Protein AF-0000000078832156 (afdb_homodimer)

Radius of gyration: 25.32 Å; Cα contacts (8 Å, |Δi|>4): 1376; chains: 2; bounding box: 54×73×56 Å

Organism: Myxococcus xanthus (strain DK1622) (NCBI:txid246197)

Foldseek 3Di:
DPPPAFAEEEEEDLPLQLLLLQLVCQVVSLGAYEYEYAPVCQCRQQVSQVVSVVVCVVVVGPHGYHYDHDLLVVAPHQAYEYADADDDDPPDDPLNRLVRRLVVLLVVLVSCLVRPQNHQYEYAYPPFFQSQLSSCVRNVHDLLSTWYQAFQLLFLLLLVLLCVVQVHDSVQKDWGWWFGHAQLIFTDQQRIDGNPHGVVVRDPPVSSVVSNNCSRCVFVVQCVVVVPDTDNNSSSVRVVVLSSCQSVFVQDFTWIFGADPQALHDHGTTITFTFGQGVSGRPDTDDDDDDPVSNVSNVVRVVVSCVSNVSSVD/DPPPAFAEEEEEDLPLLLLLLQLVCQVVSLGAYEYEYAPVCQCRQQVSQVVSVVVCVVVPGPHGYHYDHDLLVVAPHQAYEYADADDDDPPDDPLNRLVRRLVVLLVVLVSCLVRPQNHQYEYAYPPQFQSQLSSCVRNVHPLLSTWYQAFLLLFLLLLVLLCVVQVHDSVQKDWGWWFGHAQLIFTDQQRIDGNPHGPVVRDPPVSSVVSNNCSRCVFVVQCVVVVPDTDNNSSSVRVVVLSSCQSVFVQDFTWIFGADPQALHDHGTTITFTFGQGVSGRPDTDDDDDDPVSNVSNVVRVVVSCVSNVSSVD

InterPro domains:
  IPR001236 Lactate/malate dehydrogenase, N-terminal [PF00056] (8-148)
  IPR001557 L-lactate/malate dehydrogenase [PIRSF000102] (6-313)
  IPR001557 L-lactate/malate dehydrogenase [PR00086] (8-32)
  IPR001557 L-lactate/malate dehydrogenase [PR00086] (34-58)
  IPR001557 L-lactate/malate dehydrogenase [PR00086] (122-142)
  IPR001557 L-lactate/malate dehydrogenase [PR00086] (146-164)
  IPR001557 L-lactate/malate dehydrogenase [PR00086] (176-189)
  IPR011275 Malate dehydrogenase, type 3 [MF_00487] (7-313)
  IPR011275 Malate dehydrogenase, type 3 [TIGR01763] (6-310)
  IPR011275 Malate dehydrogenase, type 3 [cd01339] (20-310)
  IPR015955 Lactate dehydrogenase/glycoside hydrolase, family 4, C-terminal [G3DSA:3.90.110.10] (151-314)
  IPR015955 Lactate dehydrogenase/glycoside hydrolase, family 4, C-terminal [SSF56327] (149-312)
  IPR022383 Lactate/malate dehydrogenase, C-terminal [PF02866] (153-312)
  IPR036291 NAD(P)-binding domain superfamily [SSF51735] (8-149)

Sequence (628 aa):
MAQNGKKKIGLIGGGQIGGNLALLAVQKSLGDVVLYDIPAAEGLVKGKALDINQLAAVDGYDCRVKGTTDWKDVAGSDVIIITAGMPRKPGMSREDLLEINLKIMTDVAGNIKQHAPNAFVINVANPLDAMVFALHKIAGLPKHMVAGMAGVLDTSRFKCFVAEALGCSIRDVEALVLGGHGDDMVPLVRHSTVGGVPLTELIAKDKLDAIIKRTREGGAELVGLYKTGSAYFGPAASAIAMAESFLQDRKRVLPAAALLEGQYGINGYFFGVPVQIGAGGVEKIHTVELNDGEKAELEKSFQSVKKTVDSVKLMAQNGKKKIGLIGGGQIGGNLALLAVQKSLGDVVLYDIPAAEGLVKGKALDINQLAAVDGYDCRVKGTTDWKDVAGSDVIIITAGMPRKPGMSREDLLEINLKIMTDVAGNIKQHAPNAFVINVANPLDAMVFALHKIAGLPKHMVAGMAGVLDTSRFKCFVAEALGCSIRDVEALVLGGHGDDMVPLVRHSTVGGVPLTELIAKDKLDAIIKRTREGGAELVGLYKTGSAYFGPAASAIAMAESFLQDRKRVLPAAALLEGQYGINGYFFGVPVQIGAGGVEKIHTVELNDGEKAELEKSFQSVKKTVDSVKL

Structure (mmCIF, N/CA/C/O backbone):
data_AF-0000000078832156-model_v1
#
loop_
_entity.id
_entity.type
_entity.pdbx_description
1 polymer 'Malate dehydrogenase'
#
loop_
_atom_site.group_PDB
_atom_site.id
_atom_site.type_symbol
_atom_site.label_atom_id
_atom_site.label_alt_id
_atom_site.label_comp_id
_atom_site.label_asym_id
_atom_site.label_entity_id
_atom_site.label_seq_id
_atom_site.pdbx_PDB_ins_code
_atom_site.Cartn_x
_atom_site.Cartn_y
_atom_site.Cartn_z
_atom_site.occupancy
_atom_site.B_iso_or_equiv
_atom_site.auth_seq_id
_atom_site.auth_comp_id
_atom_site.auth_asym_id
_atom_site.auth_atom_id
_atom_site.pdbx_PDB_model_num
ATOM 1 N N . MET A 1 1 ? 26.5 19.594 -11.164 1 25.14 1 MET A N 1
ATOM 2 C CA . MET A 1 1 ? 26.25 18.531 -12.125 1 25.14 1 MET A CA 1
ATOM 3 C C . MET A 1 1 ? 24.969 17.781 -11.773 1 25.14 1 MET A C 1
ATOM 5 O O . MET A 1 1 ? 24.688 17.531 -10.602 1 25.14 1 MET A O 1
ATOM 9 N N . ALA A 1 2 ? 24 17.875 -12.5 1 36.44 2 ALA A N 1
ATOM 10 C CA . ALA A 1 2 ? 22.781 17.094 -12.352 1 36.44 2 ALA A CA 1
ATOM 11 C C . ALA A 1 2 ? 23.109 15.656 -11.938 1 36.44 2 ALA A C 1
ATOM 13 O O . ALA A 1 2 ? 23.828 14.945 -12.648 1 36.44 2 ALA A O 1
ATOM 14 N N . GLN A 1 3 ? 23.438 15.266 -10.789 1 42.38 3 GLN A N 1
ATOM 15 C CA . GLN A 1 3 ? 23.641 13.844 -10.508 1 42.38 3 GLN A CA 1
ATOM 16 C C . GLN A 1 3 ? 22.562 12.992 -11.164 1 42.38 3 GLN A C 1
ATOM 18 O O . GLN A 1 3 ? 21.359 13.172 -10.891 1 42.38 3 GLN A O 1
ATOM 23 N N . ASN A 1 4 ? 22.719 12.523 -12.406 1 55.59 4 ASN A N 1
ATOM 24 C CA . ASN A 1 4 ? 21.922 11.859 -13.438 1 55.59 4 ASN A CA 1
ATOM 25 C C . ASN A 1 4 ? 21.328 10.555 -12.938 1 55.59 4 ASN A C 1
ATOM 27 O O . ASN A 1 4 ? 20.703 9.82 -13.695 1 55.59 4 ASN A O 1
ATOM 31 N N . GLY A 1 5 ? 21.625 10.133 -11.609 1 75.69 5 GLY A N 1
ATOM 32 C CA . GLY A 1 5 ? 21.109 8.828 -11.203 1 75.69 5 GLY A CA 1
ATOM 33 C C . GLY A 1 5 ? 19.766 8.906 -10.5 1 75.69 5 GLY A C 1
ATOM 34 O O . GLY A 1 5 ? 19.219 10 -10.336 1 75.69 5 GLY A O 1
ATOM 35 N N . LYS A 1 6 ? 19.156 7.777 -10.266 1 90 6 LYS A N 1
ATOM 36 C CA . LYS A 1 6 ? 17.906 7.691 -9.516 1 90 6 LYS A CA 1
ATOM 37 C C . LYS A 1 6 ? 18.031 8.391 -8.164 1 90 6 LYS A C 1
ATOM 39 O O . LYS A 1 6 ? 19.062 8.305 -7.512 1 90 6 LYS A O 1
ATOM 44 N N . LYS A 1 7 ? 17.078 9.242 -7.844 1 97.44 7 LYS A N 1
ATOM 45 C CA . LYS A 1 7 ? 17 9.812 -6.504 1 97.44 7 LYS A CA 1
ATOM 46 C C . LYS A 1 7 ? 16.984 8.727 -5.438 1 97.44 7 LYS A C 1
ATOM 48 O O . LYS A 1 7 ? 16.719 7.559 -5.742 1 97.44 7 LYS A O 1
ATOM 53 N N . LYS A 1 8 ? 17.484 9.086 -4.301 1 98.38 8 LYS A N 1
ATOM 54 C CA . LYS A 1 8 ? 17.531 8.172 -3.16 1 98.38 8 LYS A CA 1
ATOM 55 C C . LYS A 1 8 ? 16.641 8.68 -2.025 1 98.38 8 LYS A C 1
ATOM 57 O O . LYS A 1 8 ? 16.734 9.844 -1.626 1 98.38 8 LYS A O 1
ATOM 62 N N . ILE A 1 9 ? 15.734 7.805 -1.534 1 98.94 9 ILE A N 1
ATOM 63 C CA . ILE A 1 9 ? 14.805 8.141 -0.459 1 98.94 9 ILE A CA 1
ATOM 64 C C . ILE A 1 9 ? 15.102 7.281 0.766 1 98.94 9 ILE A C 1
ATOM 66 O O . ILE A 1 9 ? 15.016 6.051 0.7 1 98.94 9 ILE A O 1
ATOM 70 N N . GLY A 1 10 ? 15.516 7.895 1.845 1 98.88 10 GLY A N 1
ATOM 71 C CA . GLY A 1 10 ? 15.688 7.199 3.111 1 98.88 10 GLY A CA 1
ATOM 72 C C . GLY A 1 10 ? 14.445 7.234 3.98 1 98.88 10 GLY A C 1
ATOM 73 O O . GLY A 1 10 ? 13.93 8.305 4.297 1 98.88 10 GLY A O 1
ATOM 74 N N . LEU A 1 11 ? 13.961 6.09 4.32 1 98.94 11 LEU A N 1
ATOM 75 C CA . LEU A 1 11 ? 12.836 5.949 5.238 1 98.94 11 LEU A CA 1
ATOM 76 C C . LEU A 1 11 ? 13.305 5.422 6.59 1 98.94 11 LEU A C 1
ATOM 78 O O . LEU A 1 11 ? 13.867 4.328 6.676 1 98.94 11 LEU A O 1
ATOM 82 N N . ILE A 1 12 ? 13.07 6.211 7.637 1 98.88 12 ILE A N 1
ATOM 83 C CA . ILE A 1 12 ? 13.523 5.848 8.977 1 98.88 12 ILE A CA 1
ATOM 84 C C . ILE A 1 12 ? 12.344 5.309 9.781 1 98.88 12 ILE A C 1
ATOM 86 O O . ILE A 1 12 ? 11.531 6.078 10.297 1 98.88 12 ILE A O 1
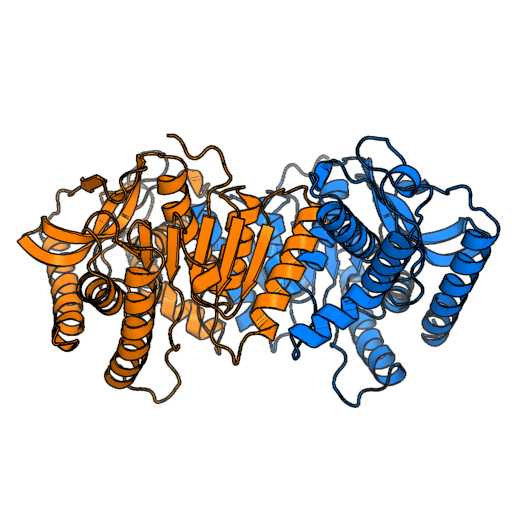ATOM 90 N N . GLY A 1 13 ? 12.336 4.055 10.031 1 98.25 13 GLY A N 1
ATOM 91 C CA . GLY A 1 13 ? 11.219 3.324 10.602 1 98.25 13 GLY A CA 1
ATOM 92 C C . GLY A 1 13 ? 10.555 2.381 9.609 1 98.25 13 GLY A C 1
ATOM 93 O O . GLY A 1 13 ? 9.992 2.822 8.609 1 98.25 13 GLY A O 1
ATOM 94 N N . GLY A 1 14 ? 10.586 1.146 9.883 1 97.06 14 GLY A N 1
ATOM 95 C CA . GLY A 1 14 ? 10.086 0.137 8.961 1 97.06 14 GLY A CA 1
ATOM 96 C C . GLY A 1 14 ? 8.734 -0.42 9.359 1 97.06 14 GLY A C 1
ATOM 97 O O . GLY A 1 14 ? 8.352 -1.509 8.93 1 97.06 14 GLY A O 1
ATOM 98 N N . GLY A 1 15 ? 7.992 0.262 10.258 1 95.19 15 GLY A N 1
ATOM 99 C CA . GLY A 1 15 ? 6.656 -0.175 10.633 1 95.19 15 GLY A CA 1
ATOM 100 C C . GLY A 1 15 ? 5.66 -0.099 9.492 1 95.19 15 GLY A C 1
ATOM 101 O O . GLY A 1 15 ? 6.043 -0.179 8.32 1 95.19 15 GLY A O 1
ATOM 102 N N . GLN A 1 16 ? 4.391 -0.007 9.812 1 95.56 16 GLN A N 1
ATOM 103 C CA . GLN A 1 16 ? 3.344 -0.011 8.797 1 95.56 16 GLN A CA 1
ATOM 104 C C . GLN A 1 16 ? 3.455 1.208 7.887 1 95.56 16 GLN A C 1
ATOM 106 O O . GLN A 1 16 ? 3.352 1.087 6.664 1 95.56 16 GLN A O 1
ATOM 111 N N . ILE A 1 17 ? 3.672 2.348 8.523 1 97.56 17 ILE A N 1
ATOM 112 C CA . ILE A 1 17 ? 3.787 3.547 7.699 1 97.56 17 ILE A CA 1
ATOM 113 C C . ILE A 1 17 ? 5.012 3.438 6.793 1 97.56 17 ILE A C 1
ATOM 115 O O . ILE A 1 17 ? 4.938 3.738 5.598 1 97.56 17 ILE A O 1
ATOM 119 N N . GLY A 1 18 ? 6.16 2.975 7.375 1 98.25 18 GLY A N 1
ATOM 120 C CA . GLY A 1 18 ? 7.379 2.824 6.602 1 98.25 18 GLY A CA 1
ATOM 121 C C . GLY A 1 18 ? 7.211 1.925 5.391 1 98.25 18 GLY A C 1
ATOM 122 O O . GLY A 1 18 ? 7.668 2.256 4.293 1 98.25 18 GLY A O 1
ATOM 123 N N . GLY A 1 19 ? 6.59 0.786 5.578 1 98.31 19 GLY A N 1
ATOM 124 C CA . GLY A 1 19 ? 6.332 -0.119 4.469 1 98.31 19 GLY A CA 1
ATOM 125 C C . GLY A 1 19 ? 5.488 0.506 3.375 1 98.31 19 GLY A C 1
ATOM 126 O O . GLY A 1 19 ? 5.789 0.353 2.189 1 98.31 19 GLY A O 1
ATOM 127 N N . ASN A 1 20 ? 4.41 1.19 3.748 1 98.69 20 ASN A N 1
ATOM 128 C CA . ASN A 1 20 ? 3.541 1.826 2.764 1 98.69 20 ASN A CA 1
ATOM 129 C C . ASN A 1 20 ? 4.234 3.004 2.082 1 98.69 20 ASN A C 1
ATOM 131 O O . ASN A 1 20 ? 4 3.27 0.902 1 98.69 20 ASN A O 1
ATOM 135 N N . LEU A 1 21 ? 5.109 3.738 2.848 1 98.88 21 LEU A N 1
ATOM 136 C CA . LEU A 1 21 ? 5.938 4.762 2.219 1 98.88 21 LEU A CA 1
ATOM 137 C C . LEU A 1 21 ? 6.793 4.164 1.106 1 98.88 21 LEU A C 1
ATOM 139 O O . LEU A 1 21 ? 6.852 4.707 0.002 1 98.88 21 LEU A O 1
ATOM 143 N N . ALA A 1 22 ? 7.445 3.057 1.441 1 98.88 22 ALA A N 1
ATOM 144 C CA . ALA A 1 22 ? 8.305 2.395 0.463 1 98.88 22 ALA A CA 1
ATOM 145 C C . ALA A 1 22 ? 7.508 1.967 -0.766 1 98.88 22 ALA A C 1
ATOM 147 O O . ALA A 1 22 ? 7.926 2.207 -1.9 1 98.88 22 ALA A O 1
ATOM 148 N N . LEU A 1 23 ? 6.359 1.39 -0.529 1 98.75 23 LEU A N 1
ATOM 149 C CA . LEU A 1 23 ? 5.496 0.954 -1.621 1 98.75 23 LEU A CA 1
ATOM 150 C C . LEU A 1 23 ? 5.121 2.129 -2.52 1 98.75 23 LEU A C 1
ATOM 152 O O . LEU A 1 23 ? 5.301 2.064 -3.738 1 98.75 23 LEU A O 1
ATOM 156 N N . LEU A 1 24 ? 4.625 3.201 -1.926 1 98.81 24 LEU A N 1
ATOM 157 C CA . LEU A 1 24 ? 4.141 4.344 -2.689 1 98.81 24 LEU A CA 1
ATOM 158 C C . LEU A 1 24 ? 5.285 5.023 -3.436 1 98.81 24 LEU A C 1
ATOM 160 O O . LEU A 1 24 ? 5.105 5.48 -4.566 1 98.81 24 LEU A O 1
ATOM 164 N N . ALA A 1 25 ? 6.461 5.102 -2.818 1 98.81 25 ALA A N 1
ATOM 165 C CA . ALA A 1 25 ? 7.617 5.695 -3.479 1 98.81 25 ALA A CA 1
ATOM 166 C C . ALA A 1 25 ? 7.992 4.918 -4.738 1 98.81 25 ALA A C 1
ATOM 168 O O . ALA A 1 25 ? 8.273 5.508 -5.781 1 98.81 25 ALA A O 1
ATOM 169 N N . VAL A 1 26 ? 7.957 3.586 -4.637 1 98.19 26 VAL A N 1
ATOM 170 C CA . VAL A 1 26 ? 8.297 2.721 -5.762 1 98.19 26 VAL A CA 1
ATOM 171 C C . VAL A 1 26 ? 7.23 2.842 -6.844 1 98.19 26 VAL A C 1
ATOM 173 O O . VAL A 1 26 ? 7.551 2.996 -8.023 1 98.19 26 VAL A O 1
ATOM 176 N N . GLN A 1 27 ? 6.004 2.848 -6.441 1 98.19 27 GLN A N 1
ATOM 177 C CA . GLN A 1 27 ? 4.895 2.902 -7.391 1 98.19 27 GLN A CA 1
ATOM 178 C C . GLN A 1 27 ? 4.914 4.203 -8.188 1 98.19 27 GLN A C 1
ATOM 180 O O . GLN A 1 27 ? 4.559 4.215 -9.367 1 98.19 27 GLN A O 1
ATOM 185 N N . LYS A 1 28 ? 5.348 5.297 -7.555 1 97.88 28 LYS A N 1
ATOM 186 C CA . LYS A 1 28 ? 5.379 6.598 -8.211 1 97.88 28 LYS A CA 1
ATOM 187 C C . LYS A 1 28 ? 6.727 6.844 -8.883 1 97.88 28 LYS A C 1
ATOM 189 O O . LYS A 1 28 ? 6.965 7.922 -9.43 1 97.88 28 LYS A O 1
ATOM 194 N N . SER A 1 29 ? 7.652 5.832 -8.828 1 97.31 29 SER A N 1
ATOM 195 C CA . SER A 1 29 ? 8.977 5.895 -9.43 1 97.31 29 SER A CA 1
ATOM 196 C C . SER A 1 29 ? 9.742 7.133 -8.961 1 97.31 29 SER A C 1
ATOM 198 O O . SER A 1 29 ? 10.312 7.859 -9.781 1 97.31 29 SER A O 1
ATOM 200 N N . LEU A 1 30 ? 9.711 7.395 -7.641 1 98.31 30 LEU A N 1
ATOM 201 C CA . LEU A 1 30 ? 10.297 8.617 -7.098 1 98.31 30 LEU A CA 1
ATOM 202 C C . LEU A 1 30 ? 11.797 8.461 -6.883 1 98.31 30 LEU A C 1
ATOM 204 O O . LEU A 1 30 ? 12.516 9.453 -6.742 1 98.31 30 LEU A O 1
ATOM 208 N N . GLY A 1 31 ? 12.281 7.281 -6.848 1 98.06 31 GLY A N 1
ATOM 209 C CA . GLY A 1 31 ? 13.68 6.969 -6.598 1 98.06 31 GLY A CA 1
ATOM 210 C C . GLY A 1 31 ? 13.867 5.664 -5.844 1 98.06 31 GLY A C 1
ATOM 211 O O . GLY A 1 31 ? 12.898 5.012 -5.465 1 98.06 31 GLY A O 1
ATOM 212 N N . ASP A 1 32 ? 15.141 5.172 -5.688 1 98.25 32 ASP A N 1
ATOM 213 C CA . ASP A 1 32 ? 15.438 3.998 -4.871 1 98.25 32 ASP A CA 1
ATOM 214 C C . ASP A 1 32 ? 15.219 4.293 -3.387 1 98.25 32 ASP A C 1
ATOM 216 O O . ASP A 1 32 ? 15.422 5.422 -2.936 1 98.25 32 ASP A O 1
ATOM 220 N N . VAL A 1 33 ? 14.797 3.314 -2.682 1 98.81 33 VAL A N 1
ATOM 221 C CA . VAL A 1 33 ? 14.375 3.486 -1.293 1 98.81 33 VAL A CA 1
ATOM 222 C C . VAL A 1 33 ? 15.32 2.713 -0.372 1 98.81 33 VAL A C 1
ATOM 224 O O . VAL A 1 33 ? 15.688 1.572 -0.667 1 98.81 33 VAL A O 1
ATOM 227 N N . VAL A 1 34 ? 15.766 3.334 0.641 1 98.94 34 VAL A N 1
ATOM 228 C CA . VAL A 1 34 ? 16.422 2.668 1.76 1 98.94 34 VAL A CA 1
ATOM 229 C C . VAL A 1 34 ? 15.516 2.688 2.984 1 98.94 34 VAL A C 1
ATOM 231 O O . VAL A 1 34 ? 15.227 3.754 3.533 1 98.94 34 VAL A O 1
ATOM 234 N N . LEU A 1 35 ? 15.031 1.526 3.301 1 98.88 35 LEU A N 1
ATOM 235 C CA . LEU A 1 35 ? 14.18 1.344 4.477 1 98.88 35 LEU A CA 1
ATOM 236 C C . LEU A 1 35 ? 15.008 0.926 5.684 1 98.88 35 LEU A C 1
ATOM 238 O O . LEU A 1 35 ? 15.477 -0.213 5.758 1 98.88 35 LEU A O 1
ATOM 242 N N . TYR A 1 36 ? 15.148 1.855 6.629 1 98.88 36 TYR A N 1
ATOM 243 C CA . TYR A 1 36 ? 16 1.661 7.793 1 98.88 36 TYR A CA 1
ATOM 244 C C . TYR A 1 36 ? 15.18 1.418 9.047 1 98.88 36 TYR A C 1
ATOM 246 O O . TYR A 1 36 ? 14.133 2.051 9.242 1 98.88 36 TYR A O 1
ATOM 254 N N . ASP A 1 37 ? 15.641 0.509 9.852 1 98.56 37 ASP A N 1
ATOM 255 C CA . ASP A 1 37 ? 15.148 0.364 11.219 1 98.56 37 ASP A CA 1
ATOM 256 C C . ASP A 1 37 ? 16.25 -0.102 12.156 1 98.56 37 ASP A C 1
ATOM 258 O O . ASP A 1 37 ? 17.406 -0.291 11.734 1 98.56 37 ASP A O 1
ATOM 262 N N . ILE A 1 38 ? 15.977 -0.171 13.414 1 97.62 38 ILE A N 1
ATOM 263 C CA . ILE A 1 38 ? 16.938 -0.617 14.422 1 97.62 38 ILE A CA 1
ATOM 264 C C . ILE A 1 38 ? 17.234 -2.104 14.227 1 97.62 38 ILE A C 1
ATOM 266 O O . ILE A 1 38 ? 16.453 -2.822 13.602 1 97.62 38 ILE A O 1
ATOM 270 N N . PRO A 1 39 ? 18.312 -2.625 14.781 1 97.62 39 PRO A N 1
ATOM 271 C CA . PRO A 1 39 ? 18.75 -4.004 14.555 1 97.62 39 PRO A CA 1
ATOM 272 C C . PRO A 1 39 ? 17.672 -5.031 14.898 1 97.62 39 PRO A C 1
ATOM 274 O O . PRO A 1 39 ? 17.531 -6.043 14.203 1 97.62 39 PRO A O 1
ATOM 277 N N . ALA A 1 40 ? 16.922 -4.766 15.922 1 96.19 40 ALA A N 1
ATOM 278 C CA . ALA A 1 40 ? 15.875 -5.699 16.344 1 96.19 40 ALA A CA 1
ATOM 279 C C . ALA A 1 40 ? 14.836 -5.883 15.242 1 96.19 40 ALA A C 1
ATOM 281 O O . ALA A 1 40 ? 14.117 -6.883 15.219 1 96.19 40 ALA A O 1
ATOM 282 N N . ALA A 1 41 ? 14.734 -4.969 14.258 1 96.81 41 ALA A N 1
ATOM 283 C CA . ALA A 1 41 ? 13.734 -5 13.195 1 96.81 41 ALA A CA 1
ATOM 284 C C . ALA A 1 41 ? 14.375 -5.336 11.852 1 96.81 41 ALA A C 1
ATOM 286 O O . ALA A 1 41 ? 13.805 -5.047 10.797 1 96.81 41 ALA A O 1
ATOM 287 N N . GLU A 1 42 ? 15.562 -5.898 11.875 1 97.94 42 GLU A N 1
ATOM 288 C CA . GLU A 1 42 ? 16.297 -6.176 10.648 1 97.94 42 GLU A CA 1
ATOM 289 C C . GLU A 1 42 ? 15.484 -7.059 9.703 1 97.94 42 GLU A C 1
ATOM 291 O O . GLU A 1 42 ? 15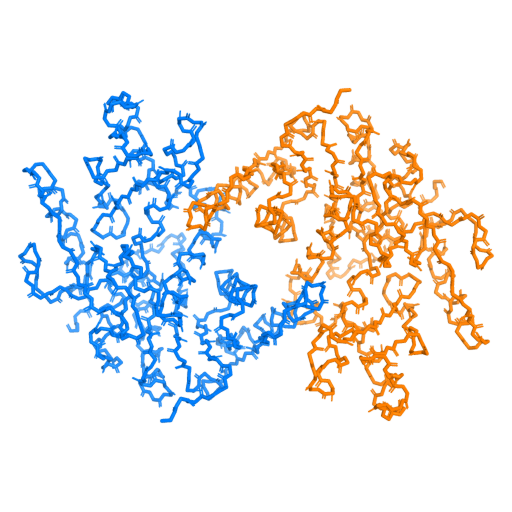.344 -6.75 8.523 1 97.94 42 GLU A O 1
ATOM 296 N N . GLY A 1 43 ? 14.977 -8.164 10.25 1 97.81 43 GLY A N 1
ATOM 297 C CA . GLY A 1 43 ? 14.18 -9.055 9.422 1 97.81 43 GLY A CA 1
ATOM 298 C C . GLY A 1 43 ? 12.977 -8.375 8.797 1 97.81 43 GLY A C 1
ATOM 299 O O . GLY A 1 43 ? 12.664 -8.602 7.625 1 97.81 43 GLY A O 1
ATOM 300 N N . LEU A 1 44 ? 12.352 -7.531 9.531 1 97.19 44 LEU A N 1
ATOM 301 C CA . LEU A 1 44 ? 11.148 -6.84 9.086 1 97.19 44 LEU A CA 1
ATOM 302 C C . LEU A 1 44 ? 11.438 -5.961 7.871 1 97.19 44 LEU A C 1
ATOM 304 O O . LEU A 1 44 ? 10.727 -6.027 6.867 1 97.19 44 LEU A O 1
ATOM 308 N N . VAL A 1 45 ? 12.461 -5.125 7.938 1 98.5 45 VAL A N 1
ATOM 309 C CA . VAL A 1 45 ? 12.727 -4.184 6.855 1 98.5 45 VAL A CA 1
ATOM 310 C C . VAL A 1 45 ? 13.273 -4.93 5.645 1 98.5 45 VAL A C 1
ATOM 312 O O . VAL A 1 45 ? 12.984 -4.57 4.5 1 98.5 45 VAL A O 1
ATOM 315 N N . LYS A 1 46 ? 14.078 -5.953 5.855 1 98.56 46 LYS A N 1
ATOM 316 C CA . LYS A 1 46 ? 14.562 -6.762 4.742 1 98.56 46 LYS A CA 1
ATOM 317 C C . LYS A 1 46 ? 13.414 -7.52 4.078 1 98.56 46 LYS A C 1
ATOM 319 O O . LYS A 1 46 ? 13.383 -7.66 2.854 1 98.56 46 LYS A O 1
ATOM 324 N N . GLY A 1 47 ? 12.492 -8.031 4.891 1 98.31 47 GLY A N 1
ATOM 325 C CA . GLY A 1 47 ? 11.312 -8.703 4.359 1 98.31 47 GLY A CA 1
ATOM 326 C C . GLY A 1 47 ? 10.438 -7.789 3.527 1 98.31 47 GLY A C 1
ATOM 327 O O . GLY A 1 47 ? 10.023 -8.148 2.422 1 98.31 47 GLY A O 1
ATOM 328 N N . LYS A 1 48 ? 10.141 -6.598 4.047 1 98.5 48 LYS A N 1
ATOM 329 C CA . LYS A 1 48 ? 9.32 -5.637 3.314 1 98.5 48 LYS A CA 1
ATOM 330 C C . LYS A 1 48 ? 9.984 -5.227 2.006 1 98.5 48 LYS A C 1
ATOM 332 O O . LYS A 1 48 ? 9.328 -5.121 0.971 1 98.5 48 LYS A O 1
ATOM 337 N N . ALA A 1 49 ? 11.312 -5.031 2.088 1 98.69 49 ALA A N 1
ATOM 338 C CA . ALA A 1 49 ? 12.047 -4.668 0.882 1 98.69 49 ALA A CA 1
ATOM 339 C C . ALA A 1 49 ? 11.938 -5.754 -0.181 1 98.69 49 ALA A C 1
ATOM 341 O O . ALA A 1 49 ? 11.602 -5.473 -1.334 1 98.69 49 ALA A O 1
ATOM 342 N N . LEU A 1 50 ? 12.18 -6.957 0.2 1 98.44 50 LEU A N 1
ATOM 343 C CA . LEU A 1 50 ? 12.102 -8.078 -0.729 1 98.44 50 LEU A CA 1
ATOM 344 C C . LEU A 1 50 ? 10.695 -8.219 -1.296 1 98.44 50 LEU A C 1
ATOM 346 O O . LEU A 1 50 ? 10.516 -8.398 -2.504 1 98.44 50 LEU A O 1
ATOM 350 N N . ASP A 1 51 ? 9.711 -8.148 -0.473 1 98.5 51 ASP A N 1
ATOM 351 C CA . ASP A 1 51 ? 8.312 -8.289 -0.853 1 98.5 51 ASP A CA 1
ATOM 352 C C . ASP A 1 51 ? 7.898 -7.203 -1.842 1 98.5 51 ASP A C 1
ATOM 354 O O . ASP A 1 51 ? 7.238 -7.484 -2.844 1 98.5 51 ASP A O 1
ATOM 358 N N . ILE A 1 52 ? 8.305 -5.969 -1.599 1 98.75 52 ILE A N 1
ATOM 359 C CA . ILE A 1 52 ? 7.969 -4.852 -2.475 1 98.75 52 ILE A CA 1
ATOM 360 C C . ILE A 1 52 ? 8.727 -4.988 -3.795 1 98.75 52 ILE A C 1
ATOM 362 O O . ILE A 1 52 ? 8.188 -4.684 -4.859 1 98.75 52 ILE A O 1
ATOM 366 N N . ASN A 1 53 ? 9.977 -5.441 -3.736 1 98.31 53 ASN A N 1
ATOM 367 C CA . ASN A 1 53 ? 10.719 -5.668 -4.973 1 98.31 53 ASN A CA 1
ATOM 368 C C . ASN A 1 53 ? 10.055 -6.742 -5.832 1 98.31 53 ASN A C 1
ATOM 370 O O . ASN A 1 53 ? 10.086 -6.668 -7.062 1 98.31 53 ASN A O 1
ATOM 374 N N . GLN A 1 54 ? 9.484 -7.715 -5.195 1 98.25 54 GLN A N 1
ATOM 375 C CA . GLN A 1 54 ? 8.75 -8.742 -5.922 1 98.25 54 GLN A CA 1
ATOM 376 C C . GLN A 1 54 ? 7.438 -8.188 -6.473 1 98.25 54 GLN A C 1
ATOM 378 O O . GLN A 1 54 ? 7.027 -8.531 -7.582 1 98.25 54 GLN A O 1
ATOM 383 N N . LEU A 1 55 ? 6.727 -7.328 -5.691 1 98 55 LEU A N 1
ATOM 384 C CA . LEU A 1 55 ? 5.574 -6.602 -6.211 1 98 55 LEU A CA 1
ATOM 385 C C . LEU A 1 55 ? 5.949 -5.801 -7.453 1 98 55 LEU A C 1
ATOM 387 O O . LEU A 1 55 ? 5.188 -5.754 -8.422 1 98 55 LEU A O 1
ATOM 391 N N . ALA A 1 56 ? 7.094 -5.141 -7.418 1 97.44 56 ALA A N 1
ATOM 392 C CA . ALA A 1 56 ? 7.559 -4.312 -8.523 1 97.44 56 ALA A CA 1
ATOM 393 C C . ALA A 1 56 ? 7.672 -5.125 -9.812 1 97.44 56 ALA A C 1
ATOM 395 O O . ALA A 1 56 ? 7.457 -4.602 -10.906 1 97.44 56 ALA A O 1
ATOM 396 N N . ALA A 1 57 ? 7.953 -6.375 -9.664 1 95.88 57 ALA A N 1
ATOM 397 C CA . ALA A 1 57 ? 8.094 -7.25 -10.82 1 95.88 57 ALA A CA 1
ATOM 398 C C . ALA A 1 57 ? 6.738 -7.57 -11.438 1 95.88 57 ALA A C 1
ATOM 400 O O . ALA A 1 57 ? 6.648 -7.91 -12.617 1 95.88 57 ALA A O 1
ATOM 401 N N . VAL A 1 58 ? 5.664 -7.531 -10.68 1 97 58 VAL A N 1
ATOM 402 C CA . VAL A 1 58 ? 4.312 -7.742 -11.195 1 97 58 VAL A CA 1
ATOM 403 C C . VAL A 1 58 ? 3.896 -6.551 -12.055 1 97 58 VAL A C 1
ATOM 405 O O . VAL A 1 58 ? 3.387 -6.73 -13.164 1 97 58 VAL A O 1
ATOM 408 N N . ASP A 1 59 ? 4.246 -5.301 -11.562 1 95.56 59 ASP A N 1
ATOM 409 C CA . ASP A 1 59 ? 3.666 -4.09 -12.133 1 95.56 59 ASP A CA 1
ATOM 410 C C . ASP A 1 59 ? 4.684 -3.346 -12.992 1 95.56 59 ASP A C 1
ATOM 412 O O . ASP A 1 59 ? 4.336 -2.396 -13.695 1 95.56 59 ASP A O 1
ATOM 416 N N . GLY A 1 60 ? 5.938 -3.723 -12.93 1 96.25 60 GLY A N 1
ATOM 417 C CA . GLY A 1 60 ? 6.957 -3.16 -13.797 1 96.25 60 GLY A CA 1
ATOM 418 C C . GLY A 1 60 ? 7.543 -1.864 -13.266 1 96.25 60 GLY A C 1
ATOM 419 O O . GLY A 1 60 ? 7.695 -0.897 -14.016 1 96.25 60 GLY A O 1
ATOM 420 N N . TYR A 1 61 ? 7.863 -1.787 -11.977 1 96.25 61 TYR A N 1
ATOM 421 C CA . TYR A 1 61 ? 8.547 -0.642 -11.383 1 96.25 61 TYR A CA 1
ATOM 422 C C . TYR A 1 61 ? 10.047 -0.884 -11.305 1 96.25 61 TYR A C 1
ATOM 424 O O . TYR A 1 61 ? 10.492 -1.952 -10.875 1 96.25 61 TYR A O 1
ATOM 432 N N . ASP A 1 62 ? 10.844 0.079 -11.656 1 95.69 62 ASP A N 1
ATOM 433 C CA . ASP A 1 62 ? 12.281 -0.126 -11.742 1 95.69 62 ASP A CA 1
ATOM 434 C C . ASP A 1 62 ? 12.992 0.363 -10.484 1 95.69 62 ASP A C 1
ATOM 436 O O . ASP A 1 62 ? 14.18 0.099 -10.289 1 95.69 62 ASP A O 1
ATOM 440 N N . CYS A 1 63 ? 12.258 1.131 -9.641 1 96.44 63 CYS A N 1
ATOM 441 C CA . CYS A 1 63 ? 12.844 1.534 -8.367 1 96.44 63 CYS A CA 1
ATOM 442 C C . CYS A 1 63 ? 12.984 0.343 -7.43 1 96.44 63 CYS A C 1
ATOM 444 O O . CYS A 1 63 ? 12.148 -0.563 -7.441 1 96.44 63 CYS A O 1
ATOM 446 N N . ARG A 1 64 ? 14.039 0.314 -6.621 1 96.94 64 ARG A N 1
ATOM 447 C CA . ARG A 1 64 ? 14.32 -0.792 -5.715 1 96.94 64 ARG A CA 1
ATOM 448 C C . ARG A 1 64 ? 14.266 -0.336 -4.258 1 96.94 64 ARG A C 1
ATOM 450 O O . ARG A 1 64 ? 14.445 0.847 -3.967 1 96.94 64 ARG A O 1
ATOM 457 N N . VAL A 1 65 ? 14 -1.279 -3.41 1 98.69 65 VAL A N 1
ATOM 458 C CA . VAL A 1 65 ? 13.969 -1.046 -1.97 1 98.69 65 VAL A CA 1
ATOM 459 C C . VAL A 1 65 ? 15.055 -1.884 -1.29 1 98.69 65 VAL A C 1
ATOM 461 O O . VAL A 1 65 ? 15.195 -3.076 -1.576 1 98.69 65 VAL A O 1
ATOM 464 N N . LYS A 1 66 ? 15.797 -1.298 -0.461 1 98.75 66 LYS A N 1
ATOM 465 C CA . LYS A 1 66 ? 16.766 -1.977 0.393 1 98.75 66 LYS A CA 1
ATOM 466 C C . LYS A 1 66 ? 16.375 -1.868 1.864 1 98.75 66 LYS A C 1
ATOM 468 O O . LYS A 1 66 ? 16.141 -0.769 2.369 1 98.75 66 LYS A O 1
ATOM 473 N N . GLY A 1 67 ? 16.234 -3.016 2.549 1 98.81 67 GLY A N 1
ATOM 474 C CA . GL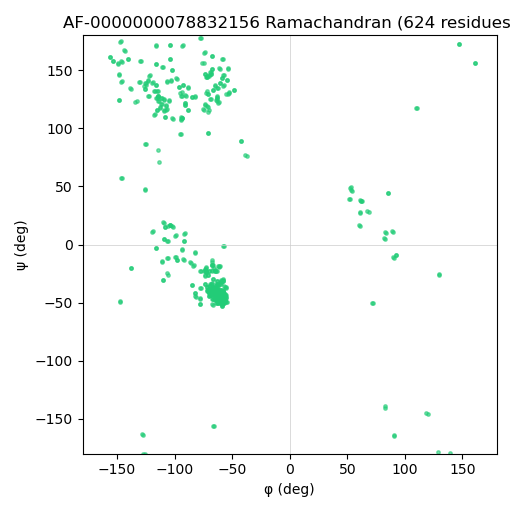Y A 1 67 ? 16.094 -3.031 3.996 1 98.81 67 GLY A CA 1
ATOM 475 C C . GLY A 1 67 ? 17.422 -3.082 4.727 1 98.81 67 GLY A C 1
ATOM 476 O O . GLY A 1 67 ? 18.312 -3.846 4.352 1 98.81 67 GLY A O 1
ATOM 477 N N . THR A 1 68 ? 17.547 -2.246 5.77 1 98.81 68 THR A N 1
ATOM 478 C CA . THR A 1 68 ? 18.875 -2.182 6.391 1 98.81 68 THR A CA 1
ATOM 479 C C . THR A 1 68 ? 18.766 -1.709 7.84 1 98.81 68 THR A C 1
ATOM 481 O O . THR A 1 68 ? 17.719 -1.227 8.266 1 98.81 68 THR A O 1
ATOM 484 N N . THR A 1 69 ? 19.797 -1.979 8.594 1 98.62 69 THR A N 1
ATOM 485 C CA . THR A 1 69 ? 19.938 -1.444 9.945 1 98.62 69 THR A CA 1
ATOM 486 C C . THR A 1 69 ? 21.188 -0.582 10.055 1 98.62 69 THR A C 1
ATOM 488 O O . THR A 1 69 ? 21.609 -0.245 11.164 1 98.62 69 THR A O 1
ATOM 491 N N . ASP A 1 70 ? 21.781 -0.263 8.953 1 98.62 70 ASP A N 1
ATOM 492 C CA . ASP A 1 70 ? 23.031 0.508 8.906 1 98.62 70 ASP A CA 1
ATOM 493 C C . ASP A 1 70 ? 22.781 1.889 8.297 1 98.62 70 ASP A C 1
ATOM 495 O O . ASP A 1 70 ? 22.453 2.004 7.113 1 98.62 70 ASP A O 1
ATOM 499 N N . TRP A 1 71 ? 23.047 2.949 9 1 98.38 71 TRP A N 1
ATOM 500 C CA . TRP A 1 71 ? 22.844 4.328 8.555 1 98.38 71 TRP A CA 1
ATOM 501 C C . TRP A 1 71 ? 23.719 4.645 7.348 1 98.38 71 TRP A C 1
ATOM 503 O O . TRP A 1 71 ? 23.406 5.559 6.578 1 98.38 71 TRP A O 1
ATOM 513 N N . LYS A 1 72 ? 24.797 3.922 7.148 1 98.62 72 LYS A N 1
ATOM 514 C CA . LYS A 1 72 ? 25.656 4.148 5.988 1 98.62 72 LYS A CA 1
ATOM 515 C C . LYS A 1 72 ? 24.875 3.953 4.688 1 98.62 72 LYS A C 1
ATOM 517 O O . LYS A 1 72 ? 25.172 4.609 3.684 1 98.62 72 LYS A O 1
ATOM 522 N N . ASP A 1 73 ? 23.906 3.07 4.777 1 98.62 73 ASP A N 1
ATOM 523 C CA . ASP A 1 73 ? 23.094 2.818 3.592 1 98.62 73 ASP A CA 1
ATOM 524 C C . ASP A 1 73 ? 22.156 3.99 3.312 1 98.62 73 ASP A C 1
ATOM 526 O O . ASP A 1 73 ? 21.672 4.148 2.191 1 98.62 73 ASP A O 1
ATOM 530 N N . VAL A 1 74 ? 21.859 4.84 4.289 1 98.44 74 VAL A N 1
ATOM 531 C CA . VAL A 1 74 ? 20.953 5.973 4.176 1 98.44 74 VAL A CA 1
ATOM 532 C C . VAL A 1 74 ? 21.703 7.191 3.648 1 98.44 74 VAL A C 1
ATOM 534 O O . VAL A 1 74 ? 21.094 8.156 3.191 1 98.44 74 VAL A O 1
ATOM 537 N N . ALA A 1 75 ? 23.047 7.148 3.691 1 98.38 75 ALA A N 1
ATOM 538 C CA . ALA A 1 75 ? 23.875 8.289 3.332 1 98.38 75 ALA A CA 1
ATOM 539 C C . ALA A 1 75 ? 23.594 8.758 1.911 1 98.38 75 ALA A C 1
ATOM 541 O O . ALA A 1 75 ? 23.391 7.945 1.006 1 98.38 75 ALA A O 1
ATOM 542 N N . GLY A 1 76 ? 23.516 10.023 1.782 1 97.31 76 GLY A N 1
ATOM 543 C CA . GLY A 1 76 ? 23.344 10.617 0.466 1 97.31 76 GLY A CA 1
ATOM 544 C C . GLY A 1 76 ? 21.891 10.648 0.006 1 97.31 76 GLY A C 1
ATOM 545 O O . GLY A 1 76 ? 21.609 10.961 -1.152 1 97.31 76 GLY A O 1
ATOM 546 N N . SER A 1 77 ? 20.953 10.344 0.843 1 98.5 77 SER A N 1
ATOM 547 C CA . SER A 1 77 ? 19.547 10.438 0.504 1 98.5 77 SER A CA 1
ATOM 548 C C . SER A 1 77 ? 19.156 11.859 0.13 1 98.5 77 SER A C 1
ATOM 550 O O . SER A 1 77 ? 19.609 12.82 0.752 1 98.5 77 SER A O 1
ATOM 552 N N . ASP A 1 78 ? 18.328 11.938 -0.907 1 98.62 78 ASP A N 1
ATOM 553 C CA . ASP A 1 78 ? 17.781 13.234 -1.304 1 98.62 78 ASP A CA 1
ATOM 554 C C . ASP A 1 78 ? 16.641 13.648 -0.373 1 98.62 78 ASP A C 1
ATOM 556 O O . ASP A 1 78 ? 16.484 14.836 -0.08 1 98.62 78 ASP A O 1
ATOM 560 N N . VAL A 1 79 ? 15.875 12.711 0.032 1 98.81 79 VAL A N 1
ATOM 561 C CA . VAL A 1 79 ? 14.766 12.906 0.954 1 98.81 79 VAL A CA 1
ATOM 562 C C . VAL A 1 79 ? 14.844 11.883 2.084 1 98.81 79 VAL A C 1
ATOM 564 O O . VAL A 1 79 ? 15.211 10.727 1.859 1 98.81 79 VAL A O 1
ATOM 567 N N . ILE A 1 80 ? 14.555 12.305 3.264 1 98.94 80 ILE A N 1
ATOM 568 C CA . ILE A 1 80 ? 14.406 11.422 4.414 1 98.94 80 ILE A CA 1
ATOM 569 C C . ILE A 1 80 ? 13.016 11.617 5.031 1 98.94 80 ILE A C 1
ATOM 571 O O . ILE A 1 80 ? 12.586 12.75 5.262 1 98.94 80 ILE A O 1
ATOM 575 N N . ILE A 1 81 ? 12.297 10.578 5.223 1 98.94 81 ILE A N 1
ATOM 576 C CA . ILE A 1 81 ? 11.023 10.602 5.93 1 98.94 81 ILE A CA 1
ATOM 577 C C . ILE A 1 81 ? 11.141 9.805 7.227 1 98.94 81 ILE A C 1
ATOM 579 O O . ILE A 1 81 ? 11.562 8.648 7.211 1 98.94 81 ILE A O 1
ATOM 583 N N . ILE A 1 82 ? 10.766 10.422 8.328 1 98.88 82 ILE A N 1
ATOM 584 C CA . ILE A 1 82 ? 10.969 9.82 9.641 1 98.88 82 ILE A CA 1
ATOM 585 C C . ILE A 1 82 ? 9.625 9.398 1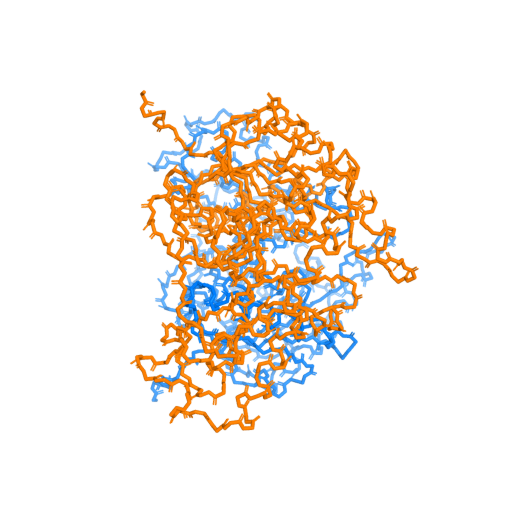0.227 1 98.88 82 ILE A C 1
ATOM 587 O O . ILE A 1 82 ? 8.758 10.234 10.484 1 98.88 82 ILE A O 1
ATOM 591 N N . THR A 1 83 ? 9.484 8.148 10.391 1 97.75 83 THR A N 1
ATOM 592 C CA . THR A 1 83 ? 8.297 7.613 11.039 1 97.75 83 THR A CA 1
ATOM 593 C C . THR A 1 83 ? 8.664 6.91 12.344 1 97.75 83 THR A C 1
ATOM 595 O O . THR A 1 83 ? 7.785 6.438 13.07 1 97.75 83 THR A O 1
ATOM 598 N N . ALA A 1 84 ? 9.922 6.863 12.602 1 95.12 84 ALA A N 1
ATOM 599 C CA . ALA A 1 84 ? 10.406 6.199 13.812 1 95.12 84 ALA A CA 1
ATOM 600 C C . ALA A 1 84 ? 9.891 6.891 15.062 1 95.12 84 ALA A C 1
ATOM 602 O O . ALA A 1 84 ? 9.93 8.117 15.172 1 95.12 84 ALA A O 1
ATOM 603 N N . GLY A 1 85 ? 9.445 6.223 15.969 1 90.94 85 GLY A N 1
ATOM 604 C CA . GLY A 1 85 ? 8.891 6.668 17.234 1 90.94 85 GLY A CA 1
ATOM 605 C C . GLY A 1 85 ? 8.031 5.617 17.906 1 90.94 85 GLY A C 1
ATOM 606 O O . GLY A 1 85 ? 7.574 4.668 17.266 1 90.94 85 GLY A O 1
ATOM 607 N N . MET A 1 86 ? 7.91 5.703 19.078 1 88.25 86 MET A N 1
ATOM 608 C CA . MET A 1 86 ? 7.043 4.812 19.844 1 88.25 86 MET A CA 1
ATOM 609 C C . MET A 1 86 ? 5.605 5.32 19.844 1 88.25 86 MET A C 1
ATOM 611 O O . MET A 1 86 ? 5.359 6.508 20.062 1 88.25 86 MET A O 1
ATOM 615 N N . PRO A 1 87 ? 4.711 4.391 19.438 1 82 87 PRO A N 1
ATOM 616 C CA . PRO A 1 87 ? 3.311 4.789 19.609 1 82 87 PRO A CA 1
ATOM 617 C C . PRO A 1 87 ? 2.896 4.895 21.062 1 82 87 PRO A C 1
ATOM 619 O O . PRO A 1 87 ? 3.5 4.254 21.938 1 82 87 PRO A O 1
ATOM 622 N N . ARG A 1 88 ? 1.959 5.777 21.188 1 77.12 88 ARG A N 1
ATOM 623 C CA . ARG A 1 88 ? 1.474 5.887 22.562 1 77.12 88 ARG A CA 1
ATOM 624 C C . ARG A 1 88 ? 0.844 4.578 23.016 1 77.12 88 ARG A C 1
ATOM 626 O O . ARG A 1 88 ? 0.034 3.984 22.312 1 77.12 88 ARG A O 1
ATOM 633 N N . LYS A 1 89 ? 1.222 3.998 24.141 1 76.19 89 LYS A N 1
ATOM 634 C CA . LYS A 1 89 ? 0.696 2.77 24.734 1 76.19 89 LYS A CA 1
ATOM 635 C C . LYS A 1 89 ? -0.251 3.072 25.891 1 76.19 89 LYS A C 1
ATOM 637 O O . LYS A 1 89 ? -0.188 4.152 26.484 1 76.19 89 LYS A O 1
ATOM 642 N N . PRO A 1 90 ? -1.234 2.119 26.062 1 76.25 90 PRO A N 1
ATOM 643 C CA . PRO A 1 90 ? -2.1 2.307 27.219 1 76.25 90 PRO A CA 1
ATOM 644 C C . PRO A 1 90 ? -1.312 2.576 28.5 1 76.25 90 PRO A C 1
ATOM 646 O O . PRO A 1 90 ? -0.325 1.891 28.781 1 76.25 90 PRO A O 1
ATOM 649 N N . GLY A 1 91 ? -1.725 3.564 29.219 1 82.62 91 GLY A N 1
ATOM 650 C CA . GLY A 1 91 ? -1.085 3.885 30.484 1 82.62 91 GLY A CA 1
ATOM 651 C C . GLY A 1 91 ? 0.058 4.875 30.344 1 82.62 91 GLY A C 1
ATOM 652 O O . GLY A 1 91 ? 0.556 5.402 31.344 1 82.62 91 GLY A O 1
ATOM 653 N N . MET A 1 92 ? 0.454 5.125 29.188 1 84 92 MET A N 1
ATOM 654 C CA . MET A 1 92 ? 1.576 6.031 28.938 1 84 92 MET A CA 1
ATOM 655 C C . MET A 1 92 ? 1.118 7.484 28.969 1 84 92 MET A C 1
ATOM 657 O O . MET A 1 92 ? 0.137 7.844 28.328 1 84 92 MET A O 1
ATOM 661 N N . SER A 1 93 ? 1.852 8.289 29.828 1 86.94 93 SER A N 1
ATOM 662 C CA . SER A 1 93 ? 1.539 9.719 29.859 1 86.94 93 SER A CA 1
ATOM 663 C C . SER A 1 93 ? 2.059 10.422 28.609 1 86.94 93 SER A C 1
ATOM 665 O O . SER A 1 93 ? 2.939 9.906 27.922 1 86.94 93 SER A O 1
ATOM 667 N N . ARG A 1 94 ? 1.589 11.609 28.391 1 82.31 94 ARG A N 1
ATOM 668 C CA . ARG A 1 94 ? 2.066 12.43 27.281 1 82.31 94 ARG A CA 1
ATOM 669 C C . ARG A 1 94 ? 3.531 12.812 27.484 1 82.31 94 ARG A C 1
ATOM 671 O O . ARG A 1 94 ? 4.301 12.852 26.516 1 82.31 94 ARG A O 1
ATOM 678 N N . GLU A 1 95 ? 3.787 13.031 28.609 1 87.81 95 GLU A N 1
ATOM 679 C CA . GLU A 1 95 ? 5.152 13.43 28.938 1 87.81 95 GLU A CA 1
ATOM 680 C C . GLU A 1 95 ? 6.133 12.281 28.719 1 87.81 95 GLU A C 1
ATOM 682 O O . GLU A 1 95 ? 7.234 12.492 28.219 1 87.81 95 GLU A O 1
ATOM 687 N N . ASP A 1 96 ? 5.754 11.109 29.109 1 90.94 96 ASP A N 1
ATOM 688 C CA . ASP A 1 96 ? 6.586 9.93 28.891 1 90.94 96 ASP A CA 1
ATOM 689 C C . ASP A 1 96 ? 6.82 9.703 27.391 1 90.94 96 ASP A C 1
ATOM 691 O O . ASP A 1 96 ? 7.949 9.43 26.969 1 90.94 96 ASP A O 1
ATOM 695 N N . LEU A 1 97 ? 5.766 9.805 26.688 1 90.31 97 LEU A N 1
ATOM 696 C CA . LEU A 1 97 ? 5.871 9.625 25.25 1 90.31 97 LEU A CA 1
ATOM 697 C C . LEU A 1 97 ? 6.824 10.648 24.641 1 90.31 97 LEU A C 1
ATOM 699 O O . LEU A 1 97 ? 7.66 10.305 23.797 1 90.31 97 LEU A O 1
ATOM 703 N N . LEU A 1 98 ? 6.699 11.852 25.062 1 93 98 LEU A N 1
ATOM 704 C CA . LEU A 1 98 ? 7.551 12.93 24.562 1 93 98 LEU A CA 1
ATOM 705 C C . LEU A 1 98 ? 9.023 12.633 24.844 1 93 98 LEU A C 1
ATOM 707 O O . LEU A 1 98 ? 9.867 12.789 23.953 1 93 98 LEU A O 1
ATOM 711 N N . GLU A 1 99 ? 9.328 12.18 25.984 1 93.88 99 GLU A N 1
ATOM 712 C CA . GLU A 1 99 ? 10.711 11.914 26.375 1 93.88 99 GLU A CA 1
ATOM 713 C C . GLU A 1 99 ? 11.305 10.773 25.562 1 93.88 99 GLU A C 1
ATOM 715 O O . GLU A 1 99 ? 12.438 10.867 25.078 1 93.88 99 GLU A O 1
ATOM 720 N N . ILE A 1 100 ? 10.602 9.773 25.453 1 94.75 100 ILE A N 1
ATOM 721 C CA . ILE A 1 100 ? 11.07 8.602 24.719 1 94.75 100 ILE A CA 1
ATOM 722 C C . ILE A 1 100 ? 11.32 8.977 23.25 1 94.75 100 ILE A C 1
ATOM 724 O O . ILE A 1 100 ? 12.383 8.672 22.703 1 94.75 100 ILE A O 1
ATOM 728 N N . ASN A 1 101 ? 10.336 9.633 22.656 1 95.88 101 ASN A N 1
ATOM 729 C CA . ASN A 1 101 ? 10.469 9.945 21.234 1 95.88 101 ASN A CA 1
ATOM 730 C C . ASN A 1 101 ? 11.484 11.047 20.984 1 95.88 101 ASN A C 1
ATOM 732 O O . ASN A 1 101 ? 12.102 11.109 19.922 1 95.88 101 ASN A O 1
ATOM 736 N N . LEU A 1 102 ? 11.734 11.867 22 1 96.38 102 LEU A N 1
ATOM 737 C CA . LEU A 1 102 ? 12.797 12.852 21.891 1 96.38 102 LEU A CA 1
ATOM 738 C C . LEU A 1 102 ? 14.164 12.18 21.828 1 96.38 102 LEU A C 1
ATOM 740 O O . LEU A 1 102 ? 15.047 12.617 21.094 1 96.38 102 LEU A O 1
ATOM 744 N N . LYS A 1 103 ? 14.352 11.164 22.625 1 96.56 103 LYS A N 1
ATOM 745 C CA . LYS A 1 103 ? 15.602 10.414 22.578 1 96.56 103 LYS A CA 1
ATOM 746 C C . LYS A 1 103 ? 15.812 9.758 21.219 1 96.56 103 LYS A C 1
ATOM 748 O O . LYS A 1 103 ? 16.906 9.82 20.656 1 96.56 103 LYS A O 1
ATOM 753 N N . ILE A 1 104 ? 14.781 9.188 20.734 1 97 104 ILE A N 1
ATOM 754 C CA . ILE A 1 104 ? 14.844 8.57 19.422 1 97 104 ILE A CA 1
ATOM 755 C C . ILE A 1 104 ? 15.172 9.625 18.359 1 97 104 ILE A C 1
ATOM 757 O O . ILE A 1 104 ? 16.047 9.414 17.531 1 97 104 ILE A O 1
ATOM 761 N N . MET A 1 105 ? 14.516 10.758 18.469 1 97.56 105 MET A N 1
ATOM 762 C CA . MET A 1 105 ? 14.695 11.82 17.484 1 97.56 105 MET A CA 1
ATOM 763 C C . MET A 1 105 ? 16.109 12.406 17.562 1 97.56 105 MET A C 1
ATOM 765 O O . MET A 1 105 ? 16.688 12.773 16.547 1 97.56 105 MET A O 1
ATOM 769 N N . THR A 1 106 ? 16.625 12.445 18.734 1 97.31 106 THR A N 1
ATOM 770 C CA . THR A 1 106 ? 18 12.93 18.906 1 97.31 106 THR A CA 1
ATOM 771 C C . THR A 1 106 ? 18.984 12.023 18.172 1 97.31 106 THR A C 1
ATOM 773 O O . THR A 1 106 ? 19.859 12.516 17.469 1 97.31 106 THR A O 1
ATOM 776 N N . ASP A 1 107 ? 18.766 10.773 18.344 1 97.81 107 ASP A N 1
ATOM 777 C CA . ASP A 1 107 ? 19.625 9.812 17.641 1 97.81 107 ASP A CA 1
ATOM 778 C C . ASP A 1 107 ? 19.453 9.922 16.141 1 97.81 107 ASP A C 1
ATOM 780 O O . ASP A 1 107 ? 20.453 9.953 15.398 1 97.81 107 ASP A O 1
ATOM 784 N N . VAL A 1 108 ? 18.266 9.992 15.68 1 98.38 108 VAL A N 1
ATOM 785 C CA . VAL A 1 108 ? 17.953 10.086 14.258 1 98.38 108 VAL A CA 1
ATOM 786 C C . VAL A 1 108 ? 18.547 11.367 13.688 1 98.38 108 VAL A C 1
ATOM 788 O O . VAL A 1 108 ? 19.203 11.352 12.641 1 98.38 108 VAL A O 1
ATOM 791 N N . ALA A 1 109 ? 18.375 12.445 14.375 1 98.31 109 ALA A N 1
ATOM 792 C CA . ALA A 1 109 ? 18.875 13.742 13.938 1 98.31 109 ALA A CA 1
ATOM 793 C C . ALA A 1 109 ? 20.391 13.742 13.828 1 98.31 109 ALA A C 1
ATOM 795 O O . ALA A 1 109 ? 20.953 14.305 12.883 1 98.31 109 ALA A O 1
ATOM 796 N N . GLY A 1 110 ? 21.031 13.148 14.797 1 98.38 110 GLY A N 1
ATOM 797 C CA . GLY A 1 110 ? 22.484 13.031 14.734 1 98.38 110 GLY A CA 1
ATOM 798 C C . GLY A 1 110 ? 22.969 12.258 13.523 1 98.38 110 GLY A C 1
ATOM 799 O O . GLY A 1 110 ? 23.938 12.656 12.875 1 98.38 110 GLY A O 1
ATOM 800 N N . ASN A 1 111 ? 22.312 11.195 13.258 1 98.56 111 ASN A N 1
ATOM 801 C CA . ASN A 1 111 ? 22.672 10.383 12.102 1 98.56 111 ASN A CA 1
ATOM 802 C C . ASN A 1 111 ? 22.406 11.117 10.797 1 98.56 111 ASN A C 1
ATOM 804 O O . ASN A 1 111 ? 23.172 11 9.844 1 98.56 111 ASN A O 1
ATOM 808 N N . ILE A 1 112 ? 21.344 11.883 10.727 1 98.5 112 ILE A N 1
ATOM 809 C CA . ILE A 1 112 ? 21.047 12.656 9.523 1 98.5 112 ILE A CA 1
ATOM 810 C C . ILE A 1 112 ? 22.125 13.711 9.305 1 98.5 112 ILE A C 1
ATOM 812 O O . ILE A 1 112 ? 22.609 13.883 8.188 1 98.5 112 ILE A O 1
ATOM 816 N N . LYS A 1 113 ? 22.484 14.375 10.359 1 98.19 113 LYS A N 1
ATOM 817 C CA . LYS A 1 113 ? 23.547 15.375 10.273 1 98.19 113 LYS A CA 1
ATOM 818 C C . LYS A 1 113 ? 24.828 14.773 9.711 1 98.19 113 LYS A C 1
ATOM 820 O O . LYS A 1 113 ? 25.516 15.398 8.906 1 98.19 113 LYS A O 1
ATOM 825 N N . GLN A 1 114 ? 25.062 13.57 10.086 1 98 114 GLN A N 1
ATOM 826 C CA . GLN A 1 114 ? 26.312 12.898 9.711 1 98 114 GLN A CA 1
ATOM 827 C C . GLN A 1 114 ? 26.219 12.32 8.297 1 98 114 GLN A C 1
ATOM 829 O O . GLN A 1 114 ? 27.156 12.438 7.512 1 98 114 GLN A O 1
ATOM 834 N N . HIS A 1 115 ? 25.125 11.734 7.93 1 98.19 115 HIS A N 1
ATOM 835 C CA . HIS A 1 115 ? 25.062 10.891 6.738 1 98.19 115 HIS A CA 1
ATOM 836 C C . HIS A 1 115 ? 24.328 11.586 5.605 1 98.19 115 HIS A C 1
ATOM 838 O O . HIS A 1 115 ? 24.531 11.273 4.434 1 98.19 115 HIS A O 1
ATOM 844 N N . ALA A 1 116 ? 23.438 12.5 5.902 1 97.69 116 ALA A N 1
ATOM 845 C CA . ALA A 1 116 ? 22.594 13.109 4.879 1 97.69 116 ALA A CA 1
ATOM 846 C C . ALA A 1 116 ? 22.297 14.57 5.199 1 97.69 116 ALA A C 1
ATOM 848 O O . ALA A 1 116 ? 21.141 14.984 5.223 1 97.69 116 ALA A O 1
ATOM 849 N N . PRO A 1 117 ? 23.281 15.383 5.352 1 97.06 117 PRO A N 1
ATOM 850 C CA . PRO A 1 117 ? 23.094 16.766 5.793 1 97.06 117 PRO A CA 1
ATOM 851 C C . PRO A 1 117 ? 22.375 17.625 4.754 1 97.06 117 PRO A C 1
ATOM 853 O O . PRO A 1 117 ? 21.922 18.734 5.066 1 97.06 117 PRO A O 1
ATOM 856 N N . ASN A 1 118 ? 22.234 17.172 3.486 1 97.25 118 ASN A N 1
ATOM 857 C CA . ASN A 1 118 ? 21.625 17.969 2.424 1 97.25 118 ASN A CA 1
ATOM 858 C C . ASN A 1 118 ? 20.219 17.469 2.074 1 97.25 118 ASN A C 1
ATOM 860 O O . ASN A 1 118 ? 19.609 17.969 1.128 1 97.25 118 ASN A O 1
ATOM 864 N N . ALA A 1 119 ? 19.734 16.484 2.783 1 98.5 119 ALA A N 1
ATOM 865 C CA . ALA A 1 119 ? 18.438 15.898 2.479 1 98.5 119 ALA A CA 1
ATOM 866 C C . ALA A 1 119 ? 17.297 16.844 2.857 1 98.5 119 ALA A C 1
ATOM 868 O O . ALA A 1 119 ? 17.422 17.625 3.801 1 98.5 119 ALA A O 1
ATOM 869 N N . PHE A 1 120 ? 16.219 16.859 2.059 1 98.88 120 PHE A N 1
ATOM 870 C CA . PHE A 1 120 ? 14.945 17.375 2.541 1 98.88 120 PHE A CA 1
ATOM 871 C C . PHE A 1 120 ? 14.305 16.391 3.514 1 98.88 120 PHE A C 1
ATOM 873 O O . PHE A 1 120 ? 14.023 15.242 3.154 1 98.88 120 PHE A O 1
ATOM 880 N N . VAL A 1 121 ? 14.031 16.797 4.785 1 98.88 121 VAL A N 1
ATOM 881 C CA . VAL A 1 121 ? 13.609 15.875 5.832 1 98.88 121 VAL A CA 1
ATOM 882 C C . VAL A 1 121 ? 12.164 16.156 6.219 1 98.88 121 VAL A C 1
ATOM 884 O O . VAL A 1 121 ? 11.805 17.297 6.531 1 98.88 121 VAL A O 1
ATOM 887 N N . ILE A 1 122 ? 11.375 15.117 6.164 1 98.88 122 ILE A N 1
ATOM 888 C CA . ILE A 1 122 ? 9.961 15.172 6.535 1 98.88 122 ILE A CA 1
ATOM 889 C C . ILE A 1 122 ? 9.727 14.344 7.793 1 98.88 122 ILE A C 1
ATOM 891 O O . ILE A 1 122 ? 9.93 13.125 7.793 1 98.88 122 ILE A O 1
ATOM 895 N N . ASN A 1 123 ? 9.289 14.961 8.844 1 98.62 123 ASN A N 1
ATOM 896 C CA . ASN A 1 123 ? 9 14.25 10.078 1 98.62 123 ASN A CA 1
ATOM 897 C C . ASN A 1 123 ? 7.531 13.859 10.172 1 98.62 123 ASN A C 1
ATOM 899 O O . ASN A 1 123 ? 6.648 14.711 10.016 1 98.62 123 ASN A O 1
ATOM 903 N N . VAL A 1 124 ? 7.281 12.617 10.43 1 97.5 124 VAL A N 1
ATOM 904 C CA . VAL A 1 124 ? 5.93 12.094 10.617 1 97.5 124 VAL A CA 1
ATOM 905 C C . VAL A 1 124 ? 5.734 11.695 12.078 1 97.5 124 VAL A C 1
ATOM 907 O O . VAL A 1 124 ? 4.598 11.547 12.539 1 97.5 124 VAL A O 1
ATOM 910 N N . ALA A 1 125 ? 6.789 11.578 12.859 1 95.25 125 ALA A N 1
ATOM 911 C CA . ALA A 1 125 ? 6.762 11.062 14.227 1 95.25 125 ALA A CA 1
ATOM 912 C C . ALA A 1 125 ? 6.051 12.031 15.164 1 95.25 125 ALA A C 1
ATOM 914 O O . ALA A 1 125 ? 6.195 13.25 15.031 1 95.25 125 ALA A O 1
ATOM 915 N N . ASN A 1 126 ? 5.395 11.523 16.188 1 92.12 126 ASN A N 1
ATOM 916 C CA . ASN A 1 126 ? 4.633 12.305 17.156 1 92.12 126 ASN A CA 1
ATOM 917 C C . ASN A 1 126 ? 5.379 12.438 18.484 1 92.12 126 ASN A C 1
ATOM 919 O O . ASN A 1 126 ? 6.195 11.578 18.828 1 92.12 126 ASN A O 1
ATOM 923 N N . PRO A 1 127 ? 5.043 13.414 19.297 1 93.12 127 PRO A N 1
ATOM 924 C CA . PRO A 1 127 ? 4.219 14.578 18.953 1 93.12 127 PRO A CA 1
ATOM 925 C C . PRO A 1 127 ? 4.848 15.445 17.875 1 93.12 127 PRO A C 1
ATOM 927 O O . PRO A 1 127 ? 5.953 15.961 18.047 1 93.12 127 PRO A O 1
ATOM 930 N N . LEU A 1 128 ? 4.199 15.648 16.812 1 94.12 128 LEU A N 1
ATOM 931 C CA . LEU A 1 128 ? 4.727 16.141 15.547 1 94.12 128 LEU A CA 1
ATOM 932 C C . LEU A 1 128 ? 5.465 17.453 15.734 1 94.12 128 LEU A C 1
ATOM 934 O O . LEU A 1 128 ? 6.617 17.594 15.312 1 94.12 128 LEU A O 1
ATOM 938 N N . ASP A 1 129 ? 4.883 18.406 16.406 1 90.81 129 ASP A N 1
ATOM 939 C CA . ASP A 1 129 ? 5.422 19.766 16.547 1 90.81 129 ASP A CA 1
ATOM 940 C C . ASP A 1 129 ? 6.727 19.75 17.328 1 90.81 129 ASP A C 1
ATOM 942 O O . ASP A 1 129 ? 7.688 20.438 16.969 1 90.81 129 ASP A O 1
ATOM 946 N N . ALA A 1 130 ? 6.738 18.953 18.359 1 93.94 130 ALA A N 1
ATOM 947 C CA . ALA A 1 130 ? 7.938 18.844 19.188 1 93.94 130 ALA A CA 1
ATOM 948 C C . ALA A 1 130 ? 9.055 18.125 18.453 1 93.94 130 ALA A C 1
ATOM 950 O O . ALA A 1 130 ? 10.227 18.516 18.531 1 93.94 130 ALA A O 1
ATOM 951 N N . MET A 1 131 ? 8.727 17.109 17.75 1 96.62 131 MET A N 1
ATOM 952 C CA . MET A 1 131 ? 9.727 16.281 17.078 1 96.62 131 MET A CA 1
ATOM 953 C C . MET A 1 131 ? 10.375 17.031 15.922 1 96.62 131 MET A C 1
ATOM 955 O O . MET A 1 131 ? 11.586 16.953 15.727 1 96.62 131 MET A O 1
ATOM 959 N N . VAL A 1 132 ? 9.562 17.703 15.133 1 97.25 132 VAL A N 1
ATOM 960 C CA . VAL A 1 132 ? 10.133 18.422 13.992 1 97.25 132 VAL A CA 1
ATOM 961 C C . VAL A 1 132 ? 11.016 19.562 14.492 1 97.25 132 VAL A C 1
ATOM 963 O O . VAL A 1 132 ? 12.047 19.859 13.891 1 97.25 132 VAL A O 1
ATOM 966 N N . PHE A 1 133 ? 10.602 20.219 15.57 1 96.31 133 PHE A N 1
ATOM 967 C CA . PHE A 1 133 ? 11.414 21.25 16.188 1 96.31 133 PHE A CA 1
ATOM 968 C C . PHE A 1 133 ? 12.75 20.688 16.656 1 96.31 133 PHE A C 1
ATOM 970 O O . PHE A 1 133 ? 13.805 21.25 16.344 1 96.31 133 PHE A O 1
ATOM 977 N N . ALA A 1 134 ? 12.688 19.594 17.391 1 96.62 134 ALA A N 1
ATOM 978 C CA . ALA A 1 134 ? 13.898 18.953 17.891 1 96.62 134 ALA A CA 1
ATOM 979 C C . ALA A 1 134 ? 14.805 18.531 16.734 1 96.62 134 ALA A C 1
ATOM 981 O O . ALA A 1 134 ? 16.031 18.719 16.797 1 96.62 134 ALA A O 1
ATOM 982 N N . LEU A 1 135 ? 14.203 17.953 15.719 1 97.62 135 LEU A N 1
ATOM 983 C CA . LEU A 1 135 ? 14.93 17.531 14.531 1 97.62 135 LEU A CA 1
ATOM 984 C C . LEU A 1 135 ? 15.703 18.703 13.922 1 97.62 135 LEU A C 1
ATOM 986 O O . LEU A 1 135 ? 16.891 18.578 13.625 1 97.62 135 LEU A O 1
ATOM 990 N N . HIS A 1 136 ? 15.055 19.812 13.727 1 97 136 HIS A N 1
ATOM 991 C CA . HIS A 1 136 ? 15.664 21 13.156 1 97 136 HIS A CA 1
ATOM 992 C C . HIS A 1 136 ? 16.828 21.484 14.016 1 97 136 HIS A C 1
ATOM 994 O O . HIS A 1 136 ? 17.906 21.766 13.492 1 97 136 HIS A O 1
ATOM 1000 N N . LYS A 1 137 ? 16.625 21.531 15.281 1 95.38 137 LYS A N 1
ATOM 1001 C CA . LYS A 1 137 ? 17.625 22.062 16.203 1 95.38 137 LYS A CA 1
ATOM 1002 C C . LYS A 1 137 ? 18.844 21.141 16.281 1 95.38 137 LYS A C 1
ATOM 1004 O O . LYS A 1 137 ? 19.984 21.609 16.266 1 95.38 137 LYS A O 1
ATOM 1009 N N . ILE A 1 138 ? 18.594 19.906 16.359 1 96.19 138 ILE A N 1
ATOM 1010 C CA . ILE A 1 138 ? 19.672 18.953 16.641 1 96.19 138 ILE A CA 1
ATOM 1011 C C . ILE A 1 138 ? 20.422 18.641 15.344 1 96.19 138 ILE A C 1
ATOM 1013 O O . ILE A 1 138 ? 21.656 18.562 15.328 1 96.19 138 ILE A O 1
ATOM 1017 N N . ALA A 1 139 ? 19.703 18.391 14.258 1 95.88 139 ALA A N 1
ATOM 1018 C CA . ALA A 1 139 ? 20.328 18.016 12.992 1 95.88 139 ALA A CA 1
ATOM 1019 C C . ALA A 1 139 ? 21 19.219 12.344 1 95.88 139 ALA A C 1
ATOM 1021 O O . ALA A 1 139 ? 21.859 19.062 11.477 1 95.88 139 ALA A O 1
ATOM 1022 N N . GLY A 1 140 ? 20.578 20.438 12.734 1 94.38 140 GLY A N 1
ATOM 1023 C CA . GLY A 1 140 ? 21.141 21.641 12.148 1 94.38 140 GLY A CA 1
ATOM 1024 C C . GLY A 1 140 ? 20.797 21.812 10.688 1 94.38 140 GLY A C 1
ATOM 1025 O O . GLY A 1 140 ? 21.609 22.328 9.906 1 94.38 140 GLY A O 1
ATOM 1026 N N . LEU A 1 141 ? 19.75 21.344 10.273 1 94.5 141 LEU A N 1
ATOM 1027 C CA . LEU A 1 141 ? 19.281 21.469 8.898 1 94.5 141 LEU A CA 1
ATOM 1028 C C . LEU A 1 141 ? 18.797 22.891 8.617 1 94.5 141 LEU A C 1
ATOM 1030 O O . LEU A 1 141 ? 18.25 23.547 9.508 1 94.5 141 LEU A O 1
ATOM 1034 N N . PRO A 1 142 ? 19.016 23.359 7.309 1 97.38 142 PRO A N 1
ATOM 1035 C CA . PRO A 1 142 ? 18.344 24.609 6.977 1 97.38 142 PRO A CA 1
ATOM 1036 C C . PRO A 1 142 ? 16.828 24.547 7.176 1 97.38 142 PRO A C 1
ATOM 1038 O O . PRO A 1 142 ? 16.219 23.5 6.906 1 97.38 142 PRO A O 1
ATOM 1041 N N . LYS A 1 143 ? 16.25 25.641 7.582 1 97.38 143 LYS A N 1
ATOM 1042 C CA . LYS A 1 143 ? 14.828 25.688 7.926 1 97.38 143 LYS A CA 1
ATOM 1043 C C . LYS A 1 143 ? 13.961 25.25 6.75 1 97.38 143 LYS A C 1
ATOM 1045 O O . LYS A 1 143 ? 12.898 24.656 6.941 1 97.38 143 LYS A O 1
ATOM 1050 N N . HIS A 1 144 ? 14.406 25.516 5.488 1 98.44 144 HIS A N 1
ATOM 1051 C CA . HIS A 1 144 ? 13.602 25.188 4.316 1 98.44 144 HIS A CA 1
ATOM 1052 C C . HIS A 1 144 ? 13.758 23.719 3.934 1 98.44 144 HIS A C 1
ATOM 1054 O O . HIS A 1 144 ? 13.055 23.219 3.053 1 98.44 144 HIS A O 1
ATOM 1060 N N . MET A 1 145 ? 14.695 22.969 4.617 1 98.62 145 MET A N 1
ATOM 1061 C CA . MET A 1 145 ? 14.953 21.578 4.273 1 98.62 145 MET A CA 1
ATOM 1062 C C . MET A 1 145 ? 14.398 20.641 5.344 1 98.62 145 MET A C 1
ATOM 1064 O O . MET A 1 145 ? 14.781 19.469 5.41 1 98.62 145 MET A O 1
ATOM 1068 N N . VAL A 1 146 ? 13.531 21.156 6.207 1 98.56 146 VAL A N 1
ATOM 1069 C CA . VAL A 1 146 ? 12.867 20.344 7.23 1 98.56 146 VAL A CA 1
ATOM 1070 C C . VAL A 1 146 ? 11.398 20.75 7.336 1 98.56 146 VAL A C 1
ATOM 1072 O O . VAL A 1 146 ? 11.078 21.953 7.32 1 98.56 146 VAL A O 1
ATOM 1075 N N . ALA A 1 147 ? 10.508 19.812 7.383 1 98.56 147 ALA A N 1
ATOM 1076 C CA . ALA A 1 147 ? 9.078 20.047 7.527 1 98.56 147 ALA A CA 1
ATOM 1077 C C . ALA A 1 147 ? 8.398 18.906 8.273 1 98.56 147 ALA A C 1
ATOM 1079 O O . ALA A 1 147 ? 8.953 17.812 8.383 1 98.56 147 ALA A O 1
ATOM 1080 N N . GLY A 1 148 ? 7.312 19.203 8.867 1 98.44 148 GLY A N 1
ATOM 1081 C CA . GLY A 1 148 ? 6.484 18.188 9.484 1 98.44 148 GLY A CA 1
ATOM 1082 C C . GLY A 1 148 ? 5.262 17.828 8.664 1 98.44 148 GLY A C 1
ATOM 1083 O O . GLY A 1 148 ? 4.633 18.703 8.062 1 98.44 148 GLY A O 1
ATOM 1084 N N . MET A 1 149 ? 4.961 16.562 8.656 1 97.75 149 MET A N 1
ATOM 1085 C CA . MET A 1 149 ? 3.762 16.109 7.961 1 97.75 149 MET A CA 1
ATOM 1086 C C . MET A 1 149 ? 2.582 16.016 8.922 1 97.75 149 MET A C 1
ATOM 1088 O O . MET A 1 149 ? 2.551 15.141 9.797 1 97.75 149 MET A O 1
ATOM 1092 N N . ALA A 1 150 ? 1.655 16.859 8.836 1 92.81 150 ALA A N 1
ATOM 1093 C CA . ALA A 1 150 ? 0.402 16.812 9.578 1 92.81 150 ALA A CA 1
ATOM 1094 C C . ALA A 1 150 ? -0.744 17.406 8.773 1 92.81 150 ALA A C 1
ATOM 1096 O O . ALA A 1 150 ? -1.747 16.734 8.516 1 92.81 150 ALA A O 1
ATOM 1097 N N . GLY A 1 151 ? -0.475 18.562 8.25 1 95.75 151 GLY A N 1
ATOM 1098 C CA . GLY A 1 151 ? -1.518 19.312 7.562 1 95.75 151 GLY A CA 1
ATOM 1099 C C . GLY A 1 151 ? -2.053 18.594 6.332 1 95.75 151 GLY A C 1
ATOM 1100 O O . GLY A 1 151 ? -3.248 18.672 6.039 1 95.75 151 GLY A O 1
ATOM 1101 N N . VAL A 1 152 ? -1.146 17.953 5.594 1 98.06 152 VAL A N 1
ATOM 1102 C CA . VAL A 1 152 ? -1.594 17.234 4.402 1 98.06 152 VAL A CA 1
ATOM 1103 C C . VAL A 1 152 ? -2.592 16.156 4.801 1 98.06 152 VAL A C 1
ATOM 1105 O O . VAL A 1 152 ? -3.656 16.031 4.191 1 98.06 152 VAL A O 1
ATOM 1108 N N . LEU A 1 153 ? -2.27 15.406 5.844 1 97.88 153 LEU A N 1
ATOM 1109 C CA . LEU A 1 153 ? -3.145 14.352 6.34 1 97.88 153 LEU A CA 1
ATOM 1110 C C . LEU A 1 153 ? -4.449 14.93 6.879 1 97.88 153 LEU A C 1
ATOM 1112 O O . LEU A 1 153 ? -5.531 14.43 6.559 1 97.88 153 LEU A O 1
ATOM 1116 N N . ASP A 1 154 ? -4.367 15.961 7.695 1 97.62 154 ASP A N 1
ATOM 1117 C CA . ASP A 1 154 ? -5.551 16.594 8.273 1 97.62 154 ASP A CA 1
ATOM 1118 C C . ASP A 1 154 ? -6.477 17.125 7.188 1 97.62 154 ASP A C 1
ATOM 1120 O O . ASP A 1 154 ? -7.691 16.953 7.254 1 97.62 154 ASP A O 1
ATOM 1124 N N . THR A 1 155 ? -5.871 17.766 6.227 1 98.06 155 THR A N 1
ATOM 1125 C CA . THR A 1 155 ? -6.645 18.312 5.113 1 98.06 155 THR A CA 1
ATOM 1126 C C . THR A 1 155 ? -7.289 17.188 4.309 1 98.06 155 THR A C 1
ATOM 1128 O O . THR A 1 155 ? -8.43 17.297 3.861 1 98.06 155 THR A O 1
ATOM 1131 N N . SER A 1 156 ? -6.555 16.125 4.133 1 98 156 SER A N 1
ATOM 1132 C CA . SER A 1 156 ? -7.102 14.984 3.395 1 98 156 SER A CA 1
ATOM 1133 C C . SER A 1 156 ? -8.305 14.383 4.117 1 98 156 SER A C 1
ATOM 1135 O O . SER A 1 156 ? -9.266 13.953 3.479 1 98 156 SER A O 1
ATOM 1137 N N . ARG A 1 157 ? -8.258 14.281 5.453 1 97.88 157 ARG A N 1
ATOM 1138 C CA . ARG A 1 157 ? -9.406 13.828 6.23 1 97.88 157 ARG A CA 1
ATOM 1139 C C . ARG A 1 157 ? -10.617 14.727 5.988 1 97.88 157 ARG A C 1
ATOM 1141 O O . ARG A 1 157 ? -11.727 14.234 5.746 1 97.88 157 ARG A O 1
ATOM 1148 N N . PHE A 1 158 ? -10.352 16.047 6.059 1 98.19 158 PHE A N 1
ATOM 1149 C CA . PHE A 1 158 ? -11.414 17.031 5.844 1 98.19 158 PHE A CA 1
ATOM 1150 C C . PHE A 1 158 ? -12.008 16.875 4.449 1 98.19 158 PHE A C 1
ATOM 1152 O O . PHE A 1 158 ? -13.234 16.797 4.301 1 98.19 158 PHE A O 1
ATOM 1159 N N . LYS A 1 159 ? -11.188 16.734 3.445 1 98.31 159 LYS A N 1
ATOM 1160 C CA . LYS A 1 159 ? -11.633 16.531 2.068 1 98.31 159 LYS A CA 1
ATOM 1161 C C . LYS A 1 159 ? -12.461 15.258 1.937 1 98.31 159 LYS A C 1
ATOM 1163 O O . LYS A 1 159 ? -13.484 15.25 1.255 1 98.31 159 LYS A O 1
ATOM 1168 N N . CYS A 1 160 ? -11.984 14.227 2.518 1 97.94 160 CYS A N 1
ATOM 1169 C CA . CYS A 1 160 ? -12.656 12.93 2.455 1 97.94 160 CYS A CA 1
ATOM 1170 C C . CYS A 1 160 ? -14.078 13.031 2.984 1 97.94 160 CYS A C 1
ATOM 1172 O O . CYS A 1 160 ? -15.023 12.578 2.332 1 97.94 160 CYS A O 1
ATOM 1174 N N . PHE A 1 161 ? -14.258 13.648 4.145 1 98.12 161 PHE A N 1
ATOM 1175 C CA . PHE A 1 161 ? -15.562 13.742 4.777 1 98.12 161 PHE A CA 1
ATOM 1176 C C . PHE A 1 161 ? -16.484 14.672 3.994 1 98.12 161 PHE A C 1
ATOM 1178 O O . PHE A 1 161 ? -17.688 14.43 3.896 1 98.12 161 PHE A O 1
ATOM 1185 N N . VAL A 1 162 ? -15.906 15.727 3.426 1 98.06 162 VAL A N 1
ATOM 1186 C CA . VAL A 1 162 ? -16.688 16.625 2.588 1 98.06 162 VAL A CA 1
ATOM 1187 C C . VAL A 1 162 ? -17.188 15.883 1.35 1 98.06 162 VAL A C 1
ATOM 1189 O O . VAL A 1 162 ? -18.359 15.953 1.006 1 98.06 162 VAL A O 1
ATOM 1192 N N . ALA A 1 163 ? -16.281 15.203 0.667 1 97.88 163 ALA A N 1
ATOM 1193 C CA . ALA A 1 163 ? -16.641 14.453 -0.53 1 97.88 163 ALA A CA 1
ATOM 1194 C C . ALA A 1 163 ? -17.734 13.422 -0.22 1 97.88 163 ALA A C 1
ATOM 1196 O O . ALA A 1 163 ? -18.656 13.234 -1.013 1 97.88 163 ALA A O 1
ATOM 1197 N N . GLU A 1 164 ? -17.594 12.773 0.897 1 96.88 164 GLU A N 1
ATOM 1198 C CA . GLU A 1 164 ? -18.594 11.797 1.322 1 96.88 164 GLU A CA 1
ATOM 1199 C C . GLU A 1 164 ? -19.953 12.461 1.538 1 96.88 164 GLU A C 1
ATOM 1201 O O . GLU A 1 164 ? -20.969 11.938 1.095 1 96.88 164 GLU A O 1
ATOM 1206 N N . ALA A 1 165 ? -19.969 13.57 2.221 1 97.31 165 ALA A N 1
ATOM 1207 C CA . ALA A 1 165 ? -21.203 14.266 2.557 1 97.31 165 ALA A CA 1
ATOM 1208 C C . ALA A 1 165 ? -21.922 14.75 1.299 1 97.31 165 ALA A C 1
ATOM 1210 O O . ALA A 1 165 ? -23.156 14.75 1.238 1 97.31 165 ALA A O 1
ATOM 1211 N N . LEU A 1 166 ? -21.188 15.133 0.297 1 97.44 166 LEU A N 1
ATOM 1212 C CA . LEU A 1 166 ? -21.781 15.758 -0.879 1 97.44 166 LEU A CA 1
ATOM 1213 C C . LEU A 1 166 ? -21.938 14.742 -2.01 1 97.44 166 LEU A C 1
ATOM 1215 O O . LEU A 1 166 ? -22.578 15.031 -3.021 1 97.44 166 LEU A O 1
ATOM 1219 N N . GLY A 1 167 ? -21.328 13.547 -1.857 1 96.06 167 GLY A N 1
ATOM 1220 C CA . GLY A 1 167 ? -21.375 12.562 -2.924 1 96.06 167 GLY A CA 1
ATOM 1221 C C . GLY A 1 167 ? -20.719 13.031 -4.203 1 96.06 167 GLY A C 1
ATOM 1222 O O . GLY A 1 167 ? -21.234 12.82 -5.297 1 96.06 167 GLY A O 1
ATOM 1223 N N . CYS A 1 168 ? -19.609 13.766 -4.082 1 96.5 168 CYS A N 1
ATOM 1224 C CA . CYS A 1 168 ? -18.891 14.289 -5.234 1 96.5 168 CYS A CA 1
ATOM 1225 C C . CYS A 1 168 ? -17.5 13.688 -5.332 1 96.5 168 CYS A C 1
ATOM 1227 O O . CYS A 1 168 ? -17.078 12.938 -4.449 1 96.5 168 CYS A O 1
ATOM 1229 N N . SER A 1 169 ? -16.828 13.953 -6.426 1 96.5 169 SER A N 1
ATOM 1230 C CA . SER A 1 169 ? -15.453 13.492 -6.586 1 96.5 169 SER A CA 1
ATOM 1231 C C . SER A 1 169 ? -14.523 14.164 -5.578 1 96.5 169 SER A C 1
ATOM 1233 O O . SER A 1 169 ? -14.609 15.375 -5.359 1 96.5 169 SER A O 1
ATOM 1235 N N . ILE A 1 170 ? -13.664 13.391 -5.02 1 95.75 170 ILE A N 1
ATOM 1236 C CA . ILE A 1 170 ? -12.711 13.898 -4.043 1 95.75 170 ILE A CA 1
ATOM 1237 C C . ILE A 1 170 ? -11.766 14.891 -4.723 1 95.75 170 ILE A C 1
ATOM 1239 O O . ILE A 1 170 ? -11.227 15.789 -4.07 1 95.75 170 ILE A O 1
ATOM 1243 N N . ARG A 1 171 ? -11.617 14.812 -6 1 95.31 171 ARG A N 1
ATOM 1244 C CA . ARG A 1 171 ? -10.719 15.664 -6.773 1 95.31 171 ARG A CA 1
ATOM 1245 C C . ARG A 1 171 ? -11.227 17.094 -6.82 1 95.31 171 ARG A C 1
ATOM 1247 O O . ARG A 1 171 ? -10.453 18.031 -7.078 1 95.31 171 ARG A O 1
ATOM 1254 N N . ASP A 1 172 ? -12.453 17.203 -6.621 1 97.12 172 ASP A N 1
ATOM 1255 C CA . ASP A 1 172 ? -13.062 18.531 -6.781 1 97.12 172 ASP A CA 1
ATOM 1256 C C . ASP A 1 172 ? -13.125 19.266 -5.445 1 97.12 172 ASP A C 1
ATOM 1258 O O . ASP A 1 172 ? -13.562 20.422 -5.387 1 97.12 172 ASP A O 1
ATOM 1262 N N . VAL A 1 173 ? -12.719 18.578 -4.391 1 97.62 173 VAL A N 1
ATOM 1263 C CA . VAL A 1 173 ? -12.75 19.188 -3.064 1 97.62 173 VAL A CA 1
ATOM 1264 C C . VAL A 1 173 ? -11.422 19.875 -2.781 1 97.62 173 VAL A C 1
ATOM 1266 O O . VAL A 1 173 ? -10.359 19.266 -2.869 1 97.62 173 VAL A O 1
ATOM 1269 N N . GLU A 1 174 ? -11.477 21.094 -2.555 1 97.06 174 GLU A N 1
ATOM 1270 C CA . GLU A 1 174 ? -10.344 21.859 -2.051 1 97.06 174 GLU A CA 1
ATOM 1271 C C . GLU A 1 174 ? -10.57 22.297 -0.603 1 97.06 174 GLU A C 1
ATOM 1273 O O . GLU A 1 174 ? -11.625 22.844 -0.268 1 97.06 174 GLU A O 1
ATOM 1278 N N . ALA A 1 175 ? -9.641 21.938 0.204 1 97 175 ALA A N 1
ATOM 1279 C CA . ALA A 1 175 ? -9.75 22.281 1.619 1 97 175 ALA A CA 1
ATOM 1280 C C . ALA A 1 175 ? -8.383 22.625 2.211 1 97 175 ALA A C 1
ATOM 1282 O O . ALA A 1 175 ? -7.355 22.406 1.565 1 97 175 ALA A O 1
ATOM 1283 N N . LEU A 1 176 ? -8.453 23.219 3.416 1 96.19 176 LEU A N 1
ATOM 1284 C CA . LEU A 1 176 ? -7.23 23.641 4.09 1 96.19 176 LEU A CA 1
ATOM 1285 C C . LEU A 1 176 ? -7.387 23.547 5.605 1 96.19 176 LEU A C 1
ATOM 1287 O O . LEU A 1 176 ? -8.352 24.078 6.168 1 96.19 176 LEU A O 1
ATOM 1291 N N . VAL A 1 177 ? -6.488 22.828 6.168 1 97.19 177 VAL A N 1
ATOM 1292 C CA . VAL A 1 177 ? -6.41 22.781 7.625 1 97.19 177 VAL A CA 1
ATOM 1293 C C . VAL A 1 177 ? -5.09 23.375 8.094 1 97.19 177 VAL A C 1
ATOM 1295 O O . VAL A 1 177 ? -4.02 23 7.605 1 97.19 177 VAL A O 1
ATOM 1298 N N . LEU A 1 178 ? -5.148 24.375 9.023 1 96.94 178 LEU A N 1
ATOM 1299 C CA . LEU A 1 178 ? -3.98 25.031 9.602 1 96.94 178 LEU A CA 1
ATOM 1300 C C . LEU A 1 178 ? -3.727 24.531 11.023 1 96.94 178 LEU A C 1
ATOM 1302 O O . LEU A 1 178 ? -4.539 23.797 11.578 1 96.94 178 LEU A O 1
ATOM 1306 N N . GLY A 1 179 ? -2.596 24.969 11.477 1 95.38 179 GLY A N 1
ATOM 1307 C CA . GLY A 1 179 ? -2.348 24.828 12.906 1 95.38 179 GLY A CA 1
ATOM 1308 C C . GLY A 1 179 ? -1.655 23.531 13.266 1 95.38 179 GLY A C 1
ATOM 1309 O O . GLY A 1 179 ? -0.96 22.938 12.438 1 95.38 179 GLY A O 1
ATOM 1310 N N . GLY A 1 180 ? -1.729 23.266 14.5 1 92.44 180 GLY A N 1
ATOM 1311 C CA . GLY A 1 180 ? -1.103 22.062 15.016 1 92.44 180 GLY A CA 1
ATOM 1312 C C . GLY A 1 180 ? -1.884 20.812 14.695 1 92.44 180 GLY A C 1
ATOM 1313 O O . GLY A 1 180 ? -3.078 20.875 14.398 1 92.44 180 GLY A O 1
ATOM 1314 N N . HIS A 1 181 ? -1.137 19.688 14.688 1 86.44 181 HIS A N 1
ATOM 1315 C CA . HIS A 1 181 ? -1.763 18.391 14.477 1 86.44 181 HIS A CA 1
ATOM 1316 C C . HIS A 1 181 ? -2.566 17.953 15.695 1 86.44 181 HIS A C 1
ATOM 1318 O O . HIS A 1 181 ? -2.074 18.031 16.828 1 86.44 181 HIS A O 1
ATOM 1324 N N . GLY A 1 182 ? -3.816 17.531 15.477 1 83.31 182 GLY A N 1
ATOM 1325 C CA . GLY A 1 182 ? -4.617 17.031 16.594 1 83.31 182 GLY A CA 1
ATOM 1326 C C . GLY A 1 182 ? -5.887 17.844 16.812 1 83.31 182 GLY A C 1
ATOM 1327 O O . GLY A 1 182 ? -6.469 18.375 15.867 1 83.31 182 GLY A O 1
ATOM 1328 N N . ASP A 1 183 ? -6.238 17.953 18.078 1 86.38 183 ASP A N 1
ATOM 1329 C CA . ASP A 1 183 ? -7.574 18.422 18.438 1 86.38 183 ASP A CA 1
ATOM 1330 C C . ASP A 1 183 ? -7.734 19.906 18.141 1 86.38 183 ASP A C 1
ATOM 1332 O O . ASP A 1 183 ? -8.836 20.375 17.859 1 86.38 183 ASP A O 1
ATOM 1336 N N . ASP A 1 184 ? -6.621 20.547 18.156 1 91.88 184 ASP A N 1
ATOM 1337 C CA . ASP A 1 184 ? -6.723 22 18.047 1 91.88 184 ASP A CA 1
ATOM 1338 C C . ASP A 1 184 ? -6.395 22.469 16.625 1 91.88 184 ASP A C 1
ATOM 1340 O O . ASP A 1 184 ? -6.105 23.641 16.391 1 91.88 184 ASP A O 1
ATOM 1344 N N . MET A 1 185 ? -6.391 21.484 15.68 1 95.69 185 MET A N 1
ATOM 1345 C CA . MET A 1 185 ? -6.223 21.875 14.281 1 95.69 185 MET A CA 1
ATOM 1346 C C . MET A 1 185 ? -7.32 22.844 13.852 1 95.69 185 MET A C 1
ATOM 1348 O O . MET A 1 185 ? -8.383 22.906 14.477 1 95.69 185 MET A O 1
ATOM 1352 N N . VAL A 1 186 ? -7.117 23.594 12.797 1 96.62 186 VAL A N 1
ATOM 1353 C CA . VAL A 1 186 ? -8.023 24.656 12.406 1 96.62 186 VAL A CA 1
ATOM 1354 C C . VAL A 1 186 ? -8.469 24.453 10.953 1 96.62 186 VAL A C 1
ATOM 1356 O O . VAL A 1 186 ? -7.895 25.047 10.039 1 96.62 186 VAL A O 1
ATOM 1359 N N . PRO A 1 187 ? -9.531 23.672 10.695 1 97 187 PRO A N 1
ATOM 1360 C CA . PRO A 1 187 ? -10.102 23.609 9.352 1 97 187 PRO A CA 1
ATOM 1361 C C . PRO A 1 187 ? -10.672 24.953 8.891 1 97 187 PRO A C 1
ATOM 1363 O O . PRO A 1 187 ? -11.477 25.547 9.602 1 97 187 PRO A O 1
ATOM 1366 N N . LEU A 1 188 ? -10.227 25.453 7.75 1 96.31 188 LEU A N 1
ATOM 1367 C CA . LEU A 1 188 ? -10.688 26.734 7.227 1 96.31 188 LEU A CA 1
ATOM 1368 C C . LEU A 1 188 ? -11.844 26.531 6.246 1 96.31 188 LEU A C 1
ATOM 1370 O O . LEU A 1 188 ? -11.625 26.422 5.039 1 96.31 188 LEU A O 1
ATOM 1374 N N . VAL A 1 189 ? -12.992 26.641 6.723 1 95.81 189 VAL A N 1
ATOM 1375 C CA . VAL A 1 189 ? -14.211 26.391 5.953 1 95.81 189 VAL A CA 1
ATOM 1376 C C . VAL A 1 189 ? -14.336 27.422 4.84 1 95.81 189 VAL A C 1
ATOM 1378 O O . VAL A 1 189 ? -14.648 27.078 3.695 1 95.81 189 VAL A O 1
ATOM 1381 N N . ARG A 1 190 ? -14.07 28.672 5.18 1 93.06 190 ARG A N 1
ATOM 1382 C CA . ARG A 1 190 ? -14.25 29.781 4.242 1 93.06 190 ARG A CA 1
ATOM 1383 C C . ARG A 1 190 ? -13.289 29.656 3.066 1 93.06 190 ARG A C 1
ATOM 1385 O O . ARG A 1 190 ? -13.484 30.281 2.023 1 93.06 190 ARG A O 1
ATOM 1392 N N . HIS A 1 191 ? -12.227 28.938 3.262 1 93.44 191 HIS A N 1
ATOM 1393 C CA . HIS A 1 191 ? -11.219 28.766 2.219 1 93.44 191 HIS A CA 1
ATOM 1394 C C . HIS A 1 191 ? -11.328 27.375 1.58 1 93.44 191 HIS A C 1
ATOM 1396 O O . HIS A 1 191 ? -10.367 26.906 0.962 1 93.44 191 HIS A O 1
ATOM 1402 N N . SER A 1 192 ? -12.422 26.688 1.768 1 96.38 192 SER A N 1
ATOM 1403 C CA . SER A 1 192 ? -12.664 25.375 1.205 1 96.38 192 SER A CA 1
ATOM 1404 C C . SER A 1 192 ? -13.836 25.391 0.228 1 96.38 192 SER A C 1
ATOM 1406 O O . SER A 1 192 ? -14.828 26.078 0.453 1 96.38 192 SER A O 1
ATOM 1408 N N . THR A 1 193 ? -13.641 24.719 -0.859 1 97.88 193 THR A N 1
ATOM 1409 C CA . THR A 1 193 ? -14.625 24.734 -1.935 1 97.88 193 THR A CA 1
ATOM 1410 C C . THR A 1 193 ? -14.781 23.359 -2.557 1 97.88 193 THR A C 1
ATOM 1412 O O . THR A 1 193 ? -13.953 22.469 -2.328 1 97.88 193 THR A O 1
ATOM 1415 N N . VAL A 1 194 ? -15.844 23.156 -3.203 1 97.94 194 VAL A N 1
ATOM 1416 C CA . VAL A 1 194 ? -16.031 22.047 -4.145 1 97.94 194 VAL A CA 1
ATOM 1417 C C . VAL A 1 194 ? -16.297 22.609 -5.543 1 97.94 194 VAL A C 1
ATOM 1419 O O . VAL A 1 194 ? -17.297 23.266 -5.777 1 97.94 194 VAL A O 1
ATOM 1422 N N . GLY A 1 195 ? -15.391 22.422 -6.426 1 96.88 195 GLY A N 1
ATOM 1423 C CA . GLY A 1 195 ? -15.5 22.969 -7.762 1 96.88 195 GLY A CA 1
ATOM 1424 C C . GLY A 1 195 ? -15.562 24.484 -7.773 1 96.88 195 GLY A C 1
ATOM 1425 O O . GLY A 1 195 ? -16.266 25.078 -8.594 1 96.88 195 GLY A O 1
ATOM 1426 N N . GLY A 1 196 ? -15 25.031 -6.824 1 96.31 196 GLY A N 1
ATOM 1427 C CA . GLY A 1 196 ? -14.969 26.484 -6.762 1 96.31 196 GLY A CA 1
ATOM 1428 C C . GLY A 1 196 ? -16.125 27.078 -5.977 1 96.31 196 GLY A C 1
ATOM 1429 O O . GLY A 1 196 ? -16.141 28.266 -5.684 1 96.31 196 GLY A O 1
ATOM 1430 N N . VAL A 1 197 ? -17.078 26.25 -5.621 1 97.44 197 VAL A N 1
ATOM 1431 C CA . VAL A 1 197 ? -18.219 26.719 -4.852 1 97.44 197 VAL A CA 1
ATOM 1432 C C . VAL A 1 197 ? -17.938 26.594 -3.359 1 97.44 197 VAL A C 1
ATOM 1434 O O . VAL A 1 197 ? -17.562 25.516 -2.881 1 97.44 197 VAL A O 1
ATOM 1437 N N . PRO A 1 198 ? -18.109 27.625 -2.584 1 97.5 198 PRO A N 1
ATOM 1438 C CA . PRO A 1 198 ? -17.812 27.578 -1.149 1 97.5 198 PRO A CA 1
ATOM 1439 C C . PRO A 1 198 ? -18.625 26.5 -0.417 1 97.5 198 PRO A C 1
ATOM 1441 O O . PRO A 1 198 ? -19.797 26.297 -0.714 1 97.5 198 PRO A O 1
ATOM 1444 N N . LEU A 1 199 ? -17.969 25.875 0.564 1 97.62 199 LEU A N 1
ATOM 1445 C CA . LEU A 1 199 ? -18.625 24.812 1.321 1 97.62 199 LEU A CA 1
ATOM 1446 C C . LEU A 1 199 ? -19.875 25.328 2.01 1 97.62 199 LEU A C 1
ATOM 1448 O O . LEU A 1 199 ? -20.859 24.594 2.15 1 97.62 199 LEU A O 1
ATOM 1452 N N . THR A 1 200 ? -19.844 26.625 2.414 1 96.25 200 THR A N 1
ATOM 1453 C CA . THR A 1 200 ? -20.938 27.203 3.168 1 96.25 200 THR A CA 1
ATOM 1454 C C . THR A 1 200 ? -22.188 27.312 2.303 1 96.25 200 THR A C 1
ATOM 1456 O O . THR A 1 200 ? -23.297 27.484 2.818 1 96.25 200 THR A O 1
ATOM 1459 N N . GLU A 1 201 ? -22.031 27.234 1.021 1 97.31 201 GLU A N 1
ATOM 1460 C CA . GLU A 1 201 ? -23.172 27.266 0.109 1 97.31 201 GLU A CA 1
ATOM 1461 C C . GLU A 1 201 ? -23.656 25.844 -0.203 1 97.31 201 GLU A C 1
ATOM 1463 O O . GLU A 1 201 ? -24.734 25.672 -0.75 1 97.31 201 GLU A O 1
ATOM 1468 N N . LEU A 1 202 ? -22.891 24.875 0.135 1 97.5 202 LEU A N 1
ATOM 1469 C CA . LEU A 1 202 ? -23.172 23.516 -0.311 1 97.5 202 LEU A CA 1
ATOM 1470 C C . LEU A 1 202 ? -23.625 22.641 0.856 1 97.5 202 LEU A C 1
ATOM 1472 O O . LEU A 1 202 ? -24.328 21.656 0.657 1 97.5 202 LEU A O 1
ATOM 1476 N N . ILE A 1 203 ? -23.125 22.953 2.033 1 97.69 203 ILE A N 1
ATOM 1477 C CA . ILE A 1 203 ? -23.391 22.109 3.203 1 97.69 203 ILE A CA 1
ATOM 1478 C C . ILE A 1 203 ? -23.969 22.969 4.328 1 97.69 203 ILE A C 1
ATOM 1480 O O . ILE A 1 203 ? -23.438 24.047 4.633 1 97.69 203 ILE A O 1
ATOM 1484 N N . ALA A 1 204 ? -25.031 22.5 4.953 1 97.5 204 ALA A N 1
ATOM 1485 C CA . ALA A 1 204 ? -25.625 23.188 6.09 1 97.5 204 ALA A CA 1
ATOM 1486 C C . ALA A 1 204 ? -24.641 23.312 7.242 1 97.5 204 ALA A C 1
ATOM 1488 O O . ALA A 1 204 ? -23.797 22.422 7.441 1 97.5 204 ALA A O 1
ATOM 1489 N N . LYS A 1 205 ? -24.812 24.359 8.023 1 96.69 205 LYS A N 1
ATOM 1490 C CA . LYS A 1 205 ? -23.859 24.703 9.07 1 96.69 205 LYS A CA 1
ATOM 1491 C C . LYS A 1 205 ? -23.719 23.562 10.078 1 96.69 205 LYS A C 1
ATOM 1493 O O . LYS A 1 205 ? -22.609 23.25 10.508 1 96.69 205 LYS A O 1
ATOM 1498 N N . ASP A 1 206 ? -24.781 23 10.531 1 97.56 206 ASP A N 1
ATOM 1499 C CA . ASP A 1 206 ? -24.734 21.938 11.531 1 97.56 206 ASP A CA 1
ATOM 1500 C C . ASP A 1 206 ? -23.984 20.719 11.008 1 97.56 206 ASP A C 1
ATOM 1502 O O . ASP A 1 206 ? -23.219 20.094 11.75 1 97.56 206 ASP A O 1
ATOM 1506 N N . LYS A 1 207 ? -24.25 20.344 9.727 1 97.5 207 LYS A N 1
ATOM 1507 C CA . LYS A 1 207 ? -23.531 19.234 9.109 1 97.5 207 LYS A CA 1
ATOM 1508 C C . LYS A 1 207 ? -22.047 19.562 8.953 1 97.5 207 LYS A C 1
ATOM 1510 O O . LYS A 1 207 ? -21.188 18.703 9.141 1 97.5 207 LYS A O 1
ATOM 1515 N N . LEU A 1 208 ? -21.781 20.75 8.562 1 97.12 208 LEU A N 1
ATOM 1516 C CA . LEU A 1 208 ? -20.406 21.188 8.414 1 97.12 208 LEU A CA 1
ATOM 1517 C C . LEU A 1 208 ? -19.672 21.156 9.75 1 97.12 208 LEU A C 1
ATOM 1519 O O . LEU A 1 208 ? -18.516 20.734 9.812 1 97.12 208 LEU A O 1
ATOM 1523 N N . ASP A 1 209 ? -20.328 21.594 10.805 1 97.12 209 ASP A N 1
ATOM 1524 C CA . ASP A 1 209 ? -19.75 21.547 12.141 1 97.12 209 ASP A CA 1
ATOM 1525 C C . ASP A 1 209 ? -19.438 20.094 12.539 1 97.12 209 ASP A C 1
ATOM 1527 O O . ASP A 1 209 ? -18.406 19.828 13.156 1 97.12 209 ASP A O 1
ATOM 1531 N N . ALA A 1 210 ? -20.297 19.219 12.195 1 97.94 210 ALA A N 1
ATOM 1532 C CA . ALA A 1 210 ? -20.094 17.797 12.484 1 97.94 210 ALA A CA 1
ATOM 1533 C C . ALA A 1 210 ? -18.891 17.266 11.719 1 97.94 210 ALA A C 1
ATOM 1535 O O . ALA A 1 210 ? -18.109 16.469 12.258 1 97.94 210 ALA A O 1
ATOM 1536 N N . ILE A 1 211 ? -18.734 17.672 10.484 1 97.81 211 ILE A N 1
ATOM 1537 C CA . ILE A 1 211 ? -17.609 17.266 9.656 1 97.81 211 ILE A CA 1
ATOM 1538 C C . ILE A 1 211 ? -16.312 17.781 10.258 1 97.81 211 ILE A C 1
ATOM 1540 O O . ILE A 1 211 ? -15.328 17.047 10.344 1 97.81 211 ILE A O 1
ATOM 1544 N N . ILE A 1 212 ? -16.297 19.016 10.695 1 96.75 212 ILE A N 1
ATOM 1545 C CA . ILE A 1 212 ? -15.125 19.641 11.297 1 96.75 212 ILE A CA 1
ATOM 1546 C C . ILE A 1 212 ? -14.734 18.891 12.57 1 96.75 212 ILE A C 1
ATOM 1548 O O . ILE A 1 212 ? -13.562 18.594 12.789 1 96.75 212 ILE A O 1
ATOM 1552 N N . LYS A 1 213 ? -15.719 18.609 13.359 1 96.88 213 LYS A N 1
ATOM 1553 C CA . LYS A 1 213 ? -15.469 17.859 14.594 1 96.88 213 LYS A CA 1
ATOM 1554 C C . LYS A 1 213 ? -14.875 16.484 14.297 1 96.88 213 LYS A C 1
ATOM 1556 O O . LYS A 1 213 ? -13.914 16.078 14.945 1 96.88 213 LYS A O 1
ATOM 1561 N N . ARG A 1 214 ? -15.391 15.773 13.336 1 96.94 214 ARG A N 1
ATOM 1562 C CA . ARG A 1 214 ? -14.883 14.453 12.969 1 96.94 214 ARG A CA 1
ATOM 1563 C C . ARG A 1 214 ? -13.461 14.547 12.422 1 96.94 214 ARG A C 1
ATOM 1565 O O . ARG A 1 214 ? -12.641 13.664 12.664 1 96.94 214 ARG A O 1
ATOM 1572 N N . THR A 1 215 ? -13.219 15.602 11.648 1 96.88 215 THR A N 1
ATOM 1573 C CA . THR A 1 215 ? -11.875 15.828 11.125 1 96.88 215 THR A CA 1
ATOM 1574 C C . THR A 1 215 ? -10.867 15.961 12.266 1 96.88 215 THR A C 1
ATOM 1576 O O . THR A 1 215 ? -9.82 15.312 12.258 1 96.88 215 THR A O 1
ATOM 1579 N N . ARG A 1 216 ? -11.203 16.75 13.305 1 95.69 216 ARG A N 1
ATOM 1580 C CA . ARG A 1 216 ? -10.336 16.969 14.453 1 95.69 216 ARG A CA 1
ATOM 1581 C C . ARG A 1 216 ? -10.086 15.672 15.211 1 95.69 216 ARG A C 1
ATOM 1583 O O . ARG A 1 216 ? -8.992 15.453 15.75 1 95.69 216 ARG A O 1
ATOM 1590 N N . GLU A 1 217 ? -11.062 14.797 15.18 1 94.5 217 GLU A N 1
ATOM 1591 C CA . GLU A 1 217 ? -11.016 13.555 15.945 1 94.5 217 GLU A CA 1
ATOM 1592 C C . GLU A 1 217 ? -10.594 12.383 15.062 1 94.5 217 GLU A C 1
ATOM 1594 O O . GLU A 1 217 ? -10.695 11.227 15.469 1 94.5 217 GLU A O 1
ATOM 1599 N N . GLY A 1 218 ? -10.203 12.703 13.828 1 92.94 218 GLY A N 1
ATOM 1600 C CA . GLY A 1 218 ? -9.906 11.664 12.852 1 92.94 218 GLY A CA 1
ATOM 1601 C C . GLY A 1 218 ? -8.867 10.672 13.336 1 92.94 218 GLY A C 1
ATOM 1602 O O . GLY A 1 218 ? -9.031 9.461 13.164 1 92.94 218 GLY A O 1
ATOM 1603 N N . GLY A 1 219 ? -7.762 11.18 13.938 1 92 219 GLY A N 1
ATOM 1604 C CA . GLY A 1 219 ? -6.746 10.289 14.484 1 92 219 GLY A CA 1
ATOM 1605 C C . GLY A 1 219 ? -7.277 9.367 15.562 1 92 219 GLY A C 1
ATOM 1606 O O . GLY A 1 219 ? -7.008 8.164 15.547 1 92 219 GLY A O 1
ATOM 1607 N N . ALA A 1 220 ? -8 9.93 16.453 1 91.06 220 ALA A N 1
ATOM 1608 C CA . ALA A 1 220 ? -8.586 9.156 17.547 1 91.06 220 ALA A CA 1
ATOM 1609 C C . ALA A 1 220 ? -9.562 8.109 17.016 1 91.06 220 ALA A C 1
ATOM 1611 O O . ALA A 1 220 ? -9.648 7 17.547 1 91.06 220 ALA A O 1
ATOM 1612 N N . GLU A 1 221 ? -10.328 8.484 16 1 94.62 221 GLU A N 1
ATOM 1613 C CA . GLU A 1 221 ? -11.258 7.547 15.383 1 94.62 221 GLU A CA 1
ATOM 1614 C C . GLU A 1 221 ? -10.531 6.32 14.844 1 94.62 221 GLU A C 1
ATOM 1616 O O . GLU A 1 221 ? -10.945 5.188 15.086 1 94.62 221 GLU A O 1
ATOM 1621 N N . LEU A 1 222 ? -9.453 6.555 14.195 1 95.38 222 LEU A N 1
ATOM 1622 C CA . LEU A 1 222 ? -8.703 5.461 13.594 1 95.38 222 LEU A CA 1
ATOM 1623 C C . LEU A 1 222 ? -8.023 4.613 14.664 1 95.38 222 LEU A C 1
ATOM 1625 O O . LEU A 1 222 ? -7.961 3.389 14.547 1 95.38 222 LEU A O 1
ATOM 1629 N N . VAL A 1 223 ? -7.492 5.227 15.68 1 92.06 223 VAL A N 1
ATOM 1630 C CA . VAL A 1 223 ? -6.902 4.488 16.797 1 92.06 223 VAL A CA 1
ATOM 1631 C C . VAL A 1 223 ? -7.957 3.582 17.422 1 92.06 223 VAL A C 1
ATOM 1633 O O . VAL A 1 223 ? -7.676 2.43 17.766 1 92.06 223 VAL A O 1
ATOM 1636 N N . GLY A 1 224 ? -9.164 4.148 17.625 1 93.5 224 GLY A N 1
ATOM 1637 C CA . GLY A 1 224 ? -10.258 3.379 18.188 1 93.5 224 GLY A CA 1
ATOM 1638 C C . GLY A 1 224 ? -10.641 2.182 17.344 1 93.5 224 GLY A C 1
ATOM 1639 O O . GLY A 1 224 ? -11.023 1.135 17.875 1 93.5 224 GLY A O 1
ATOM 1640 N N . LEU A 1 225 ? -10.539 2.305 16.047 1 95.69 225 LEU A N 1
ATOM 1641 C CA . LEU A 1 225 ? -10.898 1.229 15.125 1 95.69 225 LEU A CA 1
ATOM 1642 C C . LEU A 1 225 ? -9.797 0.17 15.078 1 95.69 225 LEU A C 1
ATOM 1644 O O . LEU A 1 225 ? -10.078 -1.025 15.188 1 95.69 225 LEU A O 1
ATOM 1648 N N . TYR A 1 226 ? -8.547 0.561 14.953 1 92.12 226 TYR A N 1
ATOM 1649 C CA . TYR A 1 226 ? -7.43 -0.368 14.828 1 92.12 226 TYR A CA 1
ATOM 1650 C C . TYR A 1 226 ? -7.133 -1.041 16.156 1 92.12 226 TYR A C 1
ATOM 1652 O O . TYR A 1 226 ? -6.656 -2.178 16.203 1 92.12 226 TYR A O 1
ATOM 1660 N N . LYS A 1 227 ? -7.336 -0.314 17.25 1 85.5 227 LYS A N 1
ATOM 1661 C CA . LYS A 1 227 ? -7.102 -0.733 18.625 1 85.5 227 LYS A CA 1
ATOM 1662 C C . LYS A 1 227 ? -5.609 -0.822 18.922 1 85.5 227 LYS A C 1
ATOM 1664 O O . LYS A 1 227 ? -5.156 -0.384 19.984 1 85.5 227 LYS A O 1
ATOM 1669 N N . THR A 1 228 ? -4.883 -1.556 18 1 79.19 228 THR A N 1
ATOM 1670 C CA . THR A 1 228 ? -3.439 -1.659 18.172 1 79.19 228 THR A CA 1
ATOM 1671 C C . THR A 1 228 ? -2.707 -0.956 17.031 1 79.19 228 THR A C 1
ATOM 1673 O O . THR A 1 228 ? -2.449 -1.56 15.984 1 79.19 228 THR A O 1
ATOM 1676 N N . GLY A 1 229 ? -2.6 0.392 17.188 1 79.62 229 GLY A N 1
ATOM 1677 C CA . GLY A 1 229 ? -1.892 1.148 16.172 1 79.62 229 GLY A CA 1
ATOM 1678 C C . GLY A 1 229 ? -2.686 2.33 15.641 1 79.62 229 GLY A C 1
ATOM 1679 O O . GLY A 1 229 ? -3.781 2.613 16.125 1 79.62 229 GLY A O 1
ATOM 1680 N N . SER A 1 230 ? -2.084 2.973 14.727 1 87.75 230 SER A N 1
ATOM 1681 C CA . SER A 1 230 ? -2.689 4.168 14.148 1 87.75 230 SER A CA 1
ATOM 1682 C C . SER A 1 230 ? -2.738 4.082 12.633 1 87.75 230 SER A C 1
ATOM 1684 O O . SER A 1 230 ? -2.436 3.035 12.055 1 87.75 230 SER A O 1
ATOM 1686 N N . ALA A 1 231 ? -3.291 5.172 12.039 1 93.12 231 ALA A N 1
ATOM 1687 C CA . ALA A 1 231 ? -3.379 5.273 10.586 1 93.12 231 ALA A CA 1
ATOM 1688 C C . ALA A 1 231 ? -2.008 5.086 9.945 1 93.12 231 ALA A C 1
ATOM 1690 O O . ALA A 1 231 ? -0.994 5.535 10.477 1 93.12 231 ALA A O 1
ATOM 1691 N N . TYR A 1 232 ? -2.006 4.383 8.789 1 95.88 232 TYR A N 1
ATOM 1692 C CA . TYR A 1 232 ? -0.707 4.191 8.156 1 95.88 232 TYR A CA 1
ATOM 1693 C C . TYR A 1 232 ? -0.807 4.383 6.648 1 95.88 232 TYR A C 1
ATOM 1695 O O . TYR A 1 232 ? 0.195 4.656 5.98 1 95.88 232 TYR A O 1
ATOM 1703 N N . PHE A 1 233 ? -2.012 4.285 6.016 1 98.25 233 PHE A N 1
ATOM 1704 C CA . PHE A 1 233 ? -2.162 4.566 4.594 1 98.25 233 PHE A CA 1
ATOM 1705 C C . PHE A 1 233 ? -2.18 6.066 4.336 1 98.25 233 PHE A C 1
ATOM 1707 O O . PHE A 1 233 ? -1.382 6.574 3.545 1 98.25 233 PHE A O 1
ATOM 1714 N N . GLY A 1 234 ? -3.027 6.781 5.059 1 98.06 234 GLY A N 1
ATOM 1715 C CA . GLY A 1 234 ? -3.16 8.219 4.914 1 98.06 234 GLY A CA 1
ATOM 1716 C C . GLY A 1 234 ? -1.861 8.969 5.16 1 98.06 234 GLY A C 1
ATOM 1717 O O . GLY A 1 234 ? -1.411 9.734 4.309 1 98.06 234 GLY A O 1
ATOM 1718 N N . PRO A 1 235 ? -1.258 8.672 6.328 1 97.75 235 PRO A N 1
ATOM 1719 C CA . PRO A 1 235 ? 0.009 9.352 6.621 1 97.75 235 PRO A CA 1
ATOM 1720 C C . PRO A 1 235 ? 1.085 9.062 5.574 1 97.75 235 PRO A C 1
ATOM 1722 O O . PRO A 1 235 ? 1.851 9.961 5.215 1 97.75 235 PRO A O 1
ATOM 1725 N N . ALA A 1 236 ? 1.147 7.816 5.086 1 98.69 236 ALA A N 1
ATOM 1726 C CA . ALA A 1 236 ? 2.141 7.477 4.07 1 98.69 236 ALA A CA 1
ATOM 1727 C C . ALA A 1 236 ? 1.918 8.281 2.793 1 98.69 236 ALA A C 1
ATOM 1729 O O . ALA A 1 236 ? 2.852 8.883 2.26 1 98.69 236 ALA A O 1
ATOM 1730 N N . ALA A 1 237 ? 0.685 8.32 2.361 1 98.75 237 ALA A N 1
ATOM 1731 C CA . ALA A 1 237 ? 0.375 9.07 1.146 1 98.75 237 ALA A CA 1
ATOM 1732 C C . ALA A 1 237 ? 0.675 10.555 1.327 1 98.75 237 ALA A C 1
ATOM 1734 O O . ALA A 1 237 ? 1.139 11.219 0.397 1 98.75 237 ALA A O 1
ATOM 1735 N N . SER A 1 238 ? 0.396 11.078 2.48 1 98.75 238 SER A N 1
ATOM 1736 C CA . SER A 1 238 ? 0.619 12.492 2.775 1 98.75 238 SER A CA 1
ATOM 1737 C C . SER A 1 238 ? 2.102 12.844 2.707 1 98.75 238 SER A C 1
ATOM 1739 O O . SER A 1 238 ? 2.482 13.82 2.059 1 98.75 238 SER A O 1
ATOM 1741 N N . ALA A 1 239 ? 2.908 12.031 3.332 1 98.88 239 ALA A N 1
ATOM 1742 C CA . ALA A 1 239 ? 4.348 12.273 3.316 1 98.88 239 ALA A CA 1
ATOM 1743 C C . ALA A 1 239 ? 4.918 12.109 1.911 1 98.88 239 ALA A C 1
ATOM 1745 O O . ALA A 1 239 ? 5.805 12.859 1.499 1 98.88 239 ALA A O 1
ATOM 1746 N N . ILE A 1 240 ? 4.41 11.141 1.162 1 98.88 240 ILE A N 1
ATOM 1747 C CA . ILE A 1 240 ? 4.875 10.898 -0.199 1 98.88 240 ILE A CA 1
ATOM 1748 C C . ILE A 1 240 ? 4.504 12.078 -1.089 1 98.88 240 ILE A C 1
ATOM 1750 O O . ILE A 1 240 ? 5.27 12.461 -1.978 1 98.88 240 ILE A O 1
ATOM 1754 N N . ALA A 1 241 ? 3.314 12.68 -0.853 1 98.81 241 ALA A N 1
ATOM 1755 C CA . ALA A 1 241 ? 2.928 13.852 -1.626 1 98.81 241 ALA A CA 1
ATOM 1756 C C . ALA A 1 241 ? 3.928 14.992 -1.433 1 98.81 241 ALA A C 1
ATOM 1758 O O . ALA A 1 241 ? 4.273 15.688 -2.387 1 98.81 241 ALA A O 1
ATOM 1759 N N . MET A 1 242 ? 4.395 15.156 -0.239 1 98.88 242 MET A N 1
ATOM 1760 C CA . MET A 1 242 ? 5.395 16.172 0.06 1 98.88 242 MET A CA 1
ATOM 1761 C C . MET A 1 242 ? 6.727 15.844 -0.605 1 98.88 242 MET A C 1
ATOM 1763 O O . MET A 1 242 ? 7.324 16.703 -1.261 1 98.88 242 MET A O 1
ATOM 1767 N N . ALA A 1 243 ? 7.148 14.602 -0.463 1 98.94 243 ALA A N 1
ATOM 1768 C CA . ALA A 1 243 ? 8.406 14.156 -1.052 1 98.94 243 ALA A CA 1
ATOM 1769 C C . ALA A 1 243 ? 8.375 14.281 -2.572 1 98.94 243 ALA A C 1
ATOM 1771 O O . ALA A 1 243 ? 9.359 14.695 -3.188 1 98.94 243 ALA A O 1
ATOM 1772 N N . GLU A 1 244 ? 7.27 13.883 -3.145 1 98.81 244 GLU A N 1
ATOM 1773 C CA . GLU A 1 244 ? 7.109 13.953 -4.594 1 98.81 244 GLU A CA 1
ATOM 1774 C C . GLU A 1 244 ? 7.23 15.391 -5.09 1 98.81 244 GLU A C 1
ATOM 1776 O O . GLU A 1 244 ? 7.863 15.648 -6.117 1 98.81 244 GLU A O 1
ATOM 1781 N N . SER A 1 245 ? 6.57 16.328 -4.391 1 98.81 245 SER A N 1
ATOM 1782 C CA . SER A 1 245 ? 6.656 17.734 -4.77 1 98.81 245 SER A CA 1
ATOM 1783 C C . SER A 1 245 ? 8.102 18.234 -4.77 1 98.81 245 SER A C 1
ATOM 1785 O O . SER A 1 245 ? 8.516 18.953 -5.68 1 98.81 245 SER A O 1
ATOM 1787 N N . PHE A 1 246 ? 8.914 17.828 -3.803 1 98.88 246 PHE A N 1
ATOM 1788 C CA . PHE A 1 246 ? 10.328 18.172 -3.701 1 98.88 246 PHE A CA 1
ATOM 1789 C C . PHE A 1 246 ? 11.125 17.547 -4.828 1 98.88 246 PHE A C 1
ATOM 1791 O O . PHE A 1 246 ? 11.836 18.234 -5.562 1 98.88 246 PHE A O 1
ATOM 1798 N N . LEU A 1 247 ? 10.961 16.219 -5 1 98.69 247 LEU A N 1
ATOM 1799 C CA . LEU A 1 247 ? 11.781 15.438 -5.91 1 98.69 247 LEU A CA 1
ATOM 1800 C C . LEU A 1 247 ? 11.523 15.836 -7.359 1 98.69 247 LEU A C 1
ATOM 1802 O O . LEU A 1 247 ? 12.438 15.805 -8.188 1 98.69 247 LEU A O 1
ATOM 1806 N N . GLN A 1 248 ? 10.32 16.281 -7.621 1 98.25 248 GLN A N 1
ATOM 1807 C CA . GLN A 1 248 ? 9.953 16.594 -9 1 98.25 248 GLN A CA 1
ATOM 1808 C C . GLN A 1 248 ? 9.812 18.109 -9.195 1 98.25 248 GLN A C 1
ATOM 1810 O O . GLN A 1 248 ? 9.344 18.562 -10.242 1 98.25 248 GLN A O 1
ATOM 1815 N N . ASP A 1 249 ? 10.102 18.859 -8.219 1 98.62 249 ASP A N 1
ATOM 1816 C CA . ASP A 1 249 ? 10.016 20.312 -8.242 1 98.62 249 ASP A CA 1
ATOM 1817 C C . ASP A 1 249 ? 8.633 20.781 -8.703 1 98.62 249 ASP A C 1
ATOM 1819 O O . ASP A 1 249 ? 8.516 21.594 -9.625 1 98.62 249 ASP A O 1
ATOM 1823 N N . ARG A 1 250 ? 7.621 20.234 -8.117 1 98.06 250 ARG A N 1
ATOM 1824 C CA . ARG A 1 250 ? 6.258 20.5 -8.57 1 98.06 250 ARG A CA 1
ATOM 1825 C C . ARG A 1 250 ? 5.773 21.859 -8.094 1 98.06 250 ARG A C 1
ATOM 1827 O O . ARG A 1 250 ? 4.82 22.406 -8.648 1 98.06 250 ARG A O 1
ATOM 1834 N N . LYS A 1 251 ? 6.367 22.359 -7.039 1 98.62 251 LYS A N 1
ATOM 1835 C CA . LYS A 1 251 ? 5.957 23.625 -6.449 1 98.62 251 LYS A CA 1
ATOM 1836 C C . LYS A 1 251 ? 4.516 23.562 -5.961 1 98.62 251 LYS A C 1
ATOM 1838 O O . LYS A 1 251 ? 3.756 24.516 -6.125 1 98.62 251 LYS A O 1
ATOM 1843 N N . ARG A 1 252 ? 4.145 22.422 -5.398 1 98.19 252 ARG A N 1
ATOM 1844 C CA . ARG A 1 252 ? 2.805 22.281 -4.836 1 98.19 252 ARG A CA 1
ATOM 1845 C C . ARG A 1 252 ? 2.662 23.094 -3.553 1 98.19 252 ARG A C 1
ATOM 1847 O O . ARG A 1 252 ? 3.625 23.234 -2.797 1 98.19 252 ARG A O 1
ATOM 1854 N N . VAL A 1 253 ? 1.51 23.625 -3.363 1 98.31 253 VAL A N 1
ATOM 1855 C CA . VAL A 1 253 ? 1.17 24.25 -2.086 1 98.31 253 VAL A CA 1
ATOM 1856 C C . VAL A 1 253 ? 0.445 23.234 -1.199 1 98.31 253 VAL A C 1
ATOM 1858 O O . VAL A 1 253 ? -0.685 22.844 -1.495 1 98.31 253 VAL A O 1
ATOM 1861 N N . LEU A 1 254 ? 1.119 22.797 -0.157 1 98.25 254 LEU A N 1
ATOM 1862 C CA . LEU A 1 254 ? 0.631 21.766 0.766 1 98.25 254 LEU A CA 1
ATOM 1863 C C . LEU A 1 254 ? 0.68 22.266 2.205 1 98.25 254 LEU A C 1
ATOM 1865 O O . LEU A 1 254 ? 1.634 22.953 2.6 1 98.25 254 LEU A O 1
ATOM 1869 N N . PRO A 1 255 ? -0.328 22.016 2.908 1 97.94 255 PRO A N 1
ATOM 1870 C CA . PRO A 1 255 ? -0.224 22.359 4.328 1 97.94 255 PRO A CA 1
ATOM 1871 C C . PRO A 1 255 ? 0.767 21.484 5.082 1 97.94 255 PRO A C 1
ATOM 1873 O O . PRO A 1 255 ? 0.646 20.25 5.059 1 97.94 255 PRO A O 1
ATOM 1876 N N . ALA A 1 256 ? 1.726 22.047 5.742 1 97.94 256 ALA A N 1
ATOM 1877 C CA . ALA A 1 256 ? 2.758 21.328 6.484 1 97.94 256 ALA A CA 1
ATOM 1878 C C . ALA A 1 256 ? 3.303 22.188 7.633 1 97.94 256 ALA A C 1
ATOM 1880 O O . ALA A 1 256 ? 3.15 23.406 7.633 1 97.94 256 ALA A O 1
ATOM 1881 N N . ALA A 1 257 ? 3.857 21.516 8.586 1 98.31 257 ALA A N 1
ATOM 1882 C CA . ALA A 1 257 ? 4.523 22.25 9.664 1 98.31 257 ALA A CA 1
ATOM 1883 C C . ALA A 1 257 ? 5.863 22.797 9.195 1 98.31 257 ALA A C 1
ATOM 1885 O O . ALA A 1 257 ? 6.762 22.047 8.82 1 98.31 257 ALA A O 1
ATOM 1886 N N . ALA A 1 258 ? 6 24.094 9.18 1 98.38 258 ALA A N 1
ATOM 1887 C CA . ALA A 1 258 ? 7.223 24.797 8.812 1 98.38 258 ALA A CA 1
ATOM 1888 C C . ALA A 1 258 ? 7.59 25.844 9.867 1 98.38 258 ALA A C 1
ATOM 1890 O O . ALA A 1 258 ? 6.754 26.234 10.68 1 98.38 258 ALA A O 1
ATOM 1891 N N . LEU A 1 259 ? 8.844 26.203 9.875 1 98.19 259 LEU A N 1
ATOM 1892 C CA . LEU A 1 259 ? 9.312 27.203 10.836 1 98.19 259 LEU A CA 1
ATOM 1893 C C . LEU A 1 259 ? 8.781 28.578 10.492 1 98.19 259 LEU A C 1
ATOM 1895 O O . LEU A 1 259 ? 9.078 29.109 9.414 1 98.19 259 LEU A O 1
ATOM 1899 N N . LEU A 1 260 ? 8.016 29.109 11.422 1 98.19 260 LEU A N 1
ATOM 1900 C CA . LEU A 1 260 ? 7.48 30.453 11.195 1 98.19 260 LEU A CA 1
ATOM 1901 C C . LEU A 1 260 ? 8.406 31.516 11.789 1 98.19 260 LEU A C 1
ATOM 1903 O O . LEU A 1 260 ? 8.969 31.312 12.875 1 98.19 260 LEU A O 1
ATOM 1907 N N . GLU A 1 261 ? 8.586 32.5 11.07 1 97.94 261 GLU A N 1
ATOM 1908 C CA . GLU A 1 261 ? 9.43 33.625 11.484 1 97.94 261 GLU A CA 1
ATOM 1909 C C . GLU A 1 261 ? 8.664 34.969 11.391 1 97.94 261 GLU A C 1
ATOM 1911 O O . GLU A 1 261 ? 9.172 35.938 10.836 1 97.94 261 GLU A O 1
ATOM 1916 N N . GLY A 1 262 ? 7.473 34.969 11.906 1 97.62 262 GLY A N 1
ATOM 1917 C CA . GLY A 1 262 ? 6.676 36.188 11.938 1 97.62 262 GLY A CA 1
ATOM 1918 C C . GLY A 1 262 ? 5.277 36 11.383 1 97.62 262 GLY A C 1
ATOM 1919 O O . GLY A 1 262 ? 4.371 36.781 11.688 1 97.62 262 GLY A O 1
ATOM 1920 N N . GLN A 1 263 ? 5.094 35.031 10.516 1 97.25 263 GLN A N 1
ATOM 1921 C CA . GLN A 1 263 ? 3.76 34.75 10 1 97.25 263 GLN A CA 1
ATOM 1922 C C . GLN A 1 263 ? 2.768 34.5 11.133 1 97.25 263 GLN A C 1
ATOM 1924 O O . GLN A 1 263 ? 3.059 33.781 12.086 1 97.25 263 GLN A O 1
ATOM 1929 N N . TYR A 1 264 ? 1.599 35.188 11.117 1 96.94 264 TYR A N 1
ATOM 1930 C CA . TYR A 1 264 ? 0.523 35.125 12.102 1 96.94 264 TYR A CA 1
ATOM 1931 C C . TYR A 1 264 ? 1.017 35.562 13.477 1 96.94 264 TYR A C 1
ATOM 1933 O O . TYR A 1 264 ? 0.452 35.156 14.5 1 96.94 264 TYR A O 1
ATOM 1941 N N . GLY A 1 265 ? 2.184 36.219 13.508 1 97 265 GLY A N 1
ATOM 1942 C CA . GLY A 1 265 ? 2.77 36.656 14.766 1 97 265 GLY A CA 1
ATOM 1943 C C . GLY A 1 265 ? 3.547 35.562 15.477 1 97 265 GLY A C 1
ATOM 1944 O O . GLY A 1 265 ? 3.979 35.75 16.609 1 97 265 GLY A O 1
ATOM 1945 N N . ILE A 1 266 ? 3.662 34.5 14.867 1 97.56 266 ILE A N 1
ATOM 1946 C CA . ILE A 1 266 ? 4.363 33.344 15.445 1 97.56 266 ILE A CA 1
ATOM 1947 C C . ILE A 1 266 ? 5.82 33.375 14.992 1 97.56 266 ILE A C 1
ATOM 1949 O O . ILE A 1 266 ? 6.109 33.531 13.805 1 97.56 266 ILE A O 1
ATOM 1953 N N . ASN A 1 267 ? 6.695 33.219 15.961 1 97.5 267 ASN A N 1
ATOM 1954 C CA . ASN A 1 267 ? 8.125 33.281 15.672 1 97.5 267 ASN A CA 1
ATOM 1955 C C . ASN A 1 267 ? 8.867 32.125 16.375 1 97.5 267 ASN A C 1
ATOM 1957 O O . ASN A 1 267 ? 8.766 31.969 17.594 1 97.5 267 ASN A O 1
ATOM 1961 N N . GLY A 1 268 ? 9.57 31.344 15.5 1 96.44 268 GLY A N 1
ATOM 1962 C CA . GLY A 1 268 ? 10.484 30.375 16.078 1 96.44 268 GLY A CA 1
ATOM 1963 C C . GLY A 1 268 ? 9.836 29.031 16.359 1 96.44 268 GLY A C 1
ATOM 1964 O O . GLY A 1 268 ? 10.422 28.188 17.047 1 96.44 268 GLY A O 1
ATOM 1965 N N . TYR A 1 269 ? 8.664 28.828 15.875 1 97.38 269 TYR A N 1
ATOM 1966 C CA . TYR A 1 269 ? 7.961 27.562 16.078 1 97.38 269 TYR A CA 1
ATOM 1967 C C . TYR A 1 269 ? 7.539 26.953 14.742 1 97.38 269 TYR A C 1
ATOM 1969 O O . TYR A 1 269 ? 7.188 27.672 13.805 1 97.38 269 TYR A O 1
ATOM 1977 N N . PHE A 1 270 ? 7.691 25.625 14.633 1 97.81 270 PHE A N 1
ATOM 1978 C CA . PHE A 1 270 ? 7.062 24.938 13.516 1 97.81 270 PHE A CA 1
ATOM 1979 C C . PHE A 1 270 ? 5.547 24.891 13.695 1 97.81 270 PHE A C 1
ATOM 1981 O O . PHE A 1 270 ? 5.051 24.547 14.766 1 97.81 270 PHE A O 1
ATOM 1988 N N . PHE A 1 271 ? 4.855 25.281 12.695 1 97.88 271 PHE A N 1
ATOM 1989 C CA . PHE A 1 271 ? 3.402 25.391 12.758 1 97.88 271 PHE A CA 1
ATOM 1990 C C . PHE A 1 271 ? 2.775 25.094 11.398 1 97.88 271 PHE A C 1
ATOM 1992 O O . PHE A 1 271 ? 3.416 25.281 10.359 1 97.88 271 PHE A O 1
ATOM 1999 N N . GLY A 1 272 ? 1.559 24.484 11.438 1 97.81 272 GLY A N 1
ATOM 2000 C CA . GLY A 1 272 ? 0.9 24.062 10.203 1 97.81 272 GLY A CA 1
ATOM 2001 C C . GLY A 1 272 ? 0.396 25.234 9.375 1 97.81 272 GLY A C 1
ATOM 2002 O O . GLY A 1 272 ? -0.5 25.969 9.805 1 97.81 272 GLY A O 1
ATOM 2003 N N . VAL A 1 273 ? 0.945 25.469 8.18 1 98.06 273 VAL A N 1
ATOM 2004 C CA . VAL A 1 273 ? 0.601 26.547 7.25 1 98.06 273 VAL A CA 1
ATOM 2005 C C . VAL A 1 273 ? 0.752 26.047 5.812 1 98.06 273 VAL A C 1
ATOM 2007 O O . VAL A 1 273 ? 1.415 25.047 5.562 1 98.06 273 VAL A O 1
ATOM 2010 N N . PRO A 1 274 ? 0.065 26.688 4.852 1 98 274 PRO A N 1
ATOM 2011 C CA . PRO A 1 274 ? 0.346 26.328 3.459 1 98 274 PRO A CA 1
ATOM 2012 C C . PRO A 1 274 ? 1.783 26.641 3.049 1 98 274 PRO A C 1
ATOM 2014 O O . PRO A 1 274 ? 2.238 27.781 3.201 1 98 274 PRO A O 1
ATOM 2017 N N . VAL A 1 275 ? 2.439 25.625 2.594 1 98.62 275 VAL A N 1
ATOM 2018 C CA . VAL A 1 275 ? 3.816 25.828 2.15 1 98.62 275 VAL A CA 1
ATOM 2019 C C . VAL A 1 275 ? 3.957 25.375 0.696 1 98.62 275 VAL A C 1
ATOM 2021 O O . VAL A 1 275 ? 3.328 24.406 0.271 1 98.62 275 VAL A O 1
ATOM 2024 N N . GLN A 1 276 ? 4.719 26.125 -0.02 1 98.75 276 GLN A N 1
ATOM 2025 C CA . GLN A 1 276 ? 5.105 25.703 -1.365 1 98.75 276 GLN A CA 1
ATOM 2026 C C . GLN A 1 276 ? 6.375 24.859 -1.337 1 98.75 276 GLN A C 1
ATOM 2028 O O . GLN A 1 276 ? 7.43 25.328 -0.915 1 98.75 276 GLN A O 1
ATOM 2033 N N . ILE A 1 277 ? 6.238 23.594 -1.742 1 98.81 277 ILE A N 1
ATOM 2034 C CA . ILE A 1 277 ? 7.375 22.688 -1.697 1 98.81 277 ILE A CA 1
ATOM 2035 C C . ILE A 1 277 ? 7.887 22.422 -3.113 1 98.81 277 ILE A C 1
ATOM 2037 O O . ILE A 1 277 ? 7.148 21.922 -3.963 1 98.81 277 ILE A O 1
ATOM 2041 N N . GLY A 1 278 ? 9.062 22.812 -3.42 1 98.69 278 GLY A N 1
ATOM 2042 C CA . GLY A 1 278 ? 9.805 22.531 -4.637 1 98.69 278 GLY A CA 1
ATOM 2043 C C . GLY A 1 278 ? 11.195 21.969 -4.375 1 98.69 278 GLY A C 1
ATOM 2044 O O . GLY A 1 278 ? 11.477 21.5 -3.275 1 98.69 278 GLY A O 1
ATOM 2045 N N . ALA A 1 279 ? 12.102 21.969 -5.367 1 98.25 279 ALA A N 1
ATOM 2046 C CA . ALA A 1 279 ? 13.422 21.359 -5.266 1 98.25 279 ALA A CA 1
ATOM 2047 C C . ALA A 1 279 ? 14.242 22 -4.156 1 98.25 279 ALA A C 1
ATOM 2049 O O . ALA A 1 279 ? 15.195 21.406 -3.65 1 98.25 279 ALA A O 1
ATOM 2050 N N . GLY A 1 280 ? 13.828 23.203 -3.723 1 98.31 280 GLY A N 1
ATOM 2051 C CA . GLY A 1 280 ? 14.508 23.906 -2.645 1 98.31 280 GLY A CA 1
ATOM 2052 C C . GLY A 1 280 ? 13.922 23.594 -1.276 1 98.31 280 GLY A C 1
ATOM 2053 O O . GLY A 1 280 ? 14.305 24.219 -0.283 1 98.31 280 GLY A O 1
ATOM 2054 N N . GLY A 1 281 ? 13.016 22.609 -1.197 1 98.56 281 GLY A N 1
ATOM 2055 C CA . GLY A 1 281 ? 12.289 22.344 0.037 1 98.56 281 GLY A CA 1
ATOM 2056 C C . GLY A 1 281 ? 11.094 23.25 0.225 1 98.56 281 GLY A C 1
ATOM 2057 O O . GLY A 1 281 ? 10.289 23.438 -0.696 1 98.56 281 GLY A O 1
ATOM 2058 N N . VAL A 1 282 ? 10.914 23.688 1.44 1 98.75 282 VAL A N 1
ATOM 2059 C CA . VAL A 1 282 ? 9.906 24.703 1.718 1 98.75 282 VAL A CA 1
ATOM 2060 C C . VAL A 1 282 ? 10.359 26.047 1.156 1 98.75 282 VAL A C 1
ATOM 2062 O O . VAL A 1 282 ? 11.062 26.812 1.833 1 98.75 282 VAL A O 1
ATOM 2065 N N . GLU A 1 283 ? 9.898 26.328 -0.003 1 98.69 283 GLU A N 1
ATOM 2066 C CA . GLU A 1 283 ? 10.398 27.484 -0.723 1 98.69 283 GLU A CA 1
ATOM 2067 C C . GLU A 1 283 ? 9.664 28.75 -0.301 1 98.69 283 GLU A C 1
ATOM 2069 O O . GLU A 1 283 ? 10.234 29.844 -0.333 1 98.69 283 GLU A O 1
ATOM 2074 N N . LYS A 1 284 ? 8.414 28.594 -0.009 1 98.31 284 LYS A N 1
ATOM 2075 C CA . LYS A 1 284 ? 7.562 29.719 0.373 1 98.31 284 LYS A CA 1
ATOM 2076 C C . LYS A 1 284 ? 6.516 29.297 1.397 1 98.31 284 LYS A C 1
ATOM 2078 O O . LYS A 1 284 ? 6.004 28.172 1.342 1 98.31 284 LYS A O 1
ATOM 2083 N N . ILE A 1 285 ? 6.301 30.188 2.373 1 98.31 285 ILE A N 1
ATOM 2084 C CA . ILE A 1 285 ? 5.184 30.031 3.299 1 98.31 285 ILE A CA 1
ATOM 2085 C C . ILE A 1 285 ? 4.078 31.031 2.938 1 98.31 285 ILE A C 1
ATOM 2087 O O . ILE A 1 285 ? 4.32 32.219 2.842 1 98.31 285 ILE A O 1
ATOM 2091 N N . HIS A 1 286 ? 2.9 30.5 2.715 1 97.56 286 HIS A N 1
ATOM 2092 C CA . HIS A 1 286 ? 1.754 31.359 2.406 1 97.56 286 HIS A CA 1
ATOM 2093 C C . HIS A 1 286 ? 0.904 31.594 3.648 1 97.56 286 HIS A C 1
ATOM 2095 O O . HIS A 1 286 ? 0.741 30.703 4.484 1 97.56 286 HIS A O 1
ATOM 2101 N N . THR A 1 287 ? 0.382 32.812 3.734 1 97.19 287 THR A N 1
ATOM 2102 C CA . THR A 1 287 ? -0.594 33.156 4.77 1 97.19 287 THR A CA 1
ATOM 2103 C C . THR A 1 287 ? -1.97 33.375 4.16 1 97.19 287 THR A C 1
ATOM 2105 O O . THR A 1 287 ? -2.082 33.688 2.969 1 97.19 287 THR A O 1
ATOM 2108 N N . VAL A 1 288 ? -2.93 33.125 4.98 1 95.06 288 VAL A N 1
ATOM 2109 C CA . VAL A 1 288 ? -4.301 33.406 4.555 1 95.06 288 VAL A CA 1
ATOM 2110 C C . VAL A 1 288 ? -4.957 34.375 5.516 1 95.06 288 VAL A C 1
ATOM 2112 O O . VAL A 1 288 ? -4.629 34.406 6.703 1 95.06 288 VAL A O 1
ATOM 2115 N N . GLU A 1 289 ? -5.812 35.219 4.879 1 95.38 289 GLU A N 1
ATOM 2116 C CA . GLU A 1 289 ? -6.574 36.125 5.723 1 95.38 289 GLU A CA 1
ATOM 2117 C C . GLU A 1 289 ? -7.562 35.375 6.609 1 95.38 289 GLU A C 1
ATOM 2119 O O . GLU A 1 289 ? -8.305 34.5 6.125 1 95.38 289 GLU A O 1
ATOM 2124 N N . LEU A 1 290 ? -7.547 35.75 7.875 1 96.94 290 LEU A N 1
ATOM 2125 C CA . LEU A 1 290 ? -8.398 35.062 8.852 1 96.94 290 LEU A CA 1
ATOM 2126 C C . LEU A 1 290 ? -9.383 36.031 9.484 1 96.94 290 LEU A C 1
ATOM 2128 O O . LEU A 1 290 ? -9.031 37.188 9.727 1 96.94 290 LEU A O 1
ATOM 2132 N N . ASN A 1 291 ? -10.578 35.625 9.672 1 96.06 291 ASN A N 1
ATOM 2133 C CA . ASN A 1 291 ? -11.5 36.406 10.477 1 96.06 291 ASN A CA 1
ATOM 2134 C C . ASN A 1 291 ? -11.219 36.25 11.969 1 96.06 291 ASN A C 1
ATOM 2136 O O . ASN A 1 291 ? -10.312 35.5 12.359 1 96.06 291 ASN A O 1
ATOM 2140 N N . ASP A 1 292 ? -11.945 36.938 12.789 1 97.19 292 ASP A N 1
ATOM 2141 C CA . ASP A 1 292 ? -11.664 36.969 14.219 1 97.19 292 ASP A CA 1
ATOM 2142 C C . ASP A 1 292 ? -11.82 35.594 14.844 1 97.19 292 ASP A C 1
ATOM 2144 O O . ASP A 1 292 ? -11.031 35.188 15.703 1 97.19 292 ASP A O 1
ATOM 2148 N N . GLY A 1 293 ? -12.836 34.938 14.43 1 96.44 293 GLY A N 1
ATOM 2149 C CA . GLY A 1 293 ? -13.023 33.594 14.93 1 96.44 293 GLY A CA 1
ATOM 2150 C C . GLY A 1 293 ? -11.891 32.656 14.57 1 96.44 293 GLY A C 1
ATOM 2151 O O . GLY A 1 293 ? -11.398 31.906 15.422 1 96.44 293 GLY A O 1
ATOM 2152 N N . GLU A 1 294 ? -11.453 32.688 13.375 1 96.38 294 GLU A N 1
ATOM 2153 C CA . GLU A 1 294 ? -10.352 31.844 12.891 1 96.38 294 GLU A CA 1
ATOM 2154 C C . GLU A 1 294 ? -9.039 32.219 13.594 1 96.38 294 GLU A C 1
ATOM 2156 O O . GLU A 1 294 ? -8.242 31.328 13.914 1 96.38 294 GLU A O 1
ATOM 2161 N N . LYS A 1 295 ? -8.844 33.531 13.812 1 97.44 295 LYS A N 1
ATOM 2162 C CA . LYS A 1 295 ? -7.656 34 14.531 1 97.44 295 LYS A CA 1
ATOM 2163 C C . LYS A 1 295 ? -7.629 33.406 15.953 1 97.44 295 LYS A C 1
ATOM 2165 O O . LYS A 1 295 ? -6.57 33 16.438 1 97.44 295 LYS A O 1
ATOM 2170 N N . ALA A 1 296 ? -8.742 33.438 16.547 1 97.69 296 ALA A N 1
ATOM 2171 C CA . ALA A 1 296 ? -8.844 32.906 17.906 1 97.69 296 ALA A CA 1
ATOM 2172 C C . ALA A 1 296 ? -8.539 31.422 17.938 1 97.69 296 ALA A C 1
ATOM 2174 O O . ALA A 1 296 ? -7.848 30.938 18.844 1 97.69 296 ALA A O 1
ATOM 2175 N N . GLU A 1 297 ? -9.102 30.688 17 1 96.88 297 GLU A N 1
ATOM 2176 C CA . GLU A 1 297 ? -8.828 29.25 16.906 1 96.88 297 GLU A CA 1
ATOM 2177 C C . GLU A 1 297 ? -7.348 28.984 16.641 1 96.88 297 GLU A C 1
ATOM 2179 O O . GLU A 1 297 ? -6.773 28.047 17.219 1 96.88 297 GLU A O 1
ATOM 2184 N N . LEU A 1 298 ? -6.789 29.75 15.773 1 97.94 298 LEU A N 1
ATOM 2185 C CA . LEU A 1 298 ? -5.379 29.578 15.445 1 97.94 298 LEU A CA 1
ATOM 2186 C C . LEU A 1 298 ? -4.5 29.859 16.656 1 97.94 298 LEU A C 1
ATOM 2188 O O . LEU A 1 298 ? -3.498 29.172 16.875 1 97.94 298 LEU A O 1
ATOM 2192 N N . GLU A 1 299 ? -4.867 30.891 17.375 1 97.75 299 GLU A N 1
ATOM 2193 C CA . GLU A 1 299 ? -4.133 31.219 18.594 1 97.75 299 GLU A CA 1
ATOM 2194 C C . GLU A 1 299 ? -4.203 30.078 19.609 1 97.75 299 GLU A C 1
ATOM 2196 O O . GLU A 1 299 ? -3.199 29.734 20.234 1 97.75 299 GLU A O 1
ATOM 2201 N N . LYS A 1 300 ? -5.363 29.562 19.766 1 97.5 300 LYS A N 1
ATOM 2202 C CA . LYS A 1 300 ? -5.523 28.406 20.641 1 97.5 300 LYS A CA 1
ATOM 2203 C C . LYS A 1 300 ? -4.637 27.25 20.203 1 97.5 300 LYS A C 1
ATOM 2205 O O . LYS A 1 300 ? -3.984 26.609 21.016 1 97.5 300 LYS A O 1
ATOM 2210 N N . SER A 1 301 ? -4.688 26.953 18.922 1 97.5 301 SER A N 1
ATOM 2211 C CA . SER A 1 301 ? -3.842 25.906 18.344 1 97.5 301 SER A CA 1
ATOM 2212 C C . SER A 1 301 ? -2.367 26.188 18.625 1 97.5 301 SER A C 1
ATOM 2214 O O . SER A 1 301 ? -1.627 25.266 19 1 97.5 301 SER A O 1
ATOM 2216 N N . PHE A 1 302 ? -1.936 27.453 18.469 1 97.81 302 PHE A N 1
ATOM 2217 C CA . PHE A 1 302 ? -0.539 27.828 18.672 1 97.81 302 PHE A CA 1
ATOM 2218 C C . PHE A 1 302 ? -0.135 27.609 20.125 1 97.81 302 PHE A C 1
ATOM 2220 O O . PHE A 1 302 ? 0.967 27.141 20.406 1 97.81 302 PHE A O 1
ATOM 2227 N N . GLN A 1 303 ? -0.977 27.938 21 1 97.25 303 GLN A N 1
ATOM 2228 C CA . GLN A 1 303 ? -0.666 27.766 22.422 1 97.25 303 GLN A CA 1
ATOM 2229 C C . GLN A 1 303 ? -0.44 26.297 22.766 1 97.25 303 GLN A C 1
ATOM 2231 O O . GLN A 1 303 ? 0.425 25.969 23.578 1 97.25 303 GLN A O 1
ATOM 2236 N N . SER A 1 304 ? -1.256 25.5 22.203 1 94.75 304 SER A N 1
ATOM 2237 C CA . SER A 1 304 ? -1.071 24.062 22.406 1 94.75 304 SER A CA 1
ATOM 2238 C C . SER A 1 304 ? 0.286 23.594 21.891 1 94.75 304 SER A C 1
ATOM 2240 O O . SER A 1 304 ? 0.986 22.828 22.547 1 94.75 304 SER A O 1
ATOM 2242 N N . VAL A 1 305 ? 0.645 24.031 20.703 1 95.44 305 VAL A N 1
ATOM 2243 C CA . VAL A 1 305 ? 1.928 23.688 20.094 1 95.44 305 VAL A CA 1
ATOM 2244 C C . VAL A 1 305 ? 3.066 24.234 20.969 1 95.44 305 VAL A C 1
ATOM 2246 O O . VAL A 1 305 ? 4.027 23.516 21.25 1 95.44 305 VAL A O 1
ATOM 2249 N N . LYS A 1 306 ? 2.939 25.484 21.344 1 96.38 306 LYS A N 1
ATOM 2250 C CA . LYS A 1 306 ? 3.957 26.156 22.141 1 96.38 306 LYS A CA 1
ATOM 2251 C C . LYS A 1 306 ? 4.223 25.406 23.438 1 96.38 306 LYS A C 1
ATOM 2253 O O . LYS A 1 306 ? 5.379 25.219 23.828 1 96.38 306 LYS A O 1
ATOM 2258 N N . LYS A 1 307 ? 3.182 25.016 24.062 1 94.31 307 LYS A N 1
ATOM 2259 C CA . LYS A 1 307 ? 3.307 24.266 25.312 1 94.31 307 LYS A CA 1
ATOM 2260 C C . LYS A 1 307 ? 4.105 22.984 25.109 1 94.31 307 LYS A C 1
ATOM 2262 O O . LYS A 1 307 ? 5 22.672 25.906 1 94.31 307 LYS A O 1
ATOM 2267 N N . THR A 1 308 ? 3.779 22.234 24.078 1 92.62 308 THR A N 1
ATOM 2268 C CA . THR A 1 308 ? 4.441 20.969 23.797 1 92.62 308 THR A CA 1
ATOM 2269 C C . THR A 1 308 ? 5.898 21.188 23.406 1 92.62 308 THR A C 1
ATOM 2271 O O . THR A 1 308 ? 6.789 20.5 23.891 1 92.62 308 THR A O 1
ATOM 2274 N N . VAL A 1 309 ? 6.184 22.172 22.578 1 95.31 309 VAL A N 1
ATOM 2275 C CA . VAL A 1 309 ? 7.523 22.453 22.062 1 95.31 309 VAL A CA 1
ATOM 2276 C C . VAL A 1 309 ? 8.406 22.969 23.203 1 95.31 309 VAL A C 1
ATOM 2278 O O . VAL A 1 309 ? 9.57 22.578 23.328 1 95.31 309 VAL A O 1
ATOM 2281 N N . ASP A 1 310 ? 7.863 23.797 24.047 1 94.81 310 ASP A N 1
ATOM 2282 C CA . ASP A 1 310 ? 8.633 24.375 25.141 1 94.81 310 ASP A CA 1
ATOM 2283 C C . ASP A 1 310 ? 9.031 23.312 26.156 1 94.81 310 ASP A C 1
ATOM 2285 O O . ASP A 1 310 ? 10 23.5 26.891 1 94.81 310 ASP A O 1
ATOM 2289 N N . SER A 1 311 ? 8.266 22.281 26.125 1 91 311 SER A N 1
ATOM 2290 C CA . SER A 1 311 ? 8.57 21.203 27.062 1 91 311 SER A CA 1
ATOM 2291 C C . SER A 1 311 ? 9.812 20.438 26.641 1 91 311 SER A C 1
ATOM 2293 O O . SER A 1 311 ? 10.391 19.688 27.422 1 91 311 SER A O 1
ATOM 2295 N N . VAL A 1 312 ? 10.242 20.406 25.406 1 89.81 312 VAL A N 1
ATOM 2296 C CA . VAL A 1 312 ? 11.43 19.734 24.891 1 89.81 312 VAL A CA 1
ATOM 2297 C C . VAL A 1 312 ? 12.688 20.391 25.453 1 89.81 312 VAL A C 1
ATOM 2299 O O . VAL A 1 312 ? 13.734 19.75 25.562 1 89.81 312 VAL A O 1
ATOM 2302 N N . LYS A 1 313 ? 12.711 21.562 25.984 1 85.12 313 LYS A N 1
ATOM 2303 C CA . LYS A 1 313 ? 13.781 22.328 26.625 1 85.12 313 LYS A CA 1
ATOM 2304 C C . LYS A 1 313 ? 15.023 22.375 25.734 1 85.12 313 LYS A C 1
ATOM 2306 O O . LYS A 1 313 ? 16.141 22.109 26.188 1 85.12 313 LYS A O 1
ATOM 2311 N N . LEU A 1 314 ? 14.945 22.516 24.438 1 83.44 314 LEU A N 1
ATOM 2312 C CA . LEU A 1 314 ? 16.016 22.734 23.484 1 83.44 314 LEU A CA 1
ATOM 2313 C C . LEU A 1 314 ? 16.047 24.188 23.016 1 83.44 314 LEU A C 1
ATOM 2315 O O . LEU A 1 314 ? 15 24.844 22.984 1 83.44 314 LEU A O 1
ATOM 2319 N N . MET B 1 1 ? -27.594 -4.973 -20.484 1 24.72 1 MET B N 1
ATOM 2320 C CA . MET B 1 1 ? -27.375 -3.549 -20.266 1 24.72 1 MET B CA 1
ATOM 2321 C C . MET B 1 1 ? -26.047 -3.312 -19.547 1 24.72 1 MET B C 1
ATOM 2323 O O . MET B 1 1 ? -25.688 -4.066 -18.641 1 24.72 1 MET B O 1
ATOM 2327 N N . ALA B 1 2 ? -25.125 -2.822 -20.156 1 35.72 2 ALA B N 1
ATOM 2328 C CA . ALA B 1 2 ? -23.875 -2.41 -19.547 1 35.72 2 ALA B CA 1
ATOM 2329 C C . ALA B 1 2 ? -24.109 -1.803 -18.172 1 35.72 2 ALA B C 1
ATOM 2331 O O . ALA B 1 2 ? -24.812 -0.804 -18.031 1 35.72 2 ALA B O 1
ATOM 2332 N N . GLN B 1 3 ? -24.375 -2.424 -17.109 1 41.62 3 GLN B N 1
ATOM 2333 C CA . GLN B 1 3 ? -24.5 -1.729 -15.836 1 41.62 3 GLN B CA 1
ATOM 2334 C C . GLN B 1 3 ? -23.406 -0.688 -15.672 1 41.62 3 GLN B C 1
ATOM 2336 O O . GLN B 1 3 ? -22.219 -1.023 -15.688 1 41.62 3 GLN B O 1
ATOM 2341 N N . ASN B 1 4 ? -23.562 0.545 -16.094 1 55.31 4 ASN B N 1
ATOM 2342 C CA . ASN B 1 4 ? -22.781 1.764 -16.297 1 55.31 4 ASN B CA 1
ATOM 2343 C C . ASN B 1 4 ? -22.094 2.225 -15.023 1 55.31 4 ASN B C 1
ATOM 2345 O O . ASN B 1 4 ? -21.5 3.301 -14.984 1 55.31 4 ASN B O 1
ATOM 2349 N N . GLY B 1 5 ? -22.297 1.464 -13.82 1 75.62 5 GLY B N 1
ATOM 2350 C CA . GLY B 1 5 ? -21.703 1.996 -12.602 1 75.62 5 GLY B CA 1
ATOM 2351 C C . GLY B 1 5 ? -20.328 1.443 -12.328 1 75.62 5 GLY B C 1
ATOM 2352 O O . GLY B 1 5 ? -19.797 0.653 -13.109 1 75.62 5 GLY B O 1
ATOM 2353 N N . LYS B 1 6 ? -19.641 1.982 -11.352 1 90 6 LYS B N 1
ATOM 2354 C CA . LYS B 1 6 ? -18.344 1.492 -10.906 1 90 6 LYS B CA 1
ATOM 2355 C C . LYS B 1 6 ? -18.391 -0.001 -10.586 1 90 6 LYS B C 1
ATOM 2357 O O . LYS B 1 6 ? -19.391 -0.49 -10.039 1 90 6 LYS B O 1
ATOM 2362 N N . LYS B 1 7 ? -17.453 -0.759 -11.117 1 97.44 7 LYS B N 1
ATOM 2363 C CA . LYS B 1 7 ? -17.297 -2.158 -10.727 1 97.44 7 LYS B CA 1
ATOM 2364 C C . LYS B 1 7 ? -17.172 -2.295 -9.211 1 97.44 7 LYS B C 1
ATOM 2366 O O . LYS B 1 7 ? -16.891 -1.318 -8.516 1 97.44 7 LYS B O 1
ATOM 2371 N N . LYS B 1 8 ? -17.609 -3.422 -8.75 1 98.38 8 LYS B N 1
ATOM 2372 C CA . LYS B 1 8 ? -17.547 -3.736 -7.324 1 98.38 8 LYS B CA 1
ATOM 2373 C C . LYS B 1 8 ? -16.594 -4.902 -7.066 1 98.38 8 LYS B C 1
ATOM 2375 O O . LYS B 1 8 ? -16.688 -5.949 -7.707 1 98.38 8 LYS B O 1
ATOM 2380 N N . ILE B 1 9 ? -15.617 -4.699 -6.152 1 98.94 9 ILE B N 1
ATOM 2381 C CA . ILE B 1 9 ? -14.633 -5.715 -5.805 1 98.94 9 ILE B CA 1
ATOM 2382 C C . ILE B 1 9 ? -14.805 -6.133 -4.348 1 98.94 9 ILE B C 1
ATOM 2384 O O . ILE B 1 9 ? -14.688 -5.305 -3.439 1 98.94 9 ILE B O 1
ATOM 2388 N N . GLY B 1 10 ? -15.164 -7.367 -4.113 1 98.88 10 GLY B N 1
ATOM 2389 C CA . GLY B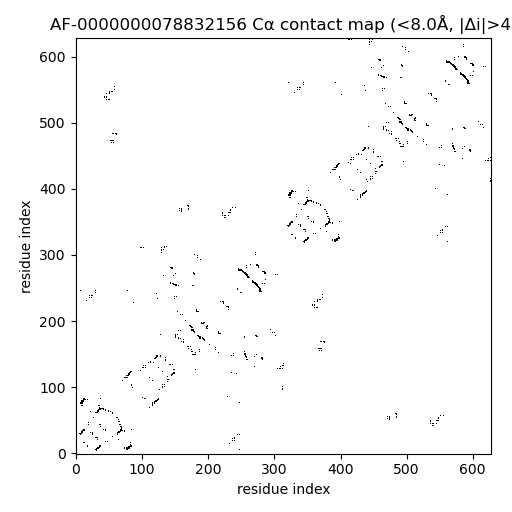 1 10 ? -15.219 -7.918 -2.77 1 98.88 10 GLY B CA 1
ATOM 2390 C C . GLY B 1 10 ? -13.922 -8.57 -2.338 1 98.88 10 GLY B C 1
ATOM 2391 O O . GLY B 1 10 ? -13.422 -9.477 -3.01 1 98.88 10 GLY B O 1
ATOM 2392 N N . LEU B 1 11 ? -13.383 -8.094 -1.272 1 98.94 11 LEU B N 1
ATOM 2393 C CA . LEU B 1 11 ? -12.188 -8.68 -0.666 1 98.94 11 LEU B CA 1
ATOM 2394 C C . LEU B 1 11 ? -12.539 -9.414 0.624 1 98.94 11 LEU B C 1
ATOM 2396 O O . LEU B 1 11 ? -13.07 -8.812 1.562 1 98.94 11 LEU B O 1
ATOM 2400 N N . ILE B 1 12 ? -12.273 -10.711 0.648 1 98.88 12 ILE B N 1
ATOM 2401 C CA . ILE B 1 12 ? -12.609 -11.539 1.801 1 98.88 12 ILE B CA 1
ATOM 2402 C C . ILE B 1 12 ? -11.367 -11.789 2.645 1 98.88 12 ILE B C 1
ATOM 2404 O O . ILE B 1 12 ? -10.547 -12.648 2.312 1 98.88 12 ILE B O 1
ATOM 2408 N N . GLY B 1 13 ? -11.289 -11.188 3.768 1 98.25 13 GLY B N 1
ATOM 2409 C CA . GLY B 1 13 ? -10.109 -11.125 4.613 1 98.25 13 GLY B CA 1
ATOM 2410 C C . GLY B 1 13 ? -9.492 -9.742 4.684 1 98.25 13 GLY B C 1
ATOM 2411 O O . GLY B 1 13 ? -9.023 -9.219 3.672 1 98.25 13 GLY B O 1
ATOM 2412 N N . GLY B 1 14 ? -9.461 -9.188 5.82 1 97 14 GLY B N 1
ATOM 2413 C CA . GLY B 1 14 ? -9 -7.82 5.992 1 97 14 GLY B CA 1
ATOM 2414 C C . GLY B 1 14 ? -7.602 -7.73 6.582 1 97 14 GLY B C 1
ATOM 2415 O O . GLY B 1 14 ? -7.219 -6.695 7.129 1 97 14 GLY B O 1
ATOM 2416 N N . GLY B 1 15 ? -6.809 -8.828 6.559 1 95.19 15 GLY B N 1
ATOM 2417 C CA . GLY B 1 15 ? -5.438 -8.797 7.039 1 95.19 15 GLY B CA 1
ATOM 2418 C C . GLY B 1 15 ? -4.531 -7.926 6.191 1 95.19 15 GLY B C 1
ATOM 2419 O O . GLY B 1 15 ? -4.992 -6.984 5.543 1 95.19 15 GLY B O 1
ATOM 2420 N N . GLN B 1 16 ? -3.246 -8.188 6.23 1 95.56 16 GLN B N 1
ATOM 2421 C CA . GLN B 1 16 ? -2.275 -7.363 5.52 1 95.56 16 GLN B CA 1
ATOM 2422 C C . GLN B 1 16 ? -2.492 -7.434 4.012 1 95.56 16 GLN B C 1
ATOM 2424 O O . GLN B 1 16 ? -2.475 -6.406 3.328 1 95.56 16 GLN B O 1
ATOM 2429 N N . ILE B 1 17 ? -2.695 -8.656 3.541 1 97.56 17 ILE B N 1
ATOM 2430 C CA . ILE B 1 17 ? -2.908 -8.781 2.104 1 97.56 17 ILE B CA 1
ATOM 2431 C C . ILE B 1 17 ? -4.188 -8.055 1.706 1 97.56 17 ILE B C 1
ATOM 2433 O O . ILE B 1 17 ? -4.207 -7.312 0.72 1 97.56 17 ILE B O 1
ATOM 2437 N N . GLY B 1 18 ? -5.273 -8.25 2.51 1 98.25 18 GLY B N 1
ATOM 2438 C CA . GLY B 1 18 ? -6.543 -7.594 2.225 1 98.25 18 GLY B CA 1
ATOM 2439 C C . GLY B 1 18 ? -6.43 -6.082 2.154 1 98.25 18 GLY B C 1
ATOM 2440 O O . GLY B 1 18 ? -6.973 -5.453 1.244 1 98.25 18 GLY B O 1
ATOM 2441 N N . GLY B 1 19 ? -5.762 -5.488 3.111 1 98.31 19 GLY B N 1
ATOM 2442 C CA . GLY B 1 19 ? -5.555 -4.051 3.1 1 98.31 19 GLY B CA 1
ATOM 2443 C C . GLY B 1 19 ? -4.809 -3.564 1.87 1 98.31 19 GLY B C 1
ATOM 2444 O O . GLY B 1 19 ? -5.188 -2.557 1.268 1 98.31 19 GLY B O 1
ATOM 2445 N N . ASN B 1 20 ? -3.725 -4.25 1.499 1 98.69 20 ASN B N 1
ATOM 2446 C CA . ASN B 1 20 ? -2.951 -3.855 0.326 1 98.69 20 ASN B CA 1
ATOM 2447 C C . ASN B 1 20 ? -3.73 -4.09 -0.964 1 98.69 20 ASN B C 1
ATOM 2449 O O . ASN B 1 20 ? -3.59 -3.334 -1.927 1 98.69 20 ASN B O 1
ATOM 2453 N N . LEU B 1 21 ? -4.574 -5.176 -0.993 1 98.88 21 LEU B N 1
ATOM 2454 C CA . LEU B 1 21 ? -5.48 -5.359 -2.123 1 98.88 21 LEU B CA 1
ATOM 2455 C C . LEU B 1 21 ? -6.391 -4.148 -2.295 1 98.88 21 LEU B C 1
ATOM 2457 O O . LEU B 1 21 ? -6.547 -3.635 -3.404 1 98.88 21 LEU B O 1
ATOM 2461 N N . ALA B 1 22 ? -6.977 -3.732 -1.184 1 98.88 22 ALA B N 1
ATOM 2462 C CA . ALA B 1 22 ? -7.883 -2.586 -1.223 1 98.88 22 ALA B CA 1
ATOM 2463 C C . ALA B 1 22 ? -7.16 -1.336 -1.717 1 98.88 22 ALA B C 1
ATOM 2465 O O . ALA B 1 22 ? -7.668 -0.621 -2.584 1 98.88 22 ALA B O 1
ATOM 2466 N N . LEU B 1 23 ? -5.98 -1.115 -1.196 1 98.75 23 LEU B N 1
ATOM 2467 C CA . LEU B 1 23 ? -5.184 0.037 -1.604 1 98.75 23 LEU B CA 1
ATOM 2468 C C . LEU B 1 23 ? -4.914 0.007 -3.104 1 98.75 23 LEU B C 1
ATOM 2470 O O . LEU B 1 23 ? -5.18 0.986 -3.807 1 98.75 23 LEU B O 1
ATOM 2474 N N . LEU B 1 24 ? -4.414 -1.116 -3.6 1 98.81 24 LEU B N 1
ATOM 2475 C CA . LEU B 1 24 ? -4.023 -1.228 -5 1 98.81 24 LEU B CA 1
ATOM 2476 C C . LEU B 1 24 ? -5.238 -1.112 -5.914 1 98.81 24 LEU B C 1
ATOM 2478 O O . LEU B 1 24 ? -5.156 -0.516 -6.992 1 98.81 24 LEU B O 1
ATOM 2482 N N . ALA B 1 25 ? -6.371 -1.678 -5.508 1 98.81 25 ALA B N 1
ATOM 2483 C CA . ALA B 1 25 ? -7.59 -1.577 -6.301 1 98.81 25 ALA B CA 1
ATOM 2484 C C . ALA B 1 25 ? -8.023 -0.123 -6.457 1 98.81 25 ALA B C 1
ATOM 2486 O O . ALA B 1 25 ? -8.398 0.305 -7.555 1 98.81 25 ALA B O 1
ATOM 2487 N N . VAL B 1 26 ? -7.938 0.636 -5.359 1 98.19 26 VAL B N 1
ATOM 2488 C CA . VAL B 1 26 ? -8.32 2.043 -5.367 1 98.19 26 VAL B CA 1
ATOM 2489 C C . VAL B 1 26 ? -7.34 2.844 -6.219 1 98.19 26 VAL B C 1
ATOM 2491 O O . VAL B 1 26 ? -7.75 3.652 -7.055 1 98.19 26 VAL B O 1
ATOM 2494 N N . GLN B 1 27 ? -6.094 2.566 -6.062 1 98.19 27 GLN B N 1
ATOM 2495 C CA . GLN B 1 27 ? -5.055 3.305 -6.777 1 98.19 27 GLN B CA 1
ATOM 2496 C C . GLN B 1 27 ? -5.172 3.104 -8.281 1 98.19 27 GLN B C 1
ATOM 2498 O O . GLN B 1 27 ? -4.898 4.02 -9.062 1 98.19 27 GLN B O 1
ATOM 2503 N N . LYS B 1 28 ? -5.598 1.908 -8.703 1 97.94 28 LYS B N 1
ATOM 2504 C CA . LYS B 1 28 ? -5.719 1.597 -10.125 1 97.94 28 LYS B CA 1
ATOM 2505 C C . LYS B 1 28 ? -7.121 1.914 -10.641 1 97.94 28 LYS B C 1
ATOM 2507 O O . LYS B 1 28 ? -7.43 1.66 -11.805 1 97.94 28 LYS B O 1
ATOM 2512 N N . SER B 1 29 ? -8 2.475 -9.766 1 97.38 29 SER B N 1
ATOM 2513 C CA . SER B 1 29 ? -9.375 2.855 -10.094 1 97.38 29 SER B CA 1
ATOM 2514 C C . SER B 1 29 ? -10.141 1.688 -10.711 1 97.38 29 SER B C 1
ATOM 2516 O O . SER B 1 29 ? -10.789 1.843 -11.742 1 97.38 29 SER B O 1
ATOM 2518 N N . LEU B 1 30 ? -10.031 0.503 -10.086 1 98.31 30 LEU B N 1
ATOM 2519 C CA . LEU B 1 30 ? -10.617 -0.707 -10.656 1 98.31 30 LEU B CA 1
ATOM 2520 C C . LEU B 1 30 ? -12.094 -0.821 -10.289 1 98.31 30 LEU B C 1
ATOM 2522 O O . LEU B 1 30 ? -12.836 -1.58 -10.922 1 98.31 30 LEU B O 1
ATOM 2526 N N . GLY B 1 31 ? -12.523 -0.128 -9.312 1 98.06 31 GLY B N 1
ATOM 2527 C CA . GLY B 1 31 ? -13.891 -0.168 -8.812 1 98.06 31 GLY B CA 1
ATOM 2528 C C . GLY B 1 31 ? -13.984 0.061 -7.316 1 98.06 31 GLY B C 1
ATOM 2529 O O . GLY B 1 31 ? -12.969 0.211 -6.641 1 98.06 31 GLY B O 1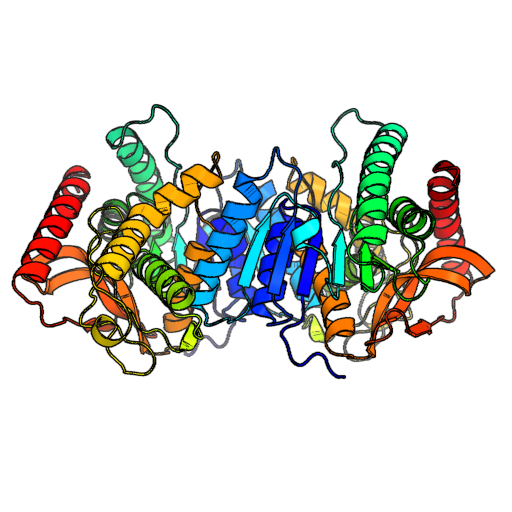
ATOM 2530 N N . ASP B 1 32 ? -15.227 0.207 -6.746 1 98.25 32 ASP B N 1
ATOM 2531 C CA . ASP B 1 32 ? -15.422 0.301 -5.301 1 98.25 32 ASP B CA 1
ATOM 2532 C C . ASP B 1 32 ? -15.109 -1.027 -4.617 1 98.25 32 ASP B C 1
ATOM 2534 O O . ASP B 1 32 ? -15.32 -2.096 -5.199 1 98.25 32 ASP B O 1
ATOM 2538 N N . VAL B 1 33 ? -14.602 -0.949 -3.449 1 98.81 33 VAL B N 1
ATOM 2539 C CA . VAL B 1 33 ? -14.102 -2.119 -2.74 1 98.81 33 VAL B CA 1
ATOM 2540 C C . VAL B 1 33 ? -14.945 -2.377 -1.496 1 98.81 33 VAL B C 1
ATOM 2542 O O . VAL B 1 33 ? -15.297 -1.442 -0.772 1 98.81 33 VAL B O 1
ATOM 2545 N N . VAL B 1 34 ? -15.336 -3.568 -1.311 1 98.94 34 VAL B N 1
ATOM 2546 C CA . VAL B 1 34 ? -15.898 -4.039 -0.047 1 98.94 34 VAL B CA 1
ATOM 2547 C C . VAL B 1 34 ? -14.898 -4.969 0.642 1 98.94 34 VAL B C 1
ATOM 2549 O O . VAL B 1 34 ? -14.609 -6.059 0.142 1 98.94 34 VAL B O 1
ATOM 2552 N N . LEU B 1 35 ? -14.359 -4.473 1.709 1 98.88 35 LEU B N 1
ATOM 2553 C CA . LEU B 1 35 ? -13.43 -5.242 2.527 1 98.88 35 LEU B CA 1
ATOM 2554 C C . LEU B 1 35 ? -14.156 -5.945 3.668 1 98.88 35 LEU B C 1
ATOM 2556 O O . LEU B 1 35 ? -14.586 -5.301 4.629 1 98.88 35 LEU B O 1
ATOM 2560 N N . TYR B 1 36 ? -14.25 -7.254 3.549 1 98.88 36 TYR B N 1
ATOM 2561 C CA . TYR B 1 36 ? -15.016 -8.062 4.488 1 98.88 36 TYR B CA 1
ATOM 2562 C C . TYR B 1 36 ? -14.094 -8.852 5.406 1 98.88 36 TYR B C 1
ATOM 2564 O O . TYR B 1 36 ? -13.062 -9.375 4.965 1 98.88 36 TYR B O 1
ATOM 2572 N N . ASP B 1 37 ? -14.477 -8.938 6.645 1 98.56 37 ASP B N 1
ATOM 2573 C CA . ASP B 1 37 ? -13.883 -9.883 7.582 1 98.56 37 ASP B CA 1
ATOM 2574 C C . ASP B 1 37 ? -14.914 -10.359 8.609 1 98.56 37 ASP B C 1
ATOM 2576 O O . ASP B 1 37 ? -16.078 -9.953 8.562 1 98.56 37 ASP B O 1
ATOM 2580 N N . ILE B 1 38 ? -14.539 -11.281 9.43 1 97.62 38 ILE B N 1
ATOM 2581 C CA . ILE B 1 38 ? -15.414 -11.812 10.477 1 97.62 38 ILE B CA 1
ATOM 2582 C C . ILE B 1 38 ? -15.672 -10.734 11.523 1 97.62 38 ILE B C 1
ATOM 2584 O O . ILE B 1 38 ? -14.914 -9.773 11.641 1 97.62 38 ILE B O 1
ATOM 2588 N N . PRO B 1 39 ? -16.688 -10.875 12.352 1 97.56 39 PRO B N 1
ATOM 2589 C CA . PRO B 1 39 ? -17.109 -9.844 13.305 1 97.56 39 PRO B CA 1
ATOM 2590 C C . PRO B 1 39 ? -15.984 -9.422 14.25 1 97.56 39 PRO B C 1
ATOM 2592 O O . PRO B 1 39 ? -15.859 -8.242 14.586 1 97.56 39 PRO B O 1
ATOM 2595 N N . ALA B 1 40 ? -15.164 -10.359 14.633 1 96.12 40 ALA B N 1
ATOM 2596 C CA . ALA B 1 40 ? -14.07 -10.055 15.547 1 96.12 40 ALA B CA 1
ATOM 2597 C C . ALA B 1 40 ? -13.102 -9.055 14.93 1 96.12 40 ALA B C 1
ATOM 2599 O O . ALA B 1 40 ? -12.352 -8.375 15.641 1 96.12 40 ALA B O 1
ATOM 2600 N N . ALA B 1 41 ? -13.094 -8.867 13.602 1 96.75 41 ALA B N 1
ATOM 2601 C CA . ALA B 1 41 ? -12.172 -7.988 12.891 1 96.75 41 ALA B CA 1
ATOM 2602 C C . ALA B 1 41 ? -12.891 -6.762 12.344 1 96.75 41 ALA B C 1
ATOM 2604 O O . ALA B 1 41 ? -12.406 -6.105 11.422 1 96.75 41 ALA B O 1
ATOM 2605 N N . GLU B 1 42 ? -14.055 -6.461 12.883 1 97.94 42 GLU B N 1
ATOM 2606 C CA . GLU B 1 42 ? -14.867 -5.355 12.383 1 97.94 42 GLU B CA 1
ATOM 2607 C C . GLU B 1 42 ? -14.094 -4.039 12.414 1 97.94 42 GLU B C 1
ATOM 2609 O O . GLU B 1 42 ? -14.047 -3.312 11.422 1 97.94 42 GLU B O 1
ATOM 2614 N N . GLY B 1 43 ? -13.508 -3.748 13.57 1 97.81 43 GLY B N 1
ATOM 2615 C CA . GLY B 1 43 ? -12.734 -2.521 13.695 1 97.81 43 GLY B CA 1
ATOM 2616 C C . GLY B 1 43 ? -11.602 -2.43 12.688 1 97.81 43 GLY B C 1
ATOM 2617 O O . GLY B 1 43 ? -11.359 -1.367 12.109 1 97.81 43 GLY B O 1
ATOM 2618 N N . LEU B 1 44 ? -10.961 -3.508 12.453 1 97.19 44 LEU B N 1
ATOM 2619 C CA . LEU B 1 44 ? -9.812 -3.562 11.555 1 97.19 44 LEU B CA 1
ATOM 2620 C C . LEU B 1 44 ? -10.211 -3.184 10.133 1 97.19 44 LEU B C 1
ATOM 2622 O O . LEU B 1 44 ? -9.57 -2.34 9.5 1 97.19 44 LEU B O 1
ATOM 2626 N N . VAL B 1 45 ? -11.258 -3.793 9.594 1 98.44 45 VAL B N 1
ATOM 2627 C CA . VAL B 1 45 ? -11.633 -3.555 8.203 1 98.44 45 VAL B CA 1
ATOM 2628 C C . VAL B 1 45 ? -12.234 -2.162 8.062 1 98.44 45 VAL B C 1
ATOM 2630 O O . VAL B 1 45 ? -12.039 -1.491 7.047 1 98.44 45 VAL B O 1
ATOM 2633 N N . LYS B 1 46 ? -12.992 -1.713 9.047 1 98.56 46 LYS B N 1
ATOM 2634 C CA . LYS B 1 46 ? -13.523 -0.353 9.016 1 98.56 46 LYS B CA 1
ATOM 2635 C C . LYS B 1 46 ? -12.398 0.677 9.102 1 98.56 46 LYS B C 1
ATOM 2637 O O . LYS B 1 46 ? -12.445 1.716 8.438 1 98.56 46 LYS B O 1
ATOM 2642 N N . GLY B 1 47 ? -11.406 0.406 9.945 1 98.31 47 GLY B N 1
ATOM 2643 C CA . GLY B 1 47 ? -10.242 1.276 10.047 1 98.31 47 GLY B CA 1
ATOM 2644 C C . GLY B 1 47 ? -9.453 1.376 8.758 1 98.31 47 GLY B C 1
ATOM 2645 O O . GLY B 1 47 ? -9.109 2.475 8.312 1 98.31 47 GLY B O 1
ATOM 2646 N N . LYS B 1 48 ? -9.164 0.227 8.133 1 98.5 48 LYS B N 1
ATOM 2647 C CA . LYS B 1 48 ? -8.43 0.218 6.871 1 98.5 48 LYS B CA 1
ATOM 2648 C C . LYS B 1 48 ? -9.203 0.951 5.777 1 98.5 48 LYS B C 1
ATOM 2650 O O . LYS B 1 48 ? -8.617 1.707 5 1 98.5 48 LYS B O 1
ATOM 2655 N N . ALA B 1 49 ? -10.523 0.726 5.777 1 98.69 49 ALA B N 1
ATOM 2656 C CA . ALA B 1 49 ? -11.359 1.407 4.789 1 98.69 49 ALA B CA 1
ATOM 2657 C C . ALA B 1 49 ? -11.281 2.922 4.961 1 98.69 49 ALA B C 1
ATOM 2659 O O . ALA B 1 49 ? -11.031 3.65 3.996 1 98.69 49 ALA B O 1
ATOM 2660 N N . LEU B 1 50 ? -11.453 3.377 6.141 1 98.44 50 LEU B N 1
ATOM 2661 C CA . LEU B 1 50 ? -11.406 4.809 6.426 1 98.44 50 LEU B CA 1
ATOM 2662 C C . LEU B 1 50 ? -10.039 5.383 6.082 1 98.44 50 LEU B C 1
ATOM 2664 O O . LEU B 1 50 ? -9.945 6.441 5.449 1 98.44 50 LEU B O 1
ATOM 2668 N N . ASP B 1 51 ? -9.008 4.73 6.477 1 98.5 51 ASP B N 1
ATOM 2669 C CA . ASP B 1 51 ? -7.629 5.164 6.25 1 98.5 51 ASP B CA 1
ATOM 2670 C C . ASP B 1 51 ? -7.324 5.258 4.754 1 98.5 51 ASP B C 1
ATOM 2672 O O . ASP B 1 51 ? -6.73 6.238 4.301 1 98.5 51 ASP B O 1
ATOM 2676 N N . ILE B 1 52 ? -7.758 4.281 3.98 1 98.75 52 ILE B N 1
ATOM 2677 C CA . ILE B 1 52 ? -7.523 4.27 2.541 1 98.75 52 ILE B CA 1
ATOM 2678 C C . ILE B 1 52 ? -8.367 5.352 1.871 1 98.75 52 ILE B C 1
ATOM 2680 O O . ILE B 1 52 ? -7.91 6.004 0.928 1 98.75 52 ILE B O 1
ATOM 2684 N N . ASN B 1 53 ? -9.594 5.555 2.344 1 98.31 53 ASN B N 1
ATOM 2685 C CA . ASN B 1 53 ? -10.414 6.633 1.798 1 98.31 53 ASN B CA 1
ATOM 2686 C C . ASN B 1 53 ? -9.773 7.996 2.045 1 98.31 53 ASN B C 1
ATOM 2688 O O . ASN B 1 53 ? -9.898 8.898 1.217 1 98.31 53 ASN B O 1
ATOM 2692 N N . GLN B 1 54 ? -9.141 8.133 3.162 1 98.25 54 GLN B N 1
ATOM 2693 C CA . GLN B 1 54 ? -8.422 9.367 3.447 1 98.25 54 GLN B CA 1
ATOM 2694 C C . GLN B 1 54 ? -7.168 9.492 2.582 1 98.25 54 GLN B C 1
ATOM 2696 O O . GLN B 1 54 ? -6.824 10.586 2.127 1 98.25 54 GLN B O 1
ATOM 2701 N N . LEU B 1 55 ? -6.438 8.359 2.357 1 98 55 LEU B N 1
ATOM 2702 C CA . LEU B 1 55 ? -5.348 8.344 1.388 1 98 55 LEU B CA 1
ATOM 2703 C C . LEU B 1 55 ? -5.84 8.789 0.013 1 98 55 LEU B C 1
ATOM 2705 O O . LEU B 1 55 ? -5.152 9.539 -0.685 1 98 55 LEU B O 1
ATOM 2709 N N . ALA B 1 56 ? -6.992 8.32 -0.392 1 97.44 56 ALA B N 1
ATOM 2710 C CA . ALA B 1 56 ? -7.562 8.633 -1.698 1 97.44 56 ALA B CA 1
ATOM 2711 C C . ALA B 1 56 ? -7.738 10.141 -1.865 1 97.44 56 ALA B C 1
ATOM 2713 O O . ALA B 1 56 ? -7.617 10.672 -2.975 1 97.44 56 ALA B O 1
ATOM 2714 N N . ALA B 1 57 ? -7.957 10.805 -0.785 1 95.81 57 ALA B N 1
ATOM 2715 C CA . ALA B 1 57 ? -8.148 12.258 -0.821 1 95.81 57 ALA B CA 1
ATOM 2716 C C . ALA B 1 57 ? -6.828 12.977 -1.064 1 95.81 57 ALA B C 1
ATOM 2718 O O . ALA B 1 57 ? -6.812 14.109 -1.558 1 95.81 57 ALA B O 1
ATOM 2719 N N . VAL B 1 58 ? -5.711 12.406 -0.694 1 96.94 58 VAL B N 1
ATOM 2720 C CA . VAL B 1 58 ? -4.395 12.977 -0.949 1 96.94 58 VAL B CA 1
ATOM 2721 C C . VAL B 1 58 ? -4.082 12.914 -2.441 1 96.94 58 VAL B C 1
ATOM 2723 O O . VAL B 1 58 ? -3.648 13.898 -3.037 1 96.94 58 VAL B O 1
ATOM 2726 N N . ASP B 1 59 ? -4.434 11.734 -3.074 1 95.56 59 ASP B N 1
ATOM 2727 C CA . ASP B 1 59 ? -3.936 11.43 -4.414 1 95.56 59 ASP B CA 1
ATOM 2728 C C . ASP B 1 59 ? -5.039 11.594 -5.457 1 95.56 59 ASP B C 1
ATOM 2730 O O . ASP B 1 59 ? -4.773 11.547 -6.66 1 95.56 59 ASP B O 1
ATOM 2734 N N . GLY B 1 60 ? -6.262 11.734 -5.039 1 96.31 60 GLY B N 1
ATOM 2735 C CA . GLY B 1 60 ? -7.359 12.023 -5.949 1 96.31 60 GLY B CA 1
ATOM 2736 C C . GLY B 1 60 ? -7.949 10.773 -6.582 1 96.31 60 GLY B C 1
ATOM 2737 O O . GLY B 1 60 ? -8.18 10.734 -7.793 1 96.31 60 GLY B O 1
ATOM 2738 N N . TYR B 1 61 ? -8.188 9.711 -5.805 1 96.25 61 TYR B N 1
ATOM 2739 C CA . TYR B 1 61 ? -8.867 8.508 -6.273 1 96.25 61 TYR B CA 1
ATOM 2740 C C . TYR B 1 61 ? -10.352 8.547 -5.934 1 96.25 61 TYR B C 1
ATOM 2742 O O . TYR B 1 61 ? -10.727 8.867 -4.805 1 96.25 61 TYR B O 1
ATOM 2750 N N . ASP B 1 62 ? -11.195 8.188 -6.84 1 95.75 62 ASP B N 1
ATOM 2751 C CA . ASP B 1 62 ? -12.633 8.336 -6.641 1 95.75 62 ASP B CA 1
ATOM 2752 C C . ASP B 1 62 ? -13.266 7.023 -6.184 1 95.75 62 ASP B C 1
ATOM 2754 O O . ASP B 1 62 ? -14.438 6.992 -5.789 1 95.75 62 ASP B O 1
ATOM 2758 N N . CYS B 1 63 ? -12.5 5.91 -6.297 1 96.5 63 CYS B N 1
ATOM 2759 C CA . CYS B 1 63 ? -13.016 4.652 -5.77 1 96.5 63 CYS B CA 1
ATOM 2760 C C . CYS B 1 63 ? -13.047 4.668 -4.246 1 96.5 63 CYS B C 1
ATOM 2762 O O . CYS B 1 63 ? -12.188 5.277 -3.609 1 96.5 63 CYS B O 1
ATOM 2764 N N . ARG B 1 64 ? -14.031 4.023 -3.646 1 96.94 64 ARG B N 1
ATOM 2765 C CA . ARG B 1 64 ? -14.219 4.008 -2.199 1 96.94 64 ARG B CA 1
ATOM 2766 C C . ARG B 1 64 ? -14.07 2.596 -1.644 1 96.94 64 ARG B C 1
ATOM 2768 O O . ARG B 1 64 ? -14.273 1.616 -2.363 1 96.94 64 ARG B O 1
ATOM 2775 N N . VAL B 1 65 ? -13.719 2.543 -0.4 1 98.69 65 VAL B N 1
ATOM 2776 C CA . VAL B 1 65 ? -13.594 1.278 0.319 1 98.69 65 VAL B CA 1
ATOM 2777 C C . VAL B 1 65 ? -14.594 1.24 1.471 1 98.69 65 VAL B C 1
ATOM 2779 O O . VAL B 1 65 ? -14.719 2.205 2.23 1 98.69 65 VAL B O 1
ATOM 2782 N N . LYS B 1 66 ? -15.297 0.207 1.588 1 98.75 66 LYS B N 1
ATOM 2783 C CA . LYS B 1 66 ? -16.188 -0.064 2.719 1 98.75 66 LYS B CA 1
ATOM 2784 C C . LYS B 1 66 ? -15.688 -1.259 3.529 1 98.75 66 LYS B C 1
ATOM 2786 O O . LYS B 1 66 ? -15.438 -2.332 2.975 1 98.75 66 LYS B O 1
ATOM 2791 N N . GLY B 1 67 ? -15.461 -1.063 4.832 1 98.81 67 GLY B N 1
ATOM 2792 C CA . GLY B 1 67 ? -15.219 -2.17 5.742 1 98.81 67 GLY B CA 1
ATOM 2793 C C . GLY B 1 67 ? -16.5 -2.748 6.336 1 98.81 67 GLY B C 1
ATOM 2794 O O . GLY B 1 67 ? -17.375 -2.006 6.758 1 98.81 67 GLY B O 1
ATOM 2795 N N . THR B 1 68 ? -16.578 -4.09 6.352 1 98.81 68 THR B N 1
ATOM 2796 C CA . THR B 1 68 ? -17.844 -4.652 6.785 1 98.81 68 THR B CA 1
ATOM 2797 C C . THR B 1 68 ? -17.656 -6.07 7.32 1 98.81 68 THR B C 1
ATOM 2799 O O . THR B 1 68 ? -16.594 -6.668 7.141 1 98.81 68 THR B O 1
ATOM 2802 N N . THR B 1 69 ? -18.625 -6.531 8.07 1 98.62 69 THR B N 1
ATOM 2803 C CA . THR B 1 69 ? -18.688 -7.918 8.516 1 98.62 69 THR B CA 1
ATOM 2804 C C . THR B 1 69 ? -19.953 -8.594 8 1 98.62 69 THR B C 1
ATOM 2806 O O . THR B 1 69 ? -20.312 -9.68 8.461 1 98.62 69 THR B O 1
ATOM 2809 N N . ASP B 1 70 ? -20.641 -7.957 7.113 1 98.62 70 ASP B N 1
ATOM 2810 C CA . ASP B 1 70 ? -21.906 -8.445 6.566 1 98.62 70 ASP B CA 1
ATOM 2811 C C . ASP B 1 70 ? -21.75 -8.836 5.098 1 98.62 70 ASP B C 1
ATOM 2813 O O . ASP B 1 70 ? -21.5 -7.98 4.246 1 98.62 70 ASP B O 1
ATOM 2817 N N . TRP B 1 71 ? -22.016 -10.055 4.734 1 98.38 71 TRP B N 1
ATOM 2818 C CA . TRP B 1 71 ? -21.875 -10.578 3.375 1 98.38 71 TRP B CA 1
ATOM 2819 C C . TRP B 1 71 ? -22.844 -9.867 2.428 1 98.38 71 TRP B C 1
ATOM 2821 O O . TRP B 1 71 ? -22.625 -9.836 1.216 1 98.38 71 TRP B O 1
ATOM 2831 N N . LYS B 1 72 ? -23.906 -9.297 2.938 1 98.62 72 LYS B N 1
ATOM 2832 C CA . LYS B 1 72 ? -24.859 -8.562 2.094 1 98.62 72 LYS B CA 1
ATOM 2833 C C . LYS B 1 72 ? -24.172 -7.41 1.374 1 98.62 72 LYS B C 1
ATOM 2835 O O . LYS B 1 72 ? -24.547 -7.055 0.256 1 98.62 72 LYS B O 1
ATOM 2840 N N . ASP B 1 73 ? -23.172 -6.887 2.053 1 98.62 73 ASP B N 1
ATOM 2841 C CA . ASP B 1 73 ? -22.438 -5.781 1.446 1 98.62 73 ASP B CA 1
ATOM 2842 C C . ASP B 1 73 ? -21.547 -6.273 0.299 1 98.62 73 ASP B C 1
ATOM 2844 O O . ASP B 1 73 ? -21.141 -5.484 -0.56 1 98.62 73 ASP B O 1
ATOM 2848 N N . VAL B 1 74 ? -21.219 -7.555 0.231 1 98.44 74 VAL B N 1
ATOM 2849 C CA . VAL B 1 74 ? -20.359 -8.148 -0.785 1 98.44 74 VAL B CA 1
ATOM 2850 C C . VAL B 1 74 ? -21.188 -8.539 -2.006 1 98.44 74 VAL B C 1
ATOM 2852 O O . VAL B 1 74 ? -20.641 -8.773 -3.086 1 98.44 74 VAL B O 1
ATOM 2855 N N . ALA B 1 75 ? -22.5 -8.586 -1.854 1 98.38 75 ALA B N 1
ATOM 2856 C CA . ALA B 1 75 ? -23.406 -9.055 -2.902 1 98.38 75 ALA B CA 1
ATOM 2857 C C . ALA B 1 75 ? -23.234 -8.234 -4.18 1 98.38 75 ALA B C 1
ATOM 2859 O O . ALA B 1 75 ? -23.078 -7.012 -4.129 1 98.38 75 ALA B O 1
ATOM 2860 N N . GLY B 1 76 ? -23.219 -8.93 -5.246 1 97.38 76 GLY B N 1
ATOM 2861 C CA . GLY B 1 76 ? -23.156 -8.281 -6.543 1 97.38 76 GLY B CA 1
ATOM 2862 C C . GLY B 1 76 ? -21.75 -7.891 -6.953 1 97.38 76 GLY B C 1
ATOM 2863 O O . GLY B 1 76 ? -21.562 -7.18 -7.945 1 97.38 76 GLY B O 1
ATOM 2864 N N . SER B 1 77 ? -20.75 -8.328 -6.262 1 98.5 77 SER B N 1
ATOM 2865 C CA . SER B 1 77 ? -19.359 -8.07 -6.641 1 98.5 77 SER B CA 1
ATOM 2866 C C . SER B 1 77 ? -19.047 -8.664 -8.008 1 98.5 77 SER B C 1
ATOM 2868 O O . SER B 1 77 ? -19.5 -9.766 -8.336 1 98.5 77 SER B O 1
ATOM 2870 N N . ASP B 1 78 ? -18.297 -7.883 -8.781 1 98.62 78 ASP B N 1
ATOM 2871 C CA . ASP B 1 78 ? -17.812 -8.367 -10.07 1 98.62 78 ASP B CA 1
ATOM 2872 C C . ASP B 1 78 ? -16.625 -9.312 -9.891 1 98.62 78 ASP B C 1
ATOM 2874 O O . ASP B 1 78 ? -16.484 -10.281 -10.641 1 98.62 78 ASP B O 1
ATOM 2878 N N . VAL B 1 79 ? -15.805 -9.008 -8.961 1 98.81 79 VAL B N 1
ATOM 2879 C CA . VAL B 1 79 ? -14.641 -9.812 -8.609 1 98.81 79 VAL B CA 1
ATOM 2880 C C . VAL B 1 79 ? -14.602 -10.047 -7.105 1 98.81 79 VAL B C 1
ATOM 2882 O O . VAL B 1 79 ? -14.945 -9.156 -6.32 1 98.81 79 VAL B O 1
ATOM 2885 N N . ILE B 1 80 ? -14.258 -11.219 -6.719 1 98.94 80 ILE B N 1
ATOM 2886 C CA . ILE B 1 80 ? -13.992 -11.555 -5.324 1 98.94 80 ILE B CA 1
ATOM 2887 C C . ILE B 1 80 ? -12.578 -12.109 -5.184 1 98.94 80 ILE B C 1
ATOM 2889 O O . ILE B 1 80 ? -12.164 -12.984 -5.945 1 98.94 80 ILE B O 1
ATOM 2893 N N . ILE B 1 81 ? -11.805 -11.578 -4.312 1 98.94 81 ILE B N 1
ATOM 2894 C CA . ILE B 1 81 ? -10.484 -12.102 -3.973 1 98.94 81 ILE B CA 1
ATOM 2895 C C . ILE B 1 81 ? -10.484 -12.602 -2.531 1 98.94 81 ILE B C 1
ATOM 2897 O O . ILE B 1 81 ? -10.867 -11.875 -1.611 1 98.94 81 ILE B O 1
ATOM 2901 N N . ILE B 1 82 ? -10.055 -13.82 -2.342 1 98.88 82 ILE B N 1
ATOM 2902 C CA . ILE B 1 82 ? -10.148 -14.477 -1.041 1 98.88 82 ILE B CA 1
ATOM 2903 C C . ILE B 1 82 ? -8.75 -14.617 -0.436 1 98.88 82 ILE B C 1
ATOM 2905 O O . ILE B 1 82 ? -7.898 -15.32 -0.983 1 98.88 82 ILE B O 1
ATOM 2909 N N . THR B 1 83 ? -8.555 -13.961 0.623 1 97.81 83 THR B N 1
ATOM 2910 C CA . THR B 1 83 ? -7.309 -14.086 1.364 1 97.81 83 THR B CA 1
ATOM 2911 C C . THR B 1 83 ? -7.559 -14.672 2.752 1 97.81 83 THR B C 1
ATOM 2913 O O . THR B 1 83 ? -6.617 -14.906 3.512 1 97.81 83 THR B O 1
ATOM 2916 N N . ALA B 1 84 ? -8.789 -14.883 3.043 1 95.19 84 ALA B N 1
ATOM 2917 C CA . ALA B 1 84 ? -9.172 -15.422 4.348 1 95.19 84 ALA B CA 1
ATOM 2918 C C . ALA B 1 84 ? -8.586 -16.812 4.562 1 95.19 84 ALA B C 1
ATOM 2920 O O . ALA B 1 84 ? -8.664 -17.672 3.676 1 95.19 84 ALA B O 1
ATOM 2921 N N . GLY B 1 85 ? -8.062 -17.078 5.613 1 91 85 GLY B N 1
ATOM 2922 C CA . GLY B 1 85 ? -7.426 -18.328 6.02 1 91 85 GLY B CA 1
ATOM 2923 C C . GLY B 1 85 ? -6.484 -18.156 7.195 1 91 85 GLY B C 1
ATOM 2924 O O . GLY B 1 85 ? -6.047 -17.047 7.496 1 91 85 GLY B O 1
ATOM 2925 N N . MET B 1 86 ? -6.285 -19.125 7.852 1 88.19 86 MET B N 1
ATOM 2926 C CA . MET B 1 86 ? -5.332 -19.125 8.961 1 88.19 86 MET B CA 1
ATOM 2927 C C . MET B 1 86 ? -3.918 -19.391 8.469 1 88.19 86 MET B C 1
ATOM 2929 O O . MET B 1 86 ? -3.701 -20.312 7.668 1 88.19 86 MET B O 1
ATOM 2933 N N . PRO B 1 87 ? -3.023 -18.469 8.859 1 81.94 87 PRO B N 1
ATOM 2934 C CA . PRO B 1 87 ? -1.632 -18.812 8.555 1 81.94 87 PRO B CA 1
ATOM 2935 C C . PRO B 1 87 ? -1.119 -20 9.359 1 81.94 87 PRO B C 1
ATOM 2937 O O . PRO B 1 87 ? -1.638 -20.281 10.445 1 81.94 87 PRO B O 1
ATOM 2940 N N . ARG B 1 88 ? -0.2 -20.625 8.695 1 77.12 88 ARG B N 1
ATOM 2941 C CA . ARG B 1 88 ? 0.374 -21.734 9.438 1 77.12 88 ARG B CA 1
ATOM 2942 C C . ARG B 1 88 ? 1.085 -21.25 10.695 1 77.12 88 ARG B C 1
ATOM 2944 O O . ARG B 1 88 ? 1.867 -20.297 10.641 1 77.12 88 ARG B O 1
ATOM 2951 N N . LYS B 1 89 ? 0.798 -21.766 11.867 1 76 89 LYS B N 1
ATOM 2952 C CA . LYS B 1 89 ? 1.409 -21.422 13.148 1 76 89 LYS B CA 1
ATOM 2953 C C . LYS B 1 89 ? 2.422 -22.484 13.578 1 76 89 LYS B C 1
ATOM 2955 O O . LYS B 1 89 ? 2.363 -23.625 13.117 1 76 89 LYS B O 1
ATOM 2960 N N . PRO B 1 90 ? 3.451 -21.984 14.352 1 76 90 PRO B N 1
ATOM 2961 C CA . PRO B 1 90 ? 4.387 -22.984 14.875 1 76 90 PRO B CA 1
ATOM 2962 C C . PRO B 1 90 ? 3.68 -24.172 15.523 1 76 90 PRO B C 1
ATOM 2964 O O . PRO B 1 90 ? 2.736 -23.984 16.297 1 76 90 PRO B O 1
ATOM 2967 N N . GLY B 1 91 ? 4.105 -25.344 15.188 1 82.44 91 GLY B N 1
ATOM 2968 C CA . GLY B 1 91 ? 3.541 -26.547 15.781 1 82.44 91 GLY B CA 1
ATOM 2969 C C . GLY B 1 91 ? 2.355 -27.094 15.008 1 82.44 91 GLY B C 1
ATOM 2970 O O . GLY B 1 91 ? 1.902 -28.219 15.258 1 82.44 91 GLY B O 1
ATOM 2971 N N . MET B 1 92 ? 1.874 -26.359 14.102 1 83.75 92 MET B N 1
ATOM 2972 C CA . MET B 1 92 ? 0.707 -26.781 13.328 1 83.75 92 MET B CA 1
ATOM 2973 C C . MET B 1 92 ? 1.113 -27.703 12.188 1 83.75 92 MET B C 1
ATOM 2975 O O . MET B 1 92 ? 2.033 -27.391 11.43 1 83.75 92 MET B O 1
ATOM 2979 N N . SER B 1 93 ? 0.405 -28.891 12.148 1 86.81 93 SER B N 1
ATOM 2980 C CA . SER B 1 93 ? 0.667 -29.812 11.039 1 86.81 93 SER B CA 1
ATOM 2981 C C . SER B 1 93 ? 0.038 -29.297 9.742 1 86.81 93 SER B C 1
ATOM 2983 O O . SER B 1 93 ? -0.869 -28.469 9.773 1 86.81 93 SER B O 1
ATOM 2985 N N . ARG B 1 94 ? 0.461 -29.859 8.648 1 82.31 94 ARG B N 1
ATOM 2986 C CA . ARG B 1 94 ? -0.121 -29.531 7.352 1 82.31 94 ARG B CA 1
ATOM 2987 C C . ARG B 1 94 ? -1.58 -29.969 7.281 1 82.31 94 ARG B C 1
ATOM 2989 O O . ARG B 1 94 ? -2.414 -29.266 6.703 1 82.31 94 ARG B O 1
ATOM 2996 N N . GLU B 1 95 ? -1.77 -31 7.828 1 87.69 95 GLU B N 1
ATOM 2997 C CA . GLU B 1 95 ? -3.121 -31.547 7.824 1 87.69 95 GLU B CA 1
ATOM 2998 C C . GLU B 1 95 ? -4.074 -30.688 8.648 1 87.69 95 GLU B C 1
ATOM 3000 O O . GLU B 1 95 ? -5.215 -30.469 8.25 1 87.69 95 GLU B O 1
ATOM 3005 N N . ASP B 1 96 ? -3.631 -30.234 9.773 1 90.88 96 ASP B N 1
ATOM 3006 C CA . ASP B 1 96 ? -4.434 -29.344 10.609 1 90.88 96 ASP B CA 1
ATOM 3007 C C . ASP B 1 96 ? -4.766 -28.062 9.875 1 90.88 96 ASP B C 1
ATOM 3009 O O . ASP B 1 96 ? -5.91 -27.594 9.891 1 90.88 96 ASP B O 1
ATOM 3013 N N . LEU B 1 97 ? -3.77 -27.531 9.281 1 90.25 97 LEU B N 1
ATOM 3014 C CA . LEU B 1 97 ? -3.965 -26.312 8.523 1 90.25 97 LEU B CA 1
ATOM 3015 C C . LEU B 1 97 ? -4.992 -26.516 7.414 1 90.25 97 LEU B C 1
ATOM 3017 O O . LEU B 1 97 ? -5.871 -25.672 7.211 1 90.25 97 LEU B O 1
ATOM 3021 N N . LEU B 1 98 ? -4.875 -27.594 6.738 1 92.94 98 LEU B N 1
ATOM 3022 C CA . LEU B 1 98 ? -5.793 -27.906 5.648 1 92.94 98 LEU B CA 1
ATOM 3023 C C . LEU B 1 98 ? -7.23 -27.984 6.156 1 92.94 98 LEU B C 1
ATOM 3025 O O . LEU B 1 98 ? -8.141 -27.438 5.535 1 92.94 98 LEU B O 1
ATOM 3029 N N . GLU B 1 99 ? -7.441 -28.609 7.242 1 93.81 99 GLU B N 1
ATOM 3030 C CA . GLU B 1 99 ? -8.781 -28.781 7.793 1 93.81 99 GLU B CA 1
ATOM 3031 C C . GLU B 1 99 ? -9.391 -27.453 8.203 1 93.81 99 GLU B C 1
ATOM 3033 O O . GLU B 1 99 ? -10.555 -27.172 7.906 1 93.81 99 GLU B O 1
ATOM 3038 N N . ILE B 1 100 ? -8.664 -26.703 8.867 1 94.75 100 ILE B N 1
ATOM 3039 C CA . ILE B 1 100 ? -9.141 -25.422 9.352 1 94.75 100 ILE B CA 1
ATOM 3040 C C . ILE B 1 100 ? -9.5 -24.531 8.172 1 94.75 100 ILE B C 1
ATOM 3042 O O . ILE B 1 100 ? -10.594 -23.953 8.125 1 94.75 100 ILE B O 1
ATOM 3046 N N . ASN B 1 101 ? -8.594 -24.438 7.211 1 95.81 101 ASN B N 1
ATOM 3047 C CA . ASN B 1 101 ? -8.828 -23.547 6.09 1 95.81 101 ASN B CA 1
ATOM 3048 C C . ASN B 1 101 ? -9.898 -24.078 5.148 1 95.81 101 ASN B C 1
ATOM 3050 O O . ASN B 1 101 ? -10.594 -23.312 4.48 1 95.81 101 ASN B O 1
ATOM 3054 N N . LEU B 1 102 ? -10.102 -25.391 5.176 1 96.31 102 LEU B N 1
ATOM 3055 C CA . LEU B 1 102 ? -11.203 -25.953 4.41 1 96.31 102 LEU B CA 1
ATOM 3056 C C . LEU B 1 102 ? -12.547 -25.531 4.992 1 96.31 102 LEU B C 1
ATOM 3058 O O . LEU B 1 102 ? -13.492 -25.25 4.246 1 96.31 102 LEU B O 1
ATOM 3062 N N . LYS B 1 103 ? -12.648 -25.516 6.281 1 96.56 103 LYS B N 1
ATOM 3063 C CA . LYS B 1 103 ? -13.875 -25.062 6.938 1 96.56 103 LYS B CA 1
ATOM 3064 C C . LYS B 1 103 ? -14.156 -23.594 6.605 1 96.56 103 LYS B C 1
ATOM 3066 O O . LYS B 1 103 ? -15.289 -23.234 6.281 1 96.56 103 LYS B O 1
ATOM 3071 N N . ILE B 1 104 ? -13.141 -22.812 6.668 1 96.94 104 ILE B N 1
ATOM 3072 C CA . ILE B 1 104 ? -13.273 -21.406 6.332 1 96.94 104 ILE B CA 1
ATOM 3073 C C . ILE B 1 104 ? -13.719 -21.266 4.875 1 96.94 104 ILE B C 1
ATOM 3075 O O . ILE B 1 104 ? -14.648 -20.516 4.57 1 96.94 104 ILE B O 1
ATOM 3079 N N . MET B 1 105 ? -13.094 -22.047 4.016 1 97.56 105 MET B N 1
ATOM 3080 C CA . MET B 1 105 ? -13.375 -21.953 2.586 1 97.56 105 MET B CA 1
ATOM 3081 C C . MET B 1 105 ? -14.797 -22.438 2.281 1 97.56 105 MET B C 1
ATOM 3083 O O . MET B 1 105 ? -15.453 -21.891 1.392 1 97.56 105 MET B O 1
ATOM 3087 N N . THR B 1 106 ? -15.234 -23.375 3.02 1 97.25 106 THR B N 1
ATOM 3088 C CA . THR B 1 106 ? -16.609 -23.859 2.85 1 97.25 106 THR B CA 1
ATOM 3089 C C . THR B 1 106 ? -17.609 -22.766 3.158 1 97.25 106 THR B C 1
ATOM 3091 O O . THR B 1 10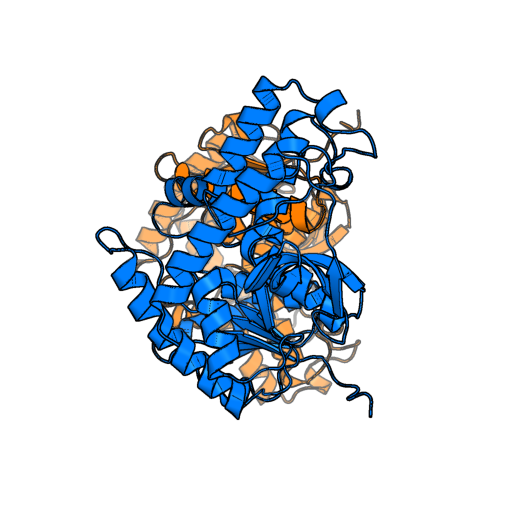6 ? -18.562 -22.547 2.398 1 97.25 106 THR B O 1
ATOM 3094 N N . ASP B 1 107 ? -17.344 -22.094 4.211 1 97.81 107 ASP B N 1
ATOM 3095 C CA . ASP B 1 107 ? -18.219 -20.969 4.586 1 97.81 107 ASP B CA 1
ATOM 3096 C C . ASP B 1 107 ? -18.156 -19.859 3.543 1 97.81 107 ASP B C 1
ATOM 3098 O O . ASP B 1 107 ? -19.203 -19.344 3.133 1 97.81 107 ASP B O 1
ATOM 3102 N N . VAL B 1 108 ? -17 -19.516 3.131 1 98.38 108 VAL B N 1
ATOM 3103 C CA . VAL B 1 108 ? -16.797 -18.469 2.146 1 98.38 108 VAL B CA 1
ATOM 3104 C C . VAL B 1 108 ? -17.469 -18.844 0.83 1 98.38 108 VAL B C 1
ATOM 3106 O O . VAL B 1 108 ? -18.188 -18.047 0.238 1 98.38 108 VAL B O 1
ATOM 3109 N N . ALA B 1 109 ? -17.281 -20.047 0.41 1 98.31 109 ALA B N 1
ATOM 3110 C CA . ALA B 1 109 ? -17.859 -20.547 -0.841 1 98.31 109 ALA B CA 1
ATOM 3111 C C . ALA B 1 109 ? -19.375 -20.5 -0.802 1 98.31 109 ALA B C 1
ATOM 3113 O O . ALA B 1 109 ? -20.016 -20.141 -1.788 1 98.31 109 ALA B O 1
ATOM 3114 N N . GLY B 1 110 ? -19.938 -20.906 0.318 1 98.38 110 GLY B N 1
ATOM 3115 C CA . GLY B 1 110 ? -21.375 -20.844 0.474 1 98.38 110 GLY B CA 1
ATOM 3116 C C . GLY B 1 110 ? -21.922 -19.422 0.347 1 98.38 110 GLY B C 1
ATOM 3117 O O . GLY B 1 110 ? -22.938 -19.203 -0.302 1 98.38 110 GLY B O 1
ATOM 3118 N N . ASN B 1 111 ? -21.25 -18.531 0.958 1 98.56 111 ASN B N 1
ATOM 3119 C CA . ASN B 1 111 ? -21.672 -17.141 0.893 1 98.56 111 ASN B CA 1
ATOM 3120 C C . ASN B 1 111 ? -21.516 -16.578 -0.517 1 98.56 111 ASN B C 1
ATOM 3122 O O . ASN B 1 111 ? -22.344 -15.781 -0.968 1 98.56 111 ASN B O 1
ATOM 3126 N N . ILE B 1 112 ? -20.484 -16.953 -1.23 1 98.5 112 ILE B N 1
ATOM 3127 C CA . ILE B 1 112 ? -20.297 -16.5 -2.605 1 98.5 112 ILE B CA 1
ATOM 3128 C C . ILE B 1 112 ? -21.422 -17.031 -3.48 1 98.5 112 ILE B C 1
ATOM 3130 O O . ILE B 1 112 ? -22 -16.281 -4.281 1 98.5 112 ILE B O 1
ATOM 3134 N N . LYS B 1 113 ? -21.734 -18.281 -3.316 1 98.12 113 LYS B N 1
ATOM 3135 C CA . LYS B 1 113 ? -22.828 -18.891 -4.066 1 98.12 113 LYS B CA 1
ATOM 3136 C C . LYS B 1 113 ? -24.125 -18.109 -3.859 1 98.12 113 LYS B C 1
ATOM 3138 O O . LYS B 1 113 ? -24.891 -17.906 -4.805 1 98.12 113 LYS B O 1
ATOM 3143 N N . GLN B 1 114 ? -24.297 -17.641 -2.67 1 98 114 GLN B N 1
ATOM 3144 C CA . GLN B 1 114 ? -25.547 -16.969 -2.301 1 98 114 GLN B CA 1
ATOM 3145 C C . GLN B 1 114 ? -25.531 -15.516 -2.744 1 98 114 GLN B C 1
ATOM 3147 O O . GLN B 1 114 ? -26.531 -15 -3.252 1 98 114 GLN B O 1
ATOM 3152 N N . HIS B 1 115 ? -24.438 -14.82 -2.592 1 98.25 115 HIS B N 1
ATOM 3153 C CA . HIS B 1 115 ? -24.438 -13.367 -2.688 1 98.25 115 HIS B CA 1
ATOM 3154 C C . HIS B 1 115 ? -23.797 -12.898 -3.99 1 98.25 115 HIS B C 1
ATOM 3156 O O . HIS B 1 115 ? -24.078 -11.797 -4.465 1 98.25 115 HIS B O 1
ATOM 3162 N N . ALA B 1 116 ? -22.938 -13.68 -4.578 1 97.69 116 ALA B N 1
ATOM 3163 C CA . ALA B 1 116 ? -22.188 -13.234 -5.75 1 97.69 116 ALA B CA 1
ATOM 3164 C C . ALA B 1 116 ? -21.922 -14.398 -6.707 1 97.69 116 ALA B C 1
ATOM 3166 O O . ALA B 1 116 ? -20.766 -14.641 -7.098 1 97.69 116 ALA B O 1
ATOM 3167 N N . PRO B 1 117 ? -22.891 -15.055 -7.172 1 97 117 PRO B N 1
ATOM 3168 C CA . PRO B 1 117 ? -22.734 -16.266 -7.984 1 97 117 PRO B CA 1
ATOM 3169 C C . PRO B 1 117 ? -22.109 -15.977 -9.352 1 97 117 PRO B C 1
ATOM 3171 O O . PRO B 1 117 ? -21.672 -16.891 -10.047 1 97 117 PRO B O 1
ATOM 3174 N N . ASN B 1 118 ? -22.047 -14.695 -9.805 1 97.25 118 ASN B N 1
ATOM 3175 C CA . ASN B 1 118 ? -21.562 -14.352 -11.133 1 97.25 118 ASN B CA 1
ATOM 3176 C C . ASN B 1 118 ? -20.172 -13.727 -11.07 1 97.25 118 ASN B C 1
ATOM 3178 O O . ASN B 1 118 ? -19.641 -13.281 -12.086 1 97.25 118 ASN B O 1
ATOM 3182 N N . ALA B 1 119 ? -19.594 -13.641 -9.898 1 98.5 119 ALA B N 1
ATOM 3183 C CA . ALA B 1 119 ? -18.297 -12.984 -9.719 1 98.5 119 ALA B CA 1
ATOM 3184 C C . ALA B 1 119 ? -17.172 -13.844 -10.297 1 98.5 119 ALA B C 1
ATOM 3186 O O . ALA B 1 119 ? -17.266 -15.07 -10.305 1 98.5 119 ALA B O 1
ATOM 3187 N N . PHE B 1 120 ? -16.141 -13.203 -10.891 1 98.81 120 PHE B N 1
ATOM 3188 C CA . PHE B 1 120 ? -14.859 -13.859 -11.07 1 98.81 120 PHE B CA 1
ATOM 3189 C C . PHE B 1 120 ? -14.117 -13.977 -9.742 1 98.81 120 PHE B C 1
ATOM 3191 O O . PHE B 1 120 ? -13.828 -12.969 -9.102 1 98.81 120 PHE B O 1
ATOM 3198 N N . VAL B 1 121 ? -13.789 -15.211 -9.281 1 98.88 121 VAL B N 1
ATOM 3199 C CA . VAL B 1 121 ? -13.258 -15.43 -7.938 1 98.88 121 VAL B CA 1
ATOM 3200 C C . VAL B 1 121 ? -11.797 -15.859 -8.016 1 98.88 121 VAL B C 1
ATOM 3202 O O . VAL B 1 121 ? -11.461 -16.797 -8.734 1 98.88 121 VAL B O 1
ATOM 3205 N N . ILE B 1 122 ? -10.969 -15.133 -7.301 1 98.88 122 ILE B N 1
ATOM 3206 C CA . ILE B 1 122 ? -9.539 -15.406 -7.215 1 98.88 122 ILE B CA 1
ATOM 3207 C C . ILE B 1 122 ? -9.188 -15.859 -5.801 1 98.88 122 ILE B C 1
ATOM 3209 O O . ILE B 1 122 ? -9.344 -15.094 -4.844 1 98.88 122 ILE B O 1
ATOM 3213 N N . ASN B 1 123 ? -8.711 -17.047 -5.652 1 98.62 123 ASN B N 1
ATOM 3214 C CA . ASN B 1 123 ? -8.312 -17.547 -4.344 1 98.62 123 ASN B CA 1
ATOM 3215 C C . ASN B 1 123 ? -6.82 -17.328 -4.086 1 98.62 123 ASN B C 1
ATOM 3217 O O . ASN B 1 123 ? -5.984 -17.703 -4.906 1 98.62 123 ASN B O 1
ATOM 3221 N N . VAL B 1 124 ? -6.512 -16.734 -2.977 1 97.5 124 VAL B N 1
ATOM 3222 C CA . VAL B 1 124 ? -5.133 -16.516 -2.551 1 97.5 124 VAL B CA 1
ATOM 3223 C C . VAL B 1 124 ? -4.82 -17.391 -1.338 1 97.5 124 VAL B C 1
ATOM 3225 O O . VAL B 1 124 ? -3.652 -17.609 -1.014 1 97.5 124 VAL B O 1
ATOM 3228 N N . ALA B 1 125 ? -5.824 -17.953 -0.682 1 95.25 125 ALA B N 1
ATOM 3229 C CA . ALA B 1 125 ? -5.684 -18.688 0.571 1 95.25 125 ALA B CA 1
ATOM 3230 C C . ALA B 1 125 ? -4.938 -20 0.353 1 95.25 125 ALA B C 1
ATOM 3232 O O . ALA B 1 125 ? -5.133 -20.672 -0.664 1 95.25 125 ALA B O 1
ATOM 3233 N N . ASN B 1 126 ? -4.195 -20.453 1.344 1 92.12 126 ASN B N 1
ATOM 3234 C CA . ASN B 1 126 ? -3.391 -21.672 1.291 1 92.12 126 ASN B CA 1
ATOM 3235 C C . ASN B 1 126 ? -4.043 -22.812 2.07 1 92.12 126 ASN B C 1
ATOM 3237 O O . ASN B 1 126 ? -4.805 -22.562 3.008 1 92.12 126 ASN B O 1
ATOM 3241 N N . PRO B 1 127 ? -3.68 -24.047 1.803 1 93.06 127 PRO B N 1
ATOM 3242 C CA . PRO B 1 127 ? -2.918 -24.484 0.629 1 93.06 127 PRO B CA 1
ATOM 3243 C C . PRO B 1 127 ? -3.648 -24.203 -0.684 1 93.06 127 PRO B C 1
ATOM 3245 O O . PRO B 1 127 ? -4.758 -24.703 -0.892 1 93.06 127 PRO B O 1
ATOM 3248 N N . LEU B 1 128 ? -3.086 -23.5 -1.549 1 94.06 128 LEU B N 1
ATOM 3249 C CA . LEU B 1 128 ? -3.717 -22.828 -2.684 1 94.06 128 LEU B CA 1
ATOM 3250 C C . LEU B 1 128 ? -4.484 -23.828 -3.541 1 94.06 128 LEU B C 1
ATOM 3252 O O . LEU B 1 128 ? -5.664 -23.625 -3.832 1 94.06 128 LEU B O 1
ATOM 3256 N N . ASP B 1 129 ? -3.885 -24.938 -3.9 1 91 129 ASP B N 1
ATOM 3257 C CA . ASP B 1 129 ? -4.457 -25.906 -4.828 1 91 129 ASP B CA 1
ATOM 3258 C C . ASP B 1 129 ? -5.703 -26.562 -4.238 1 91 129 ASP B C 1
ATOM 3260 O O . ASP B 1 129 ? -6.711 -26.734 -4.93 1 91 129 ASP B O 1
ATOM 3264 N N . ALA B 1 130 ? -5.621 -26.859 -2.967 1 94 130 ALA B N 1
ATOM 3265 C CA . ALA B 1 130 ? -6.758 -27.484 -2.295 1 94 130 ALA B CA 1
ATOM 3266 C C . ALA B 1 130 ? -7.902 -26.484 -2.111 1 94 130 ALA B C 1
ATOM 3268 O O . ALA B 1 130 ? -9.07 -26.828 -2.279 1 94 130 ALA B O 1
ATOM 3269 N N . MET B 1 131 ? -7.582 -25.281 -1.785 1 96.62 131 MET B N 1
ATOM 3270 C CA . MET B 1 131 ? -8.602 -24.281 -1.479 1 96.62 131 MET B CA 1
ATOM 3271 C C . MET B 1 131 ? -9.352 -23.875 -2.74 1 96.62 131 MET B C 1
ATOM 3273 O O . MET B 1 131 ? -10.57 -23.703 -2.717 1 96.62 131 MET B O 1
ATOM 3277 N N . VAL B 1 132 ? -8.617 -23.656 -3.816 1 97.25 132 VAL B N 1
ATOM 3278 C CA . VAL B 1 132 ? -9.289 -23.25 -5.043 1 97.25 132 VAL B CA 1
ATOM 3279 C C . VAL B 1 132 ? -10.172 -24.375 -5.559 1 97.25 132 VAL B C 1
ATOM 3281 O O . VAL B 1 132 ? -11.258 -24.141 -6.094 1 97.25 132 VAL B O 1
ATOM 3284 N N . PHE B 1 133 ? -9.711 -25.609 -5.422 1 96.31 133 PHE B N 1
ATOM 3285 C CA . PHE B 1 133 ? -10.508 -26.766 -5.777 1 96.31 133 PHE B CA 1
ATOM 3286 C C . PHE B 1 133 ? -11.797 -26.828 -4.961 1 96.31 133 PHE B C 1
ATOM 3288 O O . PHE B 1 133 ? -12.883 -26.969 -5.516 1 96.31 133 PHE B O 1
ATOM 3295 N N . ALA B 1 134 ? -11.641 -26.703 -3.654 1 96.56 134 ALA B N 1
ATOM 3296 C CA . ALA B 1 134 ? -12.797 -26.734 -2.756 1 96.56 134 ALA B CA 1
ATOM 3297 C C . ALA B 1 134 ? -13.766 -25.594 -3.09 1 96.56 134 ALA B C 1
ATOM 3299 O O . ALA B 1 134 ? -14.984 -25.797 -3.107 1 96.56 134 ALA B O 1
ATOM 3300 N N . LEU B 1 135 ? -13.219 -24.422 -3.326 1 97.56 135 LEU B N 1
ATOM 3301 C CA . LEU B 1 135 ? -14.016 -23.266 -3.688 1 97.56 135 LEU B CA 1
ATOM 3302 C C . LEU B 1 135 ? -14.867 -23.547 -4.918 1 97.56 135 LEU B C 1
ATOM 3304 O O . LEU B 1 135 ? -16.078 -23.266 -4.922 1 97.56 135 LEU B O 1
ATOM 3308 N N . HIS B 1 136 ? -14.266 -24.078 -5.949 1 96.94 136 HIS B N 1
ATOM 3309 C CA . HIS B 1 136 ? -14.961 -24.406 -7.191 1 96.94 136 HIS B CA 1
ATOM 3310 C C . HIS B 1 136 ? -16.078 -25.406 -6.945 1 96.94 136 HIS B C 1
ATOM 3312 O O . HIS B 1 136 ? -17.203 -25.219 -7.414 1 96.94 136 HIS B O 1
ATOM 3318 N N . LYS B 1 137 ? -15.789 -26.406 -6.199 1 95.31 137 LYS B N 1
ATOM 3319 C CA . LYS B 1 137 ? -16.734 -27.5 -5.969 1 95.31 137 LYS B CA 1
ATOM 3320 C C . LYS B 1 137 ? -17.922 -27.031 -5.117 1 95.31 137 LYS B C 1
ATOM 3322 O O . LYS B 1 137 ? -19.062 -27.344 -5.414 1 95.31 137 LYS B O 1
ATOM 3327 N N . ILE B 1 138 ? -17.625 -26.297 -4.117 1 96.12 138 ILE B N 1
ATOM 3328 C CA . ILE B 1 138 ? -18.641 -25.953 -3.133 1 96.12 138 ILE B CA 1
ATOM 3329 C C . ILE B 1 138 ? -19.469 -24.766 -3.633 1 96.12 138 ILE B C 1
ATOM 3331 O O . ILE B 1 138 ? -20.688 -24.75 -3.5 1 96.12 138 ILE B O 1
ATOM 3335 N N . ALA B 1 139 ? -18.812 -23.75 -4.168 1 95.75 139 ALA B N 1
ATOM 3336 C CA . ALA B 1 139 ? -19.516 -22.547 -4.629 1 95.75 139 ALA B CA 1
ATOM 3337 C C . ALA B 1 139 ? -20.281 -22.828 -5.926 1 95.75 139 ALA B C 1
ATOM 3339 O O . ALA B 1 139 ? -21.203 -22.078 -6.281 1 95.75 139 ALA B O 1
ATOM 3340 N N . GLY B 1 140 ? -19.859 -23.875 -6.656 1 94.31 140 GLY B N 1
ATOM 3341 C CA . GLY B 1 140 ? -20.516 -24.203 -7.91 1 94.31 140 GLY B CA 1
ATOM 3342 C C . GLY B 1 140 ? -20.281 -23.172 -9 1 94.31 140 GLY B C 1
ATOM 3343 O O . GLY B 1 140 ? -21.156 -22.922 -9.82 1 94.31 140 GLY B O 1
ATOM 3344 N N . LEU B 1 141 ? -19.25 -22.531 -8.961 1 94.44 141 LEU B N 1
ATOM 3345 C CA . LEU B 1 141 ? -18.891 -21.516 -9.961 1 94.44 141 LEU B CA 1
ATOM 3346 C C . LEU B 1 141 ? -18.469 -22.188 -11.273 1 94.44 141 LEU B C 1
ATOM 3348 O O . LEU B 1 141 ? -17.875 -23.266 -11.258 1 94.44 141 LEU B O 1
ATOM 3352 N N . PRO B 1 142 ? -18.797 -21.469 -12.445 1 97.31 142 PRO B N 1
ATOM 3353 C CA . PRO B 1 142 ? -18.188 -21.984 -13.672 1 97.31 142 PRO B CA 1
ATOM 3354 C C . PRO B 1 142 ? -16.656 -22.031 -13.602 1 97.31 142 PRO B C 1
ATOM 3356 O O . PRO B 1 142 ? -16.031 -21.156 -13.008 1 97.31 142 PRO B O 1
ATOM 3359 N N . LYS B 1 143 ? -16.078 -23.031 -14.242 1 97.38 143 LYS B N 1
ATOM 3360 C CA . LYS B 1 143 ? -14.648 -23.266 -14.156 1 97.38 143 LYS B CA 1
ATOM 3361 C C . LYS B 1 143 ? -13.852 -22.047 -14.617 1 97.38 143 LYS B C 1
ATOM 3363 O O . LYS B 1 143 ? -12.758 -21.797 -14.117 1 97.38 143 LYS B O 1
ATOM 3368 N N . HIS B 1 144 ? -14.391 -21.25 -15.578 1 98.44 144 HIS B N 1
ATOM 3369 C CA . HIS B 1 144 ? -13.672 -20.109 -16.125 1 98.44 144 HIS B CA 1
ATOM 3370 C C . HIS B 1 144 ? -13.805 -18.891 -15.211 1 98.44 144 HIS B C 1
ATOM 3372 O O . HIS B 1 144 ? -13.148 -17.875 -15.43 1 98.44 144 HIS B O 1
ATOM 3378 N N . MET B 1 145 ? -14.664 -18.984 -14.133 1 98.62 145 MET B N 1
ATOM 3379 C CA . MET B 1 145 ? -14.891 -17.844 -13.242 1 98.62 145 MET B CA 1
ATOM 3380 C C . MET B 1 145 ? -14.234 -18.062 -11.891 1 98.62 145 MET B C 1
ATOM 3382 O O . MET B 1 145 ? -14.57 -17.391 -10.914 1 98.62 145 MET B O 1
ATOM 3386 N N . VAL B 1 146 ? -13.336 -19.031 -11.797 1 98.56 146 VAL B N 1
ATOM 3387 C CA . VAL B 1 146 ? -12.57 -19.297 -10.586 1 98.56 146 VAL B CA 1
ATOM 3388 C C . VAL B 1 146 ? -11.117 -19.594 -10.938 1 98.56 146 VAL B C 1
ATOM 3390 O O . VAL B 1 146 ? -10.836 -20.312 -11.891 1 98.56 146 VAL B O 1
ATOM 3393 N N . ALA B 1 147 ? -10.18 -19 -10.242 1 98.56 147 ALA B N 1
ATOM 3394 C CA . ALA B 1 147 ? -8.75 -19.219 -10.445 1 98.56 147 ALA B CA 1
ATOM 3395 C C . ALA B 1 147 ? -7.984 -19.062 -9.133 1 98.56 147 ALA B C 1
ATOM 3397 O O . ALA B 1 147 ? -8.492 -18.469 -8.172 1 98.56 147 ALA B O 1
ATOM 3398 N N . GLY B 1 148 ? -6.879 -19.656 -9.062 1 98.44 148 GLY B N 1
ATOM 3399 C CA . GLY B 1 148 ? -5.973 -19.469 -7.941 1 98.44 148 GLY B CA 1
ATOM 3400 C C . GLY B 1 148 ? -4.801 -18.562 -8.266 1 98.44 148 GLY B C 1
ATOM 3401 O O . GLY B 1 148 ? -4.246 -18.625 -9.367 1 98.44 148 GLY B O 1
ATOM 3402 N N . MET B 1 149 ? -4.453 -17.766 -7.316 1 97.75 149 MET B N 1
ATOM 3403 C CA . MET B 1 149 ? -3.291 -16.891 -7.48 1 97.75 149 MET B CA 1
ATOM 3404 C C . MET B 1 149 ? -2.041 -17.531 -6.895 1 97.75 149 MET B C 1
ATOM 3406 O O . MET B 1 149 ? -1.922 -17.672 -5.676 1 97.75 149 MET B O 1
ATOM 3410 N N . ALA B 1 150 ? -1.165 -17.969 -7.664 1 92.94 150 ALA B N 1
ATOM 3411 C CA . ALA B 1 150 ? 0.139 -18.484 -7.25 1 92.94 150 ALA B CA 1
ATOM 3412 C C . ALA B 1 150 ? 1.202 -18.188 -8.305 1 92.94 150 ALA B C 1
ATOM 3414 O O . ALA B 1 150 ? 2.205 -17.531 -8.016 1 92.94 150 ALA B O 1
ATOM 3415 N N . GLY B 1 151 ? 0.867 -18.516 -9.5 1 95.69 151 GLY B N 1
ATOM 3416 C CA . GLY B 1 151 ? 1.831 -18.422 -10.586 1 95.69 151 GLY B CA 1
ATOM 3417 C C . GLY B 1 151 ? 2.307 -17 -10.844 1 95.69 151 GLY B C 1
ATOM 3418 O O . GLY B 1 151 ? 3.477 -16.781 -11.164 1 95.69 151 GLY B O 1
ATOM 3419 N N . VAL B 1 152 ? 1.363 -16.062 -10.75 1 98 152 VAL B N 1
ATOM 3420 C CA . VAL B 1 152 ? 1.754 -14.672 -10.961 1 98 152 VAL B CA 1
ATOM 3421 C C . VAL B 1 152 ? 2.816 -14.266 -9.945 1 98 152 VAL B C 1
ATOM 3423 O O . VAL B 1 152 ? 3.84 -13.68 -10.305 1 98 152 VAL B O 1
ATOM 3426 N N . LEU B 1 153 ? 2.596 -14.609 -8.688 1 97.88 153 LEU B N 1
ATOM 3427 C CA . LEU B 1 153 ? 3.539 -14.305 -7.617 1 97.88 153 LEU B CA 1
ATOM 3428 C C . LEU B 1 153 ? 4.855 -15.039 -7.82 1 97.88 153 LEU B C 1
ATOM 3430 O O . LEU B 1 153 ? 5.93 -14.445 -7.715 1 97.88 153 LEU B O 1
ATOM 3434 N N . ASP B 1 154 ? 4.801 -16.328 -8.109 1 97.62 154 ASP B N 1
ATOM 3435 C CA . ASP B 1 154 ? 6 -17.125 -8.312 1 97.62 154 ASP B CA 1
ATOM 3436 C C . ASP B 1 154 ? 6.824 -16.594 -9.484 1 97.62 154 ASP B C 1
ATOM 3438 O O . ASP B 1 154 ? 8.047 -16.5 -9.383 1 97.62 154 ASP B O 1
ATOM 3442 N N . THR B 1 155 ? 6.133 -16.281 -10.539 1 98.12 155 THR B N 1
ATOM 3443 C CA . THR B 1 155 ? 6.809 -15.727 -11.703 1 98.12 155 THR B CA 1
ATOM 3444 C C . THR B 1 155 ? 7.434 -14.367 -11.375 1 98.12 155 THR B C 1
ATOM 3446 O O . THR B 1 155 ? 8.539 -14.062 -11.828 1 98.12 155 THR B O 1
ATOM 3449 N N . SER B 1 156 ? 6.723 -13.586 -10.609 1 98 156 SER B N 1
ATOM 3450 C CA . SER B 1 156 ? 7.258 -12.289 -10.234 1 98 156 SER B CA 1
ATOM 3451 C C . SER B 1 156 ? 8.523 -12.43 -9.398 1 98 156 SER B C 1
ATOM 3453 O O . SER B 1 156 ? 9.453 -11.633 -9.523 1 98 156 SER B O 1
ATOM 3455 N N . ARG B 1 157 ? 8.578 -13.406 -8.484 1 97.88 157 ARG B N 1
ATOM 3456 C CA . ARG B 1 157 ? 9.797 -13.688 -7.723 1 97.88 157 ARG B CA 1
ATOM 3457 C C . ARG B 1 157 ? 10.953 -14.023 -8.656 1 97.88 157 ARG B C 1
ATOM 3459 O O . ARG B 1 157 ? 12.055 -13.492 -8.5 1 97.88 157 ARG B O 1
ATOM 3466 N N . PHE B 1 158 ? 10.648 -14.914 -9.617 1 98.19 158 PHE B N 1
ATOM 3467 C CA . PHE B 1 158 ? 11.656 -15.328 -10.586 1 98.19 158 PHE B CA 1
ATOM 3468 C C . PHE B 1 158 ? 12.164 -14.133 -11.383 1 98.19 158 PHE B C 1
ATOM 3470 O O . PHE B 1 158 ? 13.375 -13.922 -11.492 1 98.19 158 PHE B O 1
ATOM 3477 N N . LYS B 1 159 ? 11.273 -13.289 -11.844 1 98.31 159 LYS B N 1
ATOM 3478 C CA . LYS B 1 159 ? 11.625 -12.078 -12.578 1 98.31 159 LYS B CA 1
ATOM 3479 C C . LYS B 1 159 ? 12.492 -11.148 -11.734 1 98.31 159 LYS B C 1
ATOM 3481 O O . LYS B 1 159 ? 13.469 -10.578 -12.227 1 98.31 159 LYS B O 1
ATOM 3486 N N . CYS B 1 160 ? 12.094 -10.969 -10.539 1 97.94 160 CYS B N 1
ATOM 3487 C CA . CYS B 1 160 ? 12.797 -10.086 -9.617 1 97.94 160 CYS B CA 1
ATOM 3488 C C . CYS B 1 160 ? 14.25 -10.508 -9.453 1 97.94 160 CYS B C 1
ATOM 3490 O O . CYS B 1 160 ? 15.156 -9.688 -9.586 1 97.94 160 CYS B O 1
ATOM 3492 N N . PHE B 1 161 ? 14.484 -11.789 -9.219 1 98.12 161 PHE B N 1
ATOM 3493 C CA . PHE B 1 161 ? 15.836 -12.297 -8.984 1 98.12 161 PHE B CA 1
ATOM 3494 C C . PHE B 1 161 ? 16.656 -12.242 -10.266 1 98.12 161 PHE B C 1
ATOM 3496 O O . PHE B 1 161 ? 17.859 -11.977 -10.227 1 98.12 161 PHE B O 1
ATOM 3503 N N . VAL B 1 162 ? 16.016 -12.492 -11.398 1 98.06 162 VAL B N 1
ATOM 3504 C CA . VAL B 1 162 ? 16.703 -12.383 -12.68 1 98.06 162 VAL B CA 1
ATOM 3505 C C . VAL B 1 162 ? 17.141 -10.938 -12.914 1 98.06 162 VAL B C 1
ATOM 3507 O O . VAL B 1 162 ? 18.297 -10.68 -13.266 1 98.06 162 VAL B O 1
ATOM 3510 N N . ALA B 1 163 ? 16.219 -10.008 -12.742 1 97.88 163 ALA B N 1
ATOM 3511 C CA . ALA B 1 163 ? 16.516 -8.594 -12.938 1 97.88 163 ALA B CA 1
ATOM 3512 C C . ALA B 1 163 ? 17.656 -8.148 -12.023 1 97.88 163 ALA B C 1
ATOM 3514 O O . ALA B 1 163 ? 18.531 -7.383 -12.43 1 97.88 163 ALA B O 1
ATOM 3515 N N . GLU B 1 164 ? 17.625 -8.609 -10.812 1 96.81 164 GLU B N 1
ATOM 3516 C CA . GLU B 1 164 ? 18.672 -8.297 -9.859 1 96.81 164 GLU B CA 1
ATOM 3517 C C . GLU B 1 164 ? 20.031 -8.836 -10.328 1 96.81 164 GLU B C 1
ATOM 3519 O O . GLU B 1 164 ? 21.031 -8.133 -10.273 1 96.81 164 GLU B O 1
ATOM 3524 N N . ALA B 1 165 ? 20.047 -10.055 -10.773 1 97.25 165 ALA B N 1
ATOM 3525 C CA . ALA B 1 165 ? 21.281 -10.711 -11.188 1 97.25 165 ALA B CA 1
ATOM 3526 C C . ALA B 1 165 ? 21.891 -10.016 -12.398 1 97.25 165 ALA B C 1
ATOM 3528 O O . ALA B 1 165 ? 23.109 -9.93 -12.523 1 97.25 165 ALA B O 1
ATOM 3529 N N . LEU B 1 166 ? 21.078 -9.516 -13.273 1 97.44 166 LEU B N 1
ATOM 3530 C CA . LEU B 1 166 ? 21.578 -8.969 -14.531 1 97.44 166 LEU B CA 1
ATOM 3531 C C . LEU B 1 166 ? 21.688 -7.453 -14.469 1 97.44 166 LEU B C 1
ATOM 3533 O O . LEU B 1 166 ? 22.25 -6.828 -15.375 1 97.44 166 LEU B O 1
ATOM 3537 N N . GLY B 1 167 ? 21.125 -6.836 -13.398 1 96.06 167 GLY B N 1
ATOM 3538 C CA . GLY B 1 167 ? 21.141 -5.383 -13.305 1 96.06 167 GLY B CA 1
ATOM 3539 C C . GLY B 1 167 ? 20.375 -4.711 -14.422 1 96.06 167 GLY B C 1
ATOM 3540 O O . GLY B 1 167 ? 20.828 -3.707 -14.977 1 96.06 167 GLY B O 1
ATOM 3541 N N . CYS B 1 168 ? 19.25 -5.312 -14.836 1 96.44 168 CYS B N 1
ATOM 3542 C CA . CYS B 1 168 ? 18.438 -4.773 -15.922 1 96.44 168 CYS B CA 1
ATOM 3543 C C . CYS B 1 168 ? 17.062 -4.363 -15.414 1 96.44 168 CYS B C 1
ATOM 3545 O O . CYS B 1 168 ? 16.734 -4.59 -14.25 1 96.44 168 CYS B O 1
ATOM 3547 N N . SER B 1 169 ? 16.312 -3.705 -16.25 1 96.5 169 SER B N 1
ATOM 3548 C CA . SER B 1 169 ? 14.945 -3.334 -15.906 1 96.5 169 SER B CA 1
ATOM 3549 C C . SER B 1 169 ? 14.062 -4.566 -15.734 1 96.5 169 SER B C 1
ATOM 3551 O O . SER B 1 169 ? 14.117 -5.496 -16.547 1 96.5 169 SER B O 1
ATOM 3553 N N . ILE B 1 170 ? 13.273 -4.539 -14.727 1 95.75 170 ILE B N 1
ATOM 3554 C CA . ILE B 1 170 ? 12.367 -5.645 -14.445 1 95.75 170 ILE B CA 1
ATOM 3555 C C . ILE B 1 170 ? 11.344 -5.77 -15.57 1 95.75 170 ILE B C 1
ATOM 3557 O O . ILE B 1 170 ? 10.82 -6.855 -15.828 1 95.75 170 ILE B O 1
ATOM 3561 N N . ARG B 1 171 ? 11.117 -4.734 -16.297 1 95.31 171 ARG B N 1
ATOM 3562 C CA . ARG B 1 171 ? 10.133 -4.695 -17.375 1 95.31 171 ARG B CA 1
ATOM 3563 C C . ARG B 1 171 ? 10.594 -5.543 -18.562 1 95.31 171 ARG B C 1
ATOM 3565 O O . ARG B 1 171 ? 9.773 -5.953 -19.391 1 95.31 171 ARG B O 1
ATOM 3572 N N . ASP B 1 172 ? 11.82 -5.723 -18.609 1 97.19 172 ASP B N 1
ATOM 3573 C CA . ASP B 1 172 ? 12.367 -6.406 -19.766 1 97.19 172 ASP B CA 1
ATOM 3574 C C . ASP B 1 172 ? 12.5 -7.906 -19.516 1 97.19 172 ASP B C 1
ATOM 3576 O O . ASP B 1 172 ? 12.898 -8.664 -20.406 1 97.19 172 ASP B O 1
ATOM 3580 N N . VAL B 1 173 ? 12.195 -8.32 -18.297 1 97.69 173 VAL B N 1
ATOM 3581 C CA . VAL B 1 173 ? 12.297 -9.727 -17.938 1 97.69 173 VAL B CA 1
ATOM 3582 C C . VAL B 1 173 ? 10.969 -10.43 -18.203 1 97.69 173 VAL B C 1
ATOM 3584 O O . VAL B 1 173 ? 9.922 -10.008 -17.703 1 97.69 173 VAL B O 1
ATOM 3587 N N . GLU B 1 174 ? 11 -11.367 -19.016 1 97.06 174 GLU B N 1
ATOM 3588 C CA . GLU B 1 174 ? 9.875 -12.273 -19.219 1 97.06 174 GLU B CA 1
ATOM 3589 C C . GLU B 1 174 ? 10.18 -13.664 -18.656 1 97.06 174 GLU B C 1
ATOM 3591 O O . GLU B 1 174 ? 11.242 -14.227 -18.938 1 97.06 174 GLU B O 1
ATOM 3596 N N . ALA B 1 175 ? 9.328 -14.094 -17.812 1 96.94 175 ALA B N 1
ATOM 3597 C CA . ALA B 1 175 ? 9.531 -15.406 -17.203 1 96.94 175 ALA B CA 1
ATOM 3598 C C . ALA B 1 175 ? 8.195 -16.125 -17 1 96.94 175 ALA B C 1
ATOM 3600 O O . ALA B 1 175 ? 7.129 -15.531 -17.172 1 96.94 175 ALA B O 1
ATOM 3601 N N . LEU B 1 176 ? 8.336 -17.438 -16.703 1 96.19 176 LEU B N 1
ATOM 3602 C CA . LEU B 1 176 ? 7.152 -18.281 -16.531 1 96.19 176 LEU B CA 1
ATOM 3603 C C . LEU B 1 176 ? 7.418 -19.375 -15.516 1 96.19 176 LEU B C 1
ATOM 3605 O O . LEU B 1 176 ? 8.406 -20.109 -15.625 1 96.19 176 LEU B O 1
ATOM 3609 N N . VAL B 1 177 ? 6.582 -19.391 -14.539 1 97.12 177 VAL B N 1
ATOM 3610 C CA . VAL B 1 177 ? 6.602 -20.484 -13.578 1 97.12 177 VAL B CA 1
ATOM 3611 C C . VAL B 1 177 ? 5.301 -21.281 -13.664 1 97.12 177 VAL B C 1
ATOM 3613 O O . VAL B 1 177 ? 4.211 -20.703 -13.609 1 97.12 177 VAL B O 1
ATOM 3616 N N . LEU B 1 178 ? 5.395 -22.641 -13.859 1 96.94 178 LEU B N 1
ATOM 3617 C CA . LEU B 1 178 ? 4.25 -23.531 -13.922 1 96.94 178 LEU B CA 1
ATOM 3618 C C . LEU B 1 178 ? 4.113 -24.328 -12.625 1 96.94 178 LEU B C 1
ATOM 3620 O O . LEU B 1 178 ? 4.984 -24.266 -11.758 1 96.94 178 LEU B O 1
ATOM 3624 N N . GLY B 1 179 ? 3.002 -25 -12.594 1 95.31 179 GLY B N 1
ATOM 3625 C CA . GLY B 1 179 ? 2.857 -26.031 -11.578 1 95.31 179 GLY B CA 1
ATOM 3626 C C . GLY B 1 179 ? 2.236 -25.516 -10.289 1 95.31 179 GLY B C 1
ATOM 3627 O O . GLY B 1 179 ? 1.518 -24.516 -10.297 1 95.31 179 GLY B O 1
ATOM 3628 N N . GLY B 1 180 ? 2.393 -26.312 -9.32 1 92.38 180 GLY B N 1
ATOM 3629 C CA . GLY B 1 180 ? 1.845 -25.969 -8.016 1 92.38 180 GLY B CA 1
ATOM 3630 C C . GLY B 1 180 ? 2.641 -24.891 -7.297 1 92.38 180 GLY B C 1
ATOM 3631 O O . GLY B 1 180 ? 3.803 -24.656 -7.625 1 92.38 180 GLY B O 1
ATOM 3632 N N . HIS B 1 181 ? 1.933 -24.203 -6.383 1 86.56 181 HIS B N 1
ATOM 3633 C CA . HIS B 1 181 ? 2.584 -23.203 -5.551 1 86.56 181 HIS B CA 1
ATOM 3634 C C . HIS B 1 181 ? 3.492 -23.859 -4.512 1 86.56 181 HIS B C 1
ATOM 3636 O O . HIS B 1 181 ? 3.088 -24.797 -3.83 1 86.56 181 HIS B O 1
ATOM 3642 N N . GLY B 1 182 ? 4.73 -23.359 -4.406 1 83.25 182 GLY B N 1
ATOM 3643 C CA . GLY B 1 182 ? 5.625 -23.875 -3.381 1 83.25 182 GLY B CA 1
ATOM 3644 C C . GLY B 1 182 ? 6.875 -24.516 -3.949 1 83.25 182 GLY B C 1
ATOM 3645 O O . GLY B 1 182 ? 7.375 -24.094 -4.996 1 83.25 182 GLY B O 1
ATOM 3646 N N . ASP B 1 183 ? 7.312 -25.562 -3.26 1 86.12 183 ASP B N 1
ATOM 3647 C CA . ASP B 1 183 ? 8.656 -26.094 -3.486 1 86.12 183 ASP B CA 1
ATOM 3648 C C . ASP B 1 183 ? 8.742 -26.797 -4.84 1 86.12 183 ASP B C 1
ATOM 3650 O O . ASP B 1 183 ? 9.805 -26.828 -5.457 1 86.12 183 ASP B O 1
ATOM 3654 N N . ASP B 1 184 ? 7.613 -27.25 -5.258 1 91.62 184 ASP B N 1
ATOM 3655 C CA . ASP B 1 184 ? 7.66 -28.078 -6.465 1 91.62 184 ASP B CA 1
ATOM 3656 C C . ASP B 1 184 ? 7.215 -27.281 -7.688 1 91.62 184 ASP B C 1
ATOM 3658 O O . ASP B 1 184 ? 6.871 -27.844 -8.719 1 91.62 184 ASP B O 1
ATOM 3662 N N . MET B 1 185 ? 7.188 -25.922 -7.52 1 95.56 185 MET B N 1
ATOM 3663 C CA . MET B 1 185 ? 6.91 -25.094 -8.688 1 95.56 185 MET B CA 1
ATOM 3664 C C . MET B 1 185 ? 7.945 -25.328 -9.781 1 95.56 185 MET B C 1
ATOM 3666 O O . MET B 1 185 ? 9.039 -25.828 -9.508 1 95.56 185 MET B O 1
ATOM 3670 N N . VAL B 1 186 ? 7.648 -25 -11.023 1 96.5 186 VAL B N 1
ATOM 3671 C CA . VAL B 1 186 ? 8.5 -25.328 -12.156 1 96.5 186 VAL B CA 1
ATOM 3672 C C . VAL B 1 186 ? 8.844 -24.062 -12.938 1 96.5 186 VAL B C 1
ATOM 3674 O O . VAL B 1 186 ? 8.188 -23.75 -13.93 1 96.5 186 VAL B O 1
ATOM 3677 N N . PRO B 1 187 ? 9.906 -23.328 -12.562 1 97 187 PRO B N 1
ATOM 3678 C CA . PRO B 1 187 ? 10.375 -22.234 -13.406 1 97 187 PRO B CA 1
ATOM 3679 C C . PRO B 1 187 ? 10.875 -22.703 -14.766 1 97 187 PRO B C 1
ATOM 3681 O O . PRO B 1 187 ? 11.711 -23.609 -14.844 1 97 187 PRO B O 1
ATOM 3684 N N . LEU B 1 188 ? 10.344 -22.141 -15.836 1 96.19 188 LEU B N 1
ATOM 3685 C CA . LEU B 1 188 ? 10.727 -22.531 -17.188 1 96.19 188 LEU B CA 1
ATOM 3686 C C . LEU B 1 188 ? 11.812 -21.609 -17.734 1 96.19 188 LEU B C 1
ATOM 3688 O O . LEU B 1 188 ? 11.516 -20.609 -18.391 1 96.19 188 LEU B O 1
ATOM 3692 N N . VAL B 1 189 ? 12.984 -22 -17.594 1 95.81 189 VAL B N 1
ATOM 3693 C CA . VAL B 1 189 ? 14.148 -21.203 -17.969 1 95.81 189 VAL B CA 1
ATOM 3694 C C . VAL B 1 189 ? 14.164 -20.984 -19.484 1 95.81 189 VAL B C 1
ATOM 3696 O O . VAL B 1 189 ? 14.398 -19.875 -19.953 1 95.81 189 VAL B O 1
ATOM 3699 N N . ARG B 1 190 ? 13.891 -22.047 -20.219 1 93 190 ARG B N 1
ATOM 3700 C CA . ARG B 1 190 ? 13.969 -22 -21.672 1 93 190 ARG B CA 1
ATOM 3701 C C . ARG B 1 190 ? 12.922 -21.062 -22.25 1 93 190 ARG B C 1
ATOM 3703 O O . ARG B 1 190 ? 13.031 -20.641 -23.406 1 93 190 ARG B O 1
ATOM 3710 N N . HIS B 1 191 ? 11.906 -20.781 -21.5 1 93.44 191 HIS B N 1
ATOM 3711 C CA . HIS B 1 191 ? 10.836 -19.906 -21.953 1 93.44 191 HIS B CA 1
ATOM 3712 C C . HIS B 1 191 ? 10.93 -18.531 -21.281 1 93.44 191 HIS B C 1
ATOM 3714 O O . HIS B 1 191 ? 9.945 -17.797 -21.234 1 93.44 191 HIS B O 1
ATOM 3720 N N . SER B 1 192 ? 12.055 -18.219 -20.703 1 96.31 192 SER B N 1
ATOM 3721 C CA . SER B 1 192 ? 12.289 -16.938 -20.047 1 96.31 192 SER B CA 1
ATOM 3722 C C . SER B 1 192 ? 13.391 -16.141 -20.75 1 96.31 192 SER B C 1
ATOM 3724 O O . SER B 1 192 ? 14.375 -16.719 -21.203 1 96.31 192 SER B O 1
ATOM 3726 N N . THR B 1 193 ? 13.156 -14.883 -20.906 1 97.88 193 THR B N 1
ATOM 3727 C CA . THR B 1 193 ? 14.062 -14.031 -21.672 1 97.88 193 THR B CA 1
ATOM 3728 C C . THR B 1 193 ? 14.219 -12.672 -21 1 97.88 193 THR B C 1
ATOM 3730 O O . THR B 1 193 ? 13.438 -12.32 -20.109 1 97.88 193 THR B O 1
ATOM 3733 N N . VAL B 1 194 ? 15.234 -12.008 -21.312 1 97.94 194 VAL B N 1
ATOM 3734 C CA . VAL B 1 194 ? 15.398 -10.578 -21.062 1 97.94 194 VAL B CA 1
ATOM 3735 C C . VAL B 1 194 ? 15.539 -9.836 -22.391 1 97.94 194 VAL B C 1
ATOM 3737 O O . VAL B 1 194 ? 16.516 -10.047 -23.125 1 97.94 194 VAL B O 1
ATOM 3740 N N . GLY B 1 195 ? 14.594 -9.062 -22.734 1 96.88 195 GLY B N 1
ATOM 3741 C CA . GLY B 1 195 ? 14.602 -8.375 -24.016 1 96.88 195 GLY B CA 1
ATOM 3742 C C . GLY B 1 195 ? 14.609 -9.32 -25.203 1 96.88 195 GLY B C 1
ATOM 3743 O O . GLY B 1 195 ? 15.234 -9.039 -26.219 1 96.88 195 GLY B O 1
ATOM 3744 N N . GLY B 1 196 ? 14.094 -10.422 -24.984 1 96.25 196 GLY B N 1
ATOM 3745 C CA . GLY B 1 196 ? 14.008 -11.383 -26.062 1 96.25 196 GLY B CA 1
ATOM 3746 C C . GLY B 1 196 ? 15.195 -12.328 -26.109 1 96.25 196 GLY B C 1
ATOM 3747 O O . GLY B 1 196 ? 15.188 -13.305 -26.859 1 96.25 196 GLY B O 1
ATOM 3748 N N . VAL B 1 197 ? 16.203 -12.055 -25.312 1 97.38 197 VAL B N 1
ATOM 3749 C CA . VAL B 1 197 ? 17.375 -12.906 -25.281 1 97.38 197 VAL B CA 1
ATOM 3750 C C . VAL B 1 197 ? 17.203 -14 -24.219 1 97.38 197 VAL B C 1
ATOM 3752 O O . VAL B 1 197 ? 16.891 -13.711 -23.062 1 97.38 197 VAL B O 1
ATOM 3755 N N . PRO B 1 198 ? 17.406 -15.242 -24.547 1 97.44 198 PRO B N 1
ATOM 3756 C CA . PRO B 1 198 ? 17.219 -16.344 -23.594 1 97.44 198 PRO B CA 1
ATOM 3757 C C . PRO B 1 198 ? 18.094 -16.203 -22.359 1 97.44 198 PRO B C 1
ATOM 3759 O O . PRO B 1 198 ? 19.25 -15.797 -22.469 1 97.44 198 PRO B O 1
ATOM 3762 N N . LEU B 1 199 ? 17.531 -16.594 -21.219 1 97.62 199 LEU B N 1
ATOM 3763 C CA . LEU B 1 199 ? 18.266 -16.484 -19.969 1 97.62 199 LEU B CA 1
ATOM 3764 C C . LEU B 1 199 ? 19.562 -17.297 -20.016 1 97.62 199 LEU B C 1
ATOM 3766 O O . LEU B 1 199 ? 20.562 -16.906 -19.438 1 97.62 199 LEU B O 1
ATOM 3770 N N . THR B 1 200 ? 19.5 -18.422 -20.766 1 96.19 200 THR B N 1
ATOM 3771 C CA . THR B 1 200 ? 20.641 -19.344 -20.812 1 96.19 200 THR B CA 1
ATOM 3772 C C . THR B 1 200 ? 21.828 -18.688 -21.531 1 96.19 200 THR B C 1
ATOM 3774 O O . THR B 1 200 ? 22.953 -19.156 -21.422 1 96.19 200 THR B O 1
ATOM 3777 N N . GLU B 1 201 ? 21.562 -17.656 -22.266 1 97.31 201 GLU B N 1
ATOM 3778 C CA . GLU B 1 201 ? 22.641 -16.922 -22.938 1 97.31 201 GLU B CA 1
ATOM 3779 C C . GLU B 1 201 ? 23.141 -15.781 -22.062 1 97.31 201 GLU B C 1
ATOM 3781 O O . GLU B 1 201 ? 24.203 -15.203 -22.344 1 97.31 201 GLU B O 1
ATOM 3786 N N . LEU B 1 202 ? 22.438 -15.445 -21.047 1 97.5 202 LEU B N 1
ATOM 3787 C CA . LEU B 1 202 ? 22.734 -14.234 -20.297 1 97.5 202 LEU B CA 1
ATOM 3788 C C . LEU B 1 202 ? 23.297 -14.586 -18.922 1 97.5 202 LEU B C 1
ATOM 3790 O O . LEU B 1 202 ? 24.016 -13.781 -18.312 1 97.5 202 LEU B O 1
ATOM 3794 N N . ILE B 1 203 ? 22.875 -15.711 -18.375 1 97.62 203 ILE B N 1
ATOM 3795 C CA . ILE B 1 203 ? 23.25 -16.094 -17.016 1 97.62 203 ILE B CA 1
ATOM 3796 C C . ILE B 1 203 ? 23.875 -17.484 -17.031 1 97.62 203 ILE B C 1
ATOM 3798 O O . ILE B 1 203 ? 23.328 -18.406 -17.641 1 97.62 203 ILE B O 1
ATOM 3802 N N . ALA B 1 204 ? 24.984 -17.641 -16.344 1 97.44 204 ALA B N 1
ATOM 3803 C CA . ALA B 1 204 ? 25.641 -18.938 -16.219 1 97.44 204 ALA B CA 1
ATOM 3804 C C . ALA B 1 204 ? 24.719 -19.938 -15.516 1 97.44 204 ALA B C 1
ATOM 3806 O O . ALA B 1 204 ? 23.922 -19.562 -14.648 1 97.44 204 ALA B O 1
ATOM 3807 N N . LYS B 1 205 ? 24.922 -21.203 -15.852 1 96.62 205 LYS B N 1
ATOM 3808 C CA . LYS B 1 205 ? 24.016 -22.266 -15.391 1 96.62 205 LYS B CA 1
ATOM 3809 C C . LYS B 1 205 ? 23.984 -22.328 -13.867 1 96.62 205 LYS B C 1
ATOM 3811 O O . LYS B 1 205 ? 22.922 -22.5 -13.273 1 96.62 205 LYS B O 1
ATOM 3816 N N . ASP B 1 206 ? 25.109 -22.297 -13.219 1 97.56 206 ASP B N 1
ATOM 3817 C CA . ASP B 1 206 ? 25.172 -22.406 -11.766 1 97.56 206 ASP B CA 1
ATOM 3818 C C . ASP B 1 206 ? 24.422 -21.266 -11.086 1 97.56 206 ASP B C 1
ATOM 3820 O O . ASP B 1 206 ? 23.719 -21.469 -10.086 1 97.56 206 ASP B O 1
ATOM 3824 N N . LYS B 1 207 ? 24.609 -20.031 -11.633 1 97.44 207 LYS B N 1
ATOM 3825 C CA . LYS B 1 207 ? 23.891 -18.875 -11.109 1 97.44 207 LYS B CA 1
ATOM 3826 C C . LYS B 1 207 ? 22.391 -19 -11.359 1 97.44 207 LYS B C 1
ATOM 3828 O O . LYS B 1 207 ? 21.578 -18.625 -10.508 1 97.44 207 LYS B O 1
ATOM 3833 N N . LEU B 1 208 ? 22.047 -19.453 -12.492 1 97.06 208 LEU B N 1
ATOM 3834 C CA . LEU B 1 208 ? 20.656 -19.656 -12.836 1 97.06 208 LEU B CA 1
ATOM 3835 C C . LEU B 1 208 ? 20.016 -20.703 -11.914 1 97.06 208 LEU B C 1
ATOM 3837 O O . LEU B 1 208 ? 18.875 -20.516 -11.469 1 97.06 208 LEU B O 1
ATOM 3841 N N . ASP B 1 209 ? 20.719 -21.781 -11.648 1 97.06 209 ASP B N 1
ATOM 3842 C CA . ASP B 1 209 ? 20.234 -22.797 -10.727 1 97.06 209 ASP B CA 1
ATOM 3843 C C . ASP B 1 209 ? 20 -22.203 -9.336 1 97.06 209 ASP B C 1
ATOM 3845 O O . ASP B 1 209 ? 19.016 -22.562 -8.672 1 97.06 209 ASP B O 1
ATOM 3849 N N . ALA B 1 210 ? 20.875 -21.359 -8.922 1 97.88 210 ALA B N 1
ATOM 3850 C CA . ALA B 1 210 ? 20.719 -20.703 -7.629 1 97.88 210 ALA B CA 1
ATOM 3851 C C . ALA B 1 210 ? 19.484 -19.797 -7.605 1 97.88 210 ALA B C 1
ATOM 3853 O O . ALA B 1 210 ? 18.781 -19.734 -6.598 1 97.88 210 ALA B O 1
ATOM 3854 N N . ILE B 1 211 ? 19.25 -19.109 -8.688 1 97.81 211 ILE B N 1
ATOM 3855 C CA . ILE B 1 211 ? 18.094 -18.234 -8.812 1 97.81 211 ILE B CA 1
ATOM 3856 C C . ILE B 1 211 ? 16.812 -19.078 -8.742 1 97.81 211 ILE B C 1
ATOM 3858 O O . ILE B 1 211 ? 15.859 -18.703 -8.055 1 97.81 211 ILE B O 1
ATOM 3862 N N . ILE B 1 212 ? 16.797 -20.203 -9.422 1 96.75 212 ILE B N 1
ATOM 3863 C CA . ILE B 1 212 ? 15.641 -21.094 -9.453 1 96.75 212 ILE B CA 1
ATOM 3864 C C . ILE B 1 212 ? 15.367 -21.625 -8.047 1 96.75 212 ILE B C 1
ATOM 3866 O O . ILE B 1 212 ? 14.227 -21.625 -7.59 1 96.75 212 ILE B O 1
ATOM 3870 N N . LYS B 1 213 ? 16.406 -22.031 -7.391 1 96.88 213 LYS B N 1
ATOM 3871 C CA . LYS B 1 213 ? 16.266 -22.516 -6.027 1 96.88 213 LYS B CA 1
ATOM 3872 C C . LYS B 1 213 ? 15.703 -21.438 -5.105 1 96.88 213 LYS B C 1
ATOM 3874 O O . LYS B 1 213 ? 14.805 -21.703 -4.305 1 96.88 213 LYS B O 1
ATOM 3879 N N . ARG B 1 214 ? 16.172 -20.219 -5.188 1 96.94 214 ARG B N 1
ATOM 3880 C CA . ARG B 1 214 ? 15.695 -19.125 -4.355 1 96.94 214 ARG B CA 1
ATOM 3881 C C . ARG B 1 214 ? 14.234 -18.797 -4.672 1 96.94 214 ARG B C 1
ATOM 3883 O O . ARG B 1 214 ? 13.461 -18.453 -3.777 1 96.94 214 ARG B O 1
ATOM 3890 N N . THR B 1 215 ? 13.914 -18.875 -5.957 1 96.88 215 THR B N 1
ATOM 3891 C CA . THR B 1 215 ? 12.531 -18.656 -6.367 1 96.88 215 THR B CA 1
ATOM 3892 C C . THR B 1 215 ? 11.602 -19.656 -5.688 1 96.88 215 THR B C 1
ATOM 3894 O O . THR B 1 215 ? 10.578 -19.266 -5.117 1 96.88 215 THR B O 1
ATOM 3897 N N . ARG B 1 216 ? 11.969 -20.938 -5.672 1 95.69 216 ARG B N 1
ATOM 3898 C CA . ARG B 1 216 ? 11.18 -22 -5.062 1 95.69 216 ARG B CA 1
ATOM 3899 C C . ARG B 1 216 ? 11.031 -21.781 -3.561 1 95.69 216 ARG B C 1
ATOM 3901 O O . ARG B 1 216 ? 9.984 -22.078 -2.984 1 95.69 216 ARG B O 1
ATOM 3908 N N . GLU B 1 217 ? 12.039 -21.188 -2.975 1 94.5 217 GLU B N 1
ATOM 3909 C CA . GLU B 1 217 ? 12.086 -21 -1.527 1 94.5 217 GLU B CA 1
ATOM 3910 C C . GLU B 1 217 ? 11.648 -19.578 -1.141 1 94.5 217 GLU B C 1
ATOM 3912 O O . GLU B 1 217 ? 11.82 -19.172 0.006 1 94.5 217 GLU B O 1
ATOM 3917 N N . GLY B 1 218 ? 11.156 -18.844 -2.125 1 93 218 GLY B N 1
ATOM 3918 C CA . GLY B 1 218 ? 10.828 -17.438 -1.91 1 93 218 GLY B CA 1
ATOM 3919 C C . GLY B 1 218 ? 9.859 -17.219 -0.763 1 93 218 GLY B C 1
ATOM 3920 O O . GLY B 1 218 ? 10.055 -16.312 0.057 1 93 218 GLY B O 1
ATOM 3921 N N . GLY B 1 219 ? 8.781 -18.031 -0.707 1 92.06 219 GLY B N 1
ATOM 3922 C CA . GLY B 1 219 ? 7.836 -17.938 0.394 1 92.06 219 GLY B CA 1
ATOM 3923 C C . GLY B 1 219 ? 8.477 -18.172 1.75 1 92.06 219 GLY B C 1
ATOM 3924 O O . GLY B 1 219 ? 8.242 -17.422 2.693 1 92.06 219 GLY B O 1
ATOM 3925 N N . ALA B 1 220 ? 9.234 -19.203 1.824 1 91.12 220 ALA B N 1
ATOM 3926 C CA . ALA B 1 220 ? 9.922 -19.547 3.07 1 91.12 220 ALA B CA 1
ATOM 3927 C C . ALA B 1 220 ? 10.891 -18.438 3.479 1 91.12 220 ALA B C 1
ATOM 3929 O O . ALA B 1 220 ? 11.055 -18.156 4.668 1 91.12 220 ALA B O 1
ATOM 3930 N N . GLU B 1 221 ? 11.57 -17.859 2.494 1 94.62 221 GLU B N 1
ATOM 3931 C CA . GLU B 1 221 ? 12.492 -16.766 2.775 1 94.62 221 GLU B CA 1
ATOM 3932 C C . GLU B 1 221 ? 11.766 -15.594 3.434 1 94.62 221 GLU B C 1
ATOM 3934 O O . GLU B 1 221 ? 12.234 -15.055 4.438 1 94.62 221 GLU B O 1
ATOM 3939 N N . LEU B 1 222 ? 10.641 -15.273 2.92 1 95.44 222 LEU B N 1
ATOM 3940 C CA . LEU B 1 222 ? 9.883 -14.141 3.445 1 95.44 222 LEU B CA 1
ATOM 3941 C C . LEU B 1 222 ? 9.305 -14.469 4.82 1 95.44 222 LEU B C 1
ATOM 3943 O O . LEU B 1 222 ? 9.281 -13.609 5.703 1 95.44 222 LEU B O 1
ATOM 3947 N N . VAL B 1 223 ? 8.828 -15.648 5.016 1 92.12 223 VAL B N 1
ATOM 3948 C CA . VAL B 1 223 ? 8.344 -16.062 6.328 1 92.12 223 VAL B CA 1
ATOM 3949 C C . VAL B 1 223 ? 9.469 -15.953 7.355 1 92.12 223 VAL B C 1
ATOM 3951 O O . VAL B 1 223 ? 9.25 -15.492 8.477 1 92.12 223 VAL B O 1
ATOM 3954 N N . GLY B 1 224 ? 10.664 -16.438 6.957 1 93.44 224 GLY B N 1
ATOM 3955 C CA . GLY B 1 224 ? 11.82 -16.344 7.836 1 93.44 224 GLY B CA 1
ATOM 3956 C C . GLY B 1 224 ? 12.188 -14.922 8.203 1 93.44 224 GLY B C 1
ATOM 3957 O O . GLY B 1 224 ? 12.633 -14.664 9.328 1 93.44 224 GLY B O 1
ATOM 3958 N N . LEU B 1 225 ? 11.992 -13.992 7.301 1 95.69 225 LEU B N 1
ATOM 3959 C CA . LEU B 1 225 ? 12.32 -12.594 7.535 1 95.69 225 LEU B CA 1
ATOM 3960 C C . LEU B 1 225 ? 11.258 -11.922 8.398 1 95.69 225 LEU B C 1
ATOM 3962 O O . LEU B 1 225 ? 11.578 -11.25 9.383 1 95.69 225 LEU B O 1
ATOM 3966 N N . TYR B 1 226 ? 9.984 -12.117 8.109 1 92.12 226 TYR B N 1
ATOM 3967 C CA . TYR B 1 226 ? 8.891 -11.477 8.828 1 92.12 226 TYR B CA 1
ATOM 3968 C C . TYR B 1 226 ? 8.703 -12.102 10.203 1 92.12 226 TYR B C 1
ATOM 3970 O O . TYR B 1 226 ? 8.266 -11.43 11.148 1 92.12 226 TYR B O 1
ATOM 3978 N N . LYS B 1 227 ? 8.945 -13.391 10.32 1 85.56 227 LYS B N 1
ATOM 3979 C CA . LYS B 1 227 ? 8.828 -14.211 11.523 1 85.56 227 LYS B CA 1
ATOM 3980 C C . LYS B 1 227 ? 7.363 -14.438 11.891 1 85.56 227 LYS B C 1
ATOM 3982 O O . LYS B 1 227 ? 6.973 -15.555 12.242 1 85.56 227 LYS B O 1
ATOM 3987 N N . THR B 1 228 ? 6.598 -13.281 11.945 1 78.69 228 THR B N 1
ATOM 3988 C CA . THR B 1 228 ? 5.176 -13.398 12.266 1 78.69 228 THR B CA 1
ATOM 3989 C C . THR B 1 228 ? 4.32 -13 11.062 1 78.69 228 THR B C 1
ATOM 3991 O O . THR B 1 228 ? 3.869 -11.859 10.961 1 78.69 228 THR B O 1
ATOM 3994 N N . GLY B 1 229 ? 4.32 -13.852 10.039 1 79.81 229 GLY B N 1
ATOM 3995 C CA . GLY B 1 229 ? 3.506 -13.578 8.875 1 79.81 229 GLY B CA 1
ATOM 3996 C C . GLY B 1 229 ? 4.203 -13.906 7.566 1 79.81 229 GLY B C 1
ATOM 3997 O O . GLY B 1 229 ? 5.32 -14.422 7.566 1 79.81 229 GLY B O 1
ATOM 3998 N N . SER B 1 230 ? 3.482 -13.656 6.555 1 87.88 230 SER B N 1
ATOM 3999 C CA . SER B 1 230 ? 3.992 -13.945 5.219 1 87.88 230 SER B CA 1
ATOM 4000 C C . SER B 1 230 ? 3.936 -12.711 4.324 1 87.88 230 SER B C 1
ATOM 4002 O O . SER B 1 230 ? 3.623 -11.617 4.789 1 87.88 230 SER B O 1
ATOM 4004 N N . ALA B 1 231 ? 4.398 -12.938 3.078 1 93.25 231 ALA B N 1
ATOM 4005 C CA . ALA B 1 231 ? 4.379 -11.875 2.076 1 93.25 231 ALA B CA 1
ATOM 4006 C C . ALA B 1 231 ? 2.973 -11.297 1.917 1 93.25 231 ALA B C 1
ATOM 4008 O O . ALA B 1 231 ? 1.983 -12.031 1.982 1 93.25 231 ALA B O 1
ATOM 4009 N N . TYR B 1 232 ? 2.916 -9.969 1.734 1 95.94 232 TYR B N 1
ATOM 4010 C CA . TYR B 1 232 ? 1.583 -9.398 1.575 1 95.94 232 TYR B CA 1
ATOM 4011 C C . TYR B 1 232 ? 1.569 -8.344 0.475 1 95.94 232 TYR B C 1
ATOM 4013 O O . TYR B 1 232 ? 0.514 -8.031 -0.082 1 95.94 232 TYR B O 1
ATOM 4021 N N . PHE B 1 233 ? 2.727 -7.75 0.068 1 98.25 233 PHE B N 1
ATOM 4022 C CA . PHE B 1 233 ? 2.768 -6.812 -1.05 1 98.25 233 PHE B CA 1
ATOM 4023 C C . PHE B 1 233 ? 2.717 -7.559 -2.379 1 98.25 233 PHE B C 1
ATOM 4025 O O . PHE B 1 233 ? 1.852 -7.289 -3.215 1 98.25 233 PHE B O 1
ATOM 4032 N N . GLY B 1 234 ? 3.584 -8.539 -2.541 1 98.06 234 GLY B N 1
ATOM 4033 C CA . GLY B 1 234 ? 3.656 -9.328 -3.76 1 98.06 234 GLY B CA 1
ATOM 4034 C C . GLY B 1 234 ? 2.355 -10.031 -4.094 1 98.06 234 GLY B C 1
ATOM 4035 O O . GLY B 1 234 ? 1.82 -9.875 -5.191 1 98.06 234 GLY B O 1
ATOM 4036 N N . PRO B 1 235 ? 1.848 -10.773 -3.092 1 97.69 235 PRO B N 1
ATOM 4037 C CA . PRO B 1 235 ? 0.583 -11.469 -3.344 1 97.69 235 PRO B CA 1
ATOM 4038 C C . PRO B 1 235 ? -0.554 -10.508 -3.701 1 97.69 235 PRO B C 1
ATOM 4040 O O . PRO B 1 235 ? -1.374 -10.82 -4.57 1 97.69 235 PRO B O 1
ATOM 4043 N N . ALA B 1 236 ? -0.607 -9.352 -3.029 1 98.69 236 ALA B N 1
ATOM 4044 C CA . ALA B 1 236 ? -1.659 -8.383 -3.334 1 98.69 236 ALA B CA 1
ATOM 4045 C C . ALA B 1 236 ? -1.553 -7.895 -4.773 1 98.69 236 ALA B C 1
ATOM 4047 O O . ALA B 1 236 ? -2.543 -7.891 -5.508 1 98.69 236 ALA B O 1
ATOM 4048 N N . ALA B 1 237 ? -0.35 -7.543 -5.16 1 98.75 237 ALA B N 1
ATOM 4049 C CA . ALA B 1 237 ? -0.152 -7.066 -6.523 1 98.75 237 ALA B CA 1
ATOM 4050 C C . ALA B 1 237 ? -0.49 -8.148 -7.543 1 98.75 237 ALA B C 1
ATOM 4052 O O . ALA B 1 237 ? -1.042 -7.863 -8.609 1 98.75 237 ALA B O 1
ATOM 4053 N N . SER B 1 238 ? -0.149 -9.359 -7.246 1 98.75 238 SER B N 1
ATOM 4054 C CA . SER B 1 238 ? -0.399 -10.484 -8.141 1 98.75 238 SER B CA 1
ATOM 4055 C C . SER B 1 238 ? -1.894 -10.703 -8.352 1 98.75 238 SER B C 1
ATOM 4057 O O . SER B 1 238 ? -2.354 -10.828 -9.492 1 98.75 238 SER B O 1
ATOM 4059 N N . ALA B 1 239 ? -2.631 -10.703 -7.277 1 98.88 239 ALA B N 1
ATOM 4060 C CA . ALA B 1 239 ? -4.074 -10.898 -7.371 1 98.88 239 ALA B CA 1
ATOM 4061 C C . ALA B 1 239 ? -4.738 -9.719 -8.078 1 98.88 239 ALA B C 1
ATOM 4063 O O . ALA B 1 239 ? -5.672 -9.898 -8.859 1 98.88 239 ALA B O 1
ATOM 4064 N N . ILE B 1 240 ? -4.25 -8.508 -7.836 1 98.88 240 ILE B N 1
ATOM 4065 C CA . ILE B 1 240 ? -4.805 -7.316 -8.469 1 98.88 240 ILE B CA 1
ATOM 4066 C C . ILE B 1 240 ? -4.535 -7.359 -9.977 1 98.88 240 ILE B C 1
ATOM 4068 O O . ILE B 1 240 ? -5.375 -6.938 -10.773 1 98.88 240 ILE B O 1
ATOM 4072 N N . ALA B 1 241 ? -3.355 -7.875 -10.367 1 98.81 241 ALA B N 1
ATOM 4073 C CA . ALA B 1 241 ? -3.064 -8.008 -11.797 1 98.81 241 ALA B CA 1
ATOM 4074 C C . ALA B 1 241 ? -4.086 -8.898 -12.484 1 98.81 241 ALA B C 1
ATOM 4076 O O . ALA B 1 241 ? -4.523 -8.609 -13.602 1 98.81 241 ALA B O 1
ATOM 4077 N N . MET B 1 242 ? -4.473 -9.953 -11.836 1 98.88 242 MET B N 1
ATOM 4078 C CA . MET B 1 242 ? -5.484 -10.859 -12.367 1 98.88 242 MET B CA 1
ATOM 4079 C C . MET B 1 242 ? -6.844 -10.172 -12.43 1 98.88 242 MET B C 1
ATOM 4081 O O . MET B 1 242 ? -7.52 -10.227 -13.461 1 98.88 242 MET B O 1
ATOM 4085 N N . ALA B 1 243 ? -7.215 -9.516 -11.352 1 98.94 243 ALA B N 1
ATOM 4086 C CA . ALA B 1 243 ? -8.492 -8.82 -11.281 1 98.94 243 ALA B CA 1
ATOM 4087 C C . ALA B 1 243 ? -8.578 -7.719 -12.336 1 98.94 243 ALA B C 1
ATOM 4089 O O . ALA B 1 243 ? -9.609 -7.539 -12.977 1 98.94 243 ALA B O 1
ATOM 4090 N N . GLU B 1 244 ? -7.504 -6.988 -12.461 1 98.81 244 GLU B N 1
ATOM 4091 C CA . GLU B 1 244 ? -7.445 -5.906 -13.438 1 98.81 244 GLU B CA 1
ATOM 4092 C C . GLU B 1 244 ? -7.652 -6.434 -14.859 1 98.81 244 GLU B C 1
ATOM 4094 O O . GLU B 1 244 ? -8.359 -5.82 -15.656 1 98.81 244 GLU B O 1
ATOM 4099 N N . SER B 1 245 ? -6.977 -7.543 -15.195 1 98.81 245 SER B N 1
ATOM 4100 C CA . SER B 1 245 ? -7.137 -8.133 -16.516 1 98.81 245 SER B CA 1
ATOM 4101 C C . SER B 1 245 ? -8.594 -8.492 -16.797 1 98.81 245 SER B C 1
ATOM 4103 O O . SER B 1 245 ? -9.102 -8.25 -17.891 1 98.81 245 SER B O 1
ATOM 4105 N N . PHE B 1 246 ? -9.312 -9.023 -15.82 1 98.88 246 PHE B N 1
ATOM 4106 C CA . PHE B 1 246 ? -10.727 -9.375 -15.93 1 98.88 246 PHE B CA 1
ATOM 4107 C C . PHE B 1 246 ? -11.586 -8.125 -16.078 1 98.88 246 PHE B C 1
ATOM 4109 O O . PHE B 1 246 ? -12.367 -8.016 -17.031 1 98.88 246 PHE B O 1
ATOM 4116 N N . LEU B 1 247 ? -11.391 -7.152 -15.18 1 98.69 247 LEU B N 1
ATOM 4117 C CA . LEU B 1 247 ? -12.25 -5.973 -15.078 1 98.69 247 LEU B CA 1
ATOM 4118 C C . LEU B 1 247 ? -12.109 -5.098 -16.312 1 98.69 247 LEU B C 1
ATOM 4120 O O . LEU B 1 247 ? -13.078 -4.465 -16.75 1 98.69 247 LEU B O 1
ATOM 4124 N N . GLN B 1 248 ? -10.938 -5.125 -16.922 1 98.25 248 GLN B N 1
ATOM 4125 C CA . GLN B 1 248 ? -10.68 -4.242 -18.047 1 98.25 248 GLN B CA 1
ATOM 4126 C C . GLN B 1 248 ? -10.602 -5.035 -19.359 1 98.25 248 GLN B C 1
ATOM 4128 O O . GLN B 1 248 ? -10.227 -4.492 -20.391 1 98.25 248 GLN B O 1
ATOM 4133 N N . ASP B 1 249 ? -10.852 -6.285 -19.297 1 98.62 249 ASP B N 1
ATOM 4134 C CA . ASP B 1 249 ? -10.812 -7.18 -20.453 1 98.62 249 ASP B CA 1
ATOM 4135 C C . ASP B 1 249 ? -9.484 -7.07 -21.203 1 98.62 249 ASP B C 1
ATOM 4137 O O . ASP B 1 249 ? -9.461 -6.863 -22.406 1 98.62 249 ASP B O 1
ATOM 4141 N N . ARG B 1 250 ? -8.414 -7.137 -20.484 1 98.06 250 ARG B N 1
ATOM 4142 C CA . ARG B 1 250 ? -7.094 -6.906 -21.078 1 98.06 250 ARG B CA 1
ATOM 4143 C C . ARG B 1 250 ? -6.621 -8.125 -21.859 1 98.06 250 ARG B C 1
ATOM 4145 O O . ARG B 1 250 ? -5.73 -8.008 -22.703 1 98.06 250 ARG B O 1
ATOM 4152 N N . LYS B 1 251 ? -7.16 -9.273 -21.531 1 98.62 251 LYS B N 1
ATOM 4153 C CA . LYS B 1 251 ? -6.75 -10.516 -22.188 1 98.62 251 LYS B CA 1
ATOM 4154 C C . LYS B 1 251 ? -5.273 -10.812 -21.938 1 98.62 251 LYS B C 1
ATOM 4156 O O . LYS B 1 251 ? -4.562 -11.258 -22.828 1 98.62 251 LYS B O 1
ATOM 4161 N N . ARG B 1 252 ? -4.82 -10.508 -20.719 1 98.19 252 ARG B N 1
ATOM 4162 C CA . ARG B 1 252 ? -3.443 -10.812 -20.359 1 98.19 252 ARG B CA 1
ATOM 4163 C C . ARG B 1 252 ? -3.24 -12.32 -20.188 1 98.19 252 ARG B C 1
ATOM 4165 O O . ARG B 1 252 ? -4.152 -13.031 -19.766 1 98.19 252 ARG B O 1
ATOM 4172 N N . VAL B 1 253 ? -2.098 -12.766 -20.578 1 98.31 253 VAL B N 1
ATOM 4173 C CA . VAL B 1 253 ? -1.69 -14.133 -20.281 1 98.31 253 VAL B CA 1
ATOM 4174 C C . VAL B 1 253 ? -0.87 -14.164 -18.984 1 98.31 253 VAL B C 1
ATOM 4176 O O . VAL B 1 253 ? 0.249 -13.648 -18.953 1 98.31 253 VAL B O 1
ATOM 4179 N N . LEU B 1 254 ? -1.457 -14.703 -17.938 1 98.25 254 LEU B N 1
ATOM 4180 C CA . LEU B 1 254 ? -0.87 -14.766 -16.609 1 98.25 254 LEU B CA 1
ATOM 4181 C C . LEU B 1 254 ? -0.836 -16.203 -16.094 1 98.25 254 LEU B C 1
ATOM 4183 O O . LEU B 1 254 ? -1.785 -16.953 -16.297 1 98.25 254 LEU B O 1
ATOM 4187 N N . PRO B 1 255 ? 0.236 -16.547 -15.516 1 97.94 255 PRO B N 1
ATOM 4188 C CA . PRO B 1 255 ? 0.219 -17.875 -14.891 1 97.94 255 PRO B CA 1
ATOM 4189 C C . PRO B 1 255 ? -0.685 -17.938 -13.664 1 97.94 255 PRO B C 1
ATOM 4191 O O . PRO B 1 255 ? -0.528 -17.141 -12.734 1 97.94 255 PRO B O 1
ATOM 4194 N N . ALA B 1 256 ? -1.617 -18.844 -13.633 1 97.94 256 ALA B N 1
ATOM 4195 C CA . ALA B 1 256 ? -2.568 -19 -12.531 1 97.94 256 ALA B CA 1
ATOM 4196 C C . ALA B 1 256 ? -3.059 -20.438 -12.438 1 97.94 256 ALA B C 1
ATOM 4198 O O . ALA B 1 256 ? -2.943 -21.219 -13.391 1 97.94 256 ALA B O 1
ATOM 4199 N N . ALA B 1 257 ? -3.525 -20.781 -11.273 1 98.31 257 ALA B N 1
ATOM 4200 C CA . ALA B 1 257 ? -4.137 -22.094 -11.117 1 98.31 257 ALA B CA 1
ATOM 4201 C C . ALA B 1 257 ? -5.527 -22.141 -11.75 1 98.31 257 ALA B C 1
ATOM 4203 O O . ALA B 1 257 ? -6.422 -21.391 -11.344 1 98.31 257 ALA B O 1
ATOM 4204 N N . ALA B 1 258 ? -5.703 -22.938 -12.75 1 98.38 258 ALA B N 1
ATOM 4205 C CA . ALA B 1 258 ? -6.973 -23.141 -13.445 1 98.38 258 ALA B CA 1
ATOM 4206 C C . ALA B 1 258 ? -7.301 -24.625 -13.57 1 98.38 258 ALA B C 1
ATOM 4208 O O . ALA B 1 258 ? -6.418 -25.469 -13.422 1 98.38 258 ALA B O 1
ATOM 4209 N N . LEU B 1 259 ? -8.555 -24.906 -13.758 1 98.19 259 LEU B N 1
ATOM 4210 C CA . LEU B 1 259 ? -8.984 -26.297 -13.891 1 98.19 259 LEU B CA 1
ATOM 4211 C C . LEU B 1 259 ? -8.531 -26.875 -15.227 1 98.19 259 LEU B C 1
ATOM 4213 O O . LEU B 1 259 ? -8.93 -26.391 -16.281 1 98.19 259 LEU B O 1
ATOM 4217 N N . LEU B 1 260 ? -7.723 -27.906 -15.109 1 98.19 260 LEU B N 1
ATOM 4218 C CA . LEU B 1 260 ? -7.25 -28.562 -16.328 1 98.19 260 LEU B CA 1
ATOM 4219 C C . LEU B 1 260 ? -8.164 -29.719 -16.703 1 98.19 260 LEU B C 1
ATOM 4221 O O . LEU B 1 260 ? -8.641 -30.453 -15.836 1 98.19 260 LEU B O 1
ATOM 4225 N N . GLU B 1 261 ? -8.43 -29.797 -17.922 1 97.88 261 GLU B N 1
ATOM 4226 C CA . GLU B 1 261 ? -9.273 -30.859 -18.484 1 97.88 261 GLU B CA 1
ATOM 4227 C C . GLU B 1 261 ? -8.562 -31.578 -19.609 1 97.88 261 GLU B C 1
ATOM 4229 O O . GLU B 1 261 ? -9.141 -31.781 -20.688 1 97.88 261 GLU B O 1
ATOM 4234 N N . GLY B 1 262 ? -7.328 -31.969 -19.406 1 97.62 262 GLY B N 1
ATOM 4235 C CA . GLY B 1 262 ? -6.57 -32.719 -20.391 1 97.62 262 GLY B CA 1
ATOM 4236 C C . GLY B 1 262 ? -5.207 -32.125 -20.672 1 97.62 262 GLY B C 1
ATOM 4237 O O . GLY B 1 262 ? -4.305 -32.812 -21.156 1 97.62 262 GLY B O 1
ATOM 4238 N N . GLN B 1 263 ? -5.055 -30.828 -20.469 1 97.31 263 GLN B N 1
ATOM 4239 C CA . GLN B 1 263 ? -3.752 -30.203 -20.656 1 97.31 263 GLN B CA 1
ATOM 4240 C C . GLN B 1 263 ? -2.676 -30.906 -19.844 1 97.31 263 GLN B C 1
ATOM 4242 O O . GLN B 1 263 ? -2.877 -31.188 -18.656 1 97.31 263 GLN B O 1
ATOM 4247 N N . TYR B 1 264 ? -1.534 -31.281 -20.453 1 96.94 264 TYR B N 1
ATOM 4248 C CA . TYR B 1 264 ? -0.391 -31.969 -19.875 1 96.94 264 TYR B CA 1
ATOM 4249 C C . TYR B 1 264 ? -0.802 -33.312 -19.312 1 96.94 264 TYR B C 1
ATOM 4251 O O . TYR B 1 264 ? -0.154 -33.844 -18.406 1 96.94 264 TYR B O 1
ATOM 4259 N N . GLY B 1 265 ? -1.987 -33.812 -19.719 1 97 265 GLY B N 1
ATOM 4260 C CA . GLY B 1 265 ? -2.496 -35.062 -19.234 1 97 265 GLY B CA 1
ATOM 4261 C C . GLY B 1 265 ? -3.184 -34.969 -17.891 1 97 265 GLY B C 1
ATOM 4262 O O . GLY B 1 265 ? -3.535 -35.969 -17.281 1 97 265 GLY B O 1
ATOM 4263 N N . ILE B 1 266 ? -3.307 -33.812 -17.438 1 97.5 266 ILE B N 1
ATOM 4264 C CA . ILE B 1 266 ? -3.928 -33.594 -16.141 1 97.5 266 ILE B CA 1
ATOM 4265 C C . ILE B 1 266 ? -5.414 -33.281 -16.328 1 97.5 266 ILE B C 1
ATOM 4267 O O . ILE B 1 266 ? -5.793 -32.469 -17.188 1 97.5 266 ILE B O 1
ATOM 4271 N N . ASN B 1 267 ? -6.219 -34 -15.555 1 97.5 267 ASN B N 1
ATOM 4272 C CA . ASN B 1 267 ? -7.668 -33.844 -15.664 1 97.5 267 ASN B CA 1
ATOM 4273 C C . ASN B 1 267 ? -8.312 -33.688 -14.289 1 97.5 267 ASN B C 1
ATOM 4275 O O . ASN B 1 267 ? -8.125 -34.531 -13.406 1 97.5 267 ASN B O 1
ATOM 4279 N N . GLY B 1 268 ? -9.055 -32.531 -14.18 1 96.38 268 GLY B N 1
ATOM 4280 C CA . GLY B 1 268 ? -9.898 -32.406 -13 1 96.38 268 GLY B CA 1
ATOM 4281 C C . GLY B 1 268 ? -9.188 -31.766 -11.828 1 96.38 268 GLY B C 1
ATOM 4282 O O . GLY B 1 268 ? -9.688 -31.781 -10.703 1 96.38 268 GLY B O 1
ATOM 4283 N N . TYR B 1 269 ? -8.047 -31.203 -12.055 1 97.38 269 TYR B N 1
ATOM 4284 C CA . TYR B 1 269 ? -7.293 -30.547 -11 1 97.38 269 TYR B CA 1
ATOM 4285 C C . TYR B 1 269 ? -6.945 -29.109 -11.383 1 97.38 269 TYR B C 1
ATOM 4287 O O . TYR B 1 269 ? -6.688 -28.828 -12.555 1 97.38 269 TYR B O 1
ATOM 4295 N N . PHE B 1 270 ? -7.066 -28.203 -10.414 1 97.81 270 PHE B N 1
ATOM 4296 C CA . PHE B 1 270 ? -6.492 -26.891 -10.617 1 97.81 270 PHE B CA 1
ATOM 4297 C C . PHE B 1 270 ? -4.969 -26.938 -10.578 1 97.81 270 PHE B C 1
ATOM 4299 O O . PHE B 1 270 ? -4.391 -27.547 -9.672 1 97.81 270 PHE B O 1
ATOM 4306 N N . PHE B 1 271 ? -4.359 -26.391 -11.547 1 97.88 271 PHE B N 1
ATOM 4307 C CA . PHE B 1 271 ? -2.91 -26.469 -11.703 1 97.88 271 PHE B CA 1
ATOM 4308 C C . PHE B 1 271 ? -2.371 -25.203 -12.367 1 97.88 271 PHE B C 1
ATOM 4310 O O . PHE B 1 271 ? -3.088 -24.531 -13.117 1 97.88 271 PHE B O 1
ATOM 4317 N N . GLY B 1 272 ? -1.129 -24.797 -11.945 1 97.81 272 GLY B N 1
ATOM 4318 C CA . GLY B 1 272 ? -0.546 -23.562 -12.445 1 97.81 272 GLY B CA 1
ATOM 4319 C C . GLY B 1 272 ? -0.144 -23.641 -13.906 1 97.81 272 GLY B C 1
ATOM 4320 O O . GLY B 1 272 ? 0.748 -24.406 -14.273 1 97.81 272 GLY B O 1
ATOM 4321 N N . VAL B 1 273 ? -0.77 -22.859 -14.812 1 98 273 VAL B N 1
ATOM 4322 C CA . VAL B 1 273 ? -0.532 -22.797 -16.25 1 98 273 VAL B CA 1
ATOM 4323 C C . VAL B 1 273 ? -0.767 -21.375 -16.75 1 98 273 VAL B C 1
ATOM 4325 O O . VAL B 1 273 ? -1.411 -20.578 -16.078 1 98 273 VAL B O 1
ATOM 4328 N N . PRO B 1 274 ? -0.174 -21.016 -17.906 1 98 274 PRO B N 1
ATOM 4329 C CA . PRO B 1 274 ? -0.541 -19.719 -18.469 1 98 274 PRO B CA 1
ATOM 4330 C C . PRO B 1 274 ? -2.012 -19.641 -18.875 1 98 274 PRO B C 1
ATOM 4332 O O . PRO B 1 274 ? -2.492 -20.5 -19.625 1 98 274 PRO B O 1
ATOM 4335 N N . VAL B 1 275 ? -2.672 -18.672 -18.328 1 98.62 275 VAL B N 1
ATOM 4336 C CA . VAL B 1 275 ? -4.082 -18.5 -18.656 1 98.62 275 VAL B CA 1
ATOM 4337 C C . VAL B 1 275 ? -4.309 -17.094 -19.219 1 98.62 275 VAL B C 1
ATOM 4339 O O . VAL B 1 275 ? -3.68 -16.141 -18.781 1 98.62 275 VAL B O 1
ATOM 4342 N N . GLN B 1 276 ? -5.141 -17.031 -20.188 1 98.75 276 GLN B N 1
ATOM 4343 C CA . GLN B 1 276 ? -5.609 -15.742 -20.688 1 98.75 276 GLN B CA 1
ATOM 4344 C C . GLN B 1 276 ? -6.844 -15.281 -19.922 1 98.75 276 GLN B C 1
ATOM 4346 O O . GLN B 1 276 ? -7.887 -15.938 -19.953 1 98.75 276 GLN B O 1
ATOM 4351 N N . ILE B 1 277 ? -6.695 -14.164 -19.203 1 98.81 277 ILE B N 1
ATOM 4352 C CA . ILE B 1 277 ? -7.797 -13.664 -18.391 1 98.81 277 ILE B CA 1
ATOM 4353 C C . ILE B 1 277 ? -8.398 -12.422 -19.047 1 98.81 277 ILE B C 1
ATOM 4355 O O . ILE B 1 277 ? -7.707 -11.422 -19.234 1 98.81 277 ILE B O 1
ATOM 4359 N N . GLY B 1 278 ? -9.6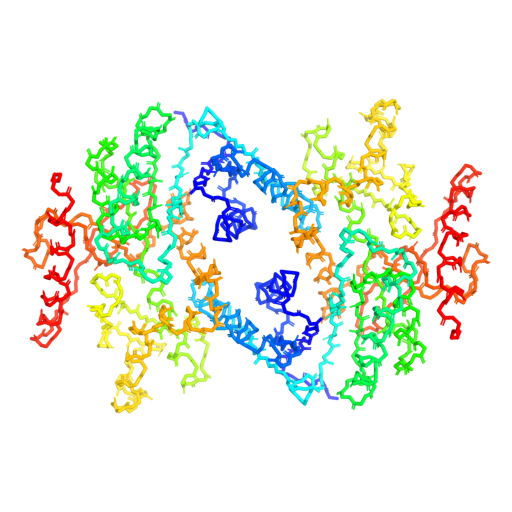09 -12.461 -19.453 1 98.69 278 GLY B N 1
ATOM 4360 C CA . GLY B 1 278 ? -10.43 -11.359 -19.938 1 98.69 278 GLY B CA 1
ATOM 4361 C C . GLY B 1 278 ? -11.773 -11.258 -19.234 1 98.69 278 GLY B C 1
ATOM 4362 O O . GLY B 1 278 ? -11.961 -11.82 -18.156 1 98.69 278 GLY B O 1
ATOM 4363 N N . ALA B 1 279 ? -12.75 -10.523 -19.797 1 98.19 279 ALA B N 1
ATOM 4364 C CA . ALA B 1 279 ? -14.039 -10.258 -19.156 1 98.19 279 ALA B CA 1
ATOM 4365 C C . ALA B 1 279 ? -14.797 -11.555 -18.906 1 98.19 279 ALA B C 1
ATOM 4367 O O . ALA B 1 279 ? -15.695 -11.602 -18.062 1 98.19 279 ALA B O 1
ATOM 4368 N N . GLY B 1 280 ? -14.398 -12.617 -19.609 1 98.31 280 GLY B N 1
ATOM 4369 C CA . GLY B 1 280 ? -15.023 -13.922 -19.422 1 98.31 280 GLY B CA 1
ATOM 4370 C C . GLY B 1 280 ? -14.336 -14.773 -18.375 1 98.31 280 GLY B C 1
ATOM 4371 O O . GLY B 1 280 ? -14.664 -15.953 -18.219 1 98.31 280 GLY B O 1
ATOM 4372 N N . GLY B 1 281 ? -13.383 -14.188 -17.609 1 98.56 281 GLY B N 1
ATOM 4373 C CA . GLY B 1 281 ? -12.57 -14.961 -16.688 1 98.56 281 GLY B CA 1
ATOM 4374 C C . GLY B 1 281 ? -11.383 -15.641 -17.359 1 98.56 281 GLY B C 1
ATOM 4375 O O . GLY B 1 281 ? -10.664 -15.008 -18.125 1 98.56 281 GLY B O 1
ATOM 4376 N N . VAL B 1 282 ? -11.133 -16.844 -16.938 1 98.75 282 VAL B N 1
ATOM 4377 C CA . VAL B 1 282 ? -10.141 -17.672 -17.625 1 98.75 282 VAL B CA 1
ATOM 4378 C C . VAL B 1 282 ? -10.68 -18.094 -18.984 1 98.75 282 VAL B C 1
ATOM 4380 O O . VAL B 1 282 ? -11.352 -19.125 -19.109 1 98.75 282 VAL B O 1
ATOM 4383 N N . GLU B 1 283 ? -10.305 -17.344 -19.969 1 98.69 283 GLU B N 1
ATOM 4384 C CA . GLU B 1 283 ? -10.898 -17.547 -21.281 1 98.69 283 GLU B CA 1
ATOM 4385 C C . GLU B 1 283 ? -10.172 -18.641 -22.047 1 98.69 283 GLU B C 1
ATOM 4387 O O . GLU B 1 283 ? -10.781 -19.328 -22.875 1 98.69 283 GLU B O 1
ATOM 4392 N N . LYS B 1 284 ? -8.898 -18.719 -21.844 1 98.31 284 LYS B N 1
ATOM 4393 C CA . LYS B 1 284 ? -8.062 -19.703 -22.531 1 98.31 284 LYS B CA 1
ATOM 4394 C C . LYS B 1 284 ? -6.93 -20.188 -21.625 1 98.31 284 LYS B C 1
ATOM 4396 O O . LYS B 1 284 ? -6.391 -19.422 -20.828 1 98.31 284 LYS B O 1
ATOM 4401 N N . ILE B 1 285 ? -6.676 -21.5 -21.734 1 98.31 285 ILE B N 1
ATOM 4402 C CA . ILE B 1 285 ? -5.492 -22.094 -21.109 1 98.31 285 ILE B CA 1
ATOM 4403 C C . ILE B 1 285 ? -4.445 -22.391 -22.188 1 98.31 285 ILE B C 1
ATOM 4405 O O . ILE B 1 285 ? -4.734 -23.094 -23.156 1 98.31 285 ILE B O 1
ATOM 4409 N N . HIS B 1 286 ? -3.268 -21.844 -22 1 97.56 286 HIS B N 1
ATOM 4410 C CA . HIS B 1 286 ? -2.174 -22.094 -22.938 1 97.56 286 HIS B CA 1
ATOM 4411 C C . HIS B 1 286 ? -1.247 -23.188 -22.406 1 97.56 286 HIS B C 1
ATOM 4413 O O . HIS B 1 286 ? -1 -23.266 -21.188 1 97.56 286 HIS B O 1
ATOM 4419 N N . THR B 1 287 ? -0.759 -24.016 -23.328 1 97.19 287 THR B N 1
ATOM 4420 C CA . THR B 1 287 ? 0.277 -24.984 -23 1 97.19 287 THR B CA 1
ATOM 4421 C C . THR B 1 287 ? 1.597 -24.625 -23.672 1 97.19 287 THR B C 1
ATOM 4423 O O . THR B 1 287 ? 1.611 -23.891 -24.656 1 97.19 287 THR B O 1
ATOM 4426 N N . VAL B 1 288 ? 2.627 -25.062 -23.031 1 95.06 288 VAL B N 1
ATOM 4427 C CA . VAL B 1 288 ? 3.953 -24.859 -23.609 1 95.06 288 VAL B CA 1
ATOM 4428 C C . VAL B 1 288 ? 4.645 -26.203 -23.812 1 95.06 288 VAL B C 1
ATOM 4430 O O . VAL B 1 288 ? 4.402 -27.156 -23.062 1 95.06 288 VAL B O 1
ATOM 4433 N N . GLU B 1 289 ? 5.43 -26.188 -24.906 1 95.25 289 GLU B N 1
ATOM 4434 C CA . GLU B 1 289 ? 6.219 -27.391 -25.141 1 95.25 289 GLU B CA 1
ATOM 4435 C C . GLU B 1 289 ? 7.285 -27.578 -24.062 1 95.25 289 GLU B C 1
ATOM 4437 O O . GLU B 1 289 ? 8.016 -26.641 -23.734 1 95.25 289 GLU B O 1
ATOM 4442 N N . LEU B 1 290 ? 7.34 -28.797 -23.562 1 96.88 290 LEU B N 1
ATOM 4443 C CA . LEU B 1 290 ? 8.281 -29.109 -22.484 1 96.88 290 LEU B CA 1
ATOM 4444 C C . LEU B 1 290 ? 9.266 -30.188 -22.922 1 96.88 290 LEU B C 1
ATOM 4446 O O . LEU B 1 290 ? 8.898 -31.109 -23.641 1 96.88 290 LEU B O 1
ATOM 4450 N N . ASN B 1 291 ? 10.492 -30.016 -22.547 1 96.06 291 ASN B N 1
ATOM 4451 C CA . ASN B 1 291 ? 11.43 -31.125 -22.719 1 96.06 291 ASN B CA 1
ATOM 4452 C C . ASN B 1 291 ? 11.258 -32.188 -21.641 1 96.06 291 ASN B C 1
ATOM 4454 O O . ASN B 1 291 ? 10.414 -32.031 -20.75 1 96.06 291 ASN B O 1
ATOM 4458 N N . ASP B 1 292 ? 12.016 -33.25 -21.719 1 97.19 292 ASP B N 1
ATOM 4459 C CA . ASP B 1 292 ? 11.828 -34.375 -20.828 1 97.19 292 ASP B CA 1
ATOM 4460 C C . ASP B 1 292 ? 12.07 -34 -19.375 1 97.19 292 ASP B C 1
ATOM 4462 O O . ASP B 1 292 ? 11.352 -34.438 -18.484 1 97.19 292 ASP B O 1
ATOM 4466 N N . GLY B 1 293 ? 13.078 -33.219 -19.203 1 96.38 293 GLY B N 1
ATOM 4467 C CA . GLY B 1 293 ? 13.344 -32.75 -17.844 1 96.38 293 GLY B CA 1
ATOM 4468 C C . GLY B 1 293 ? 12.219 -31.922 -17.266 1 96.38 293 GLY B C 1
ATOM 4469 O O . GLY B 1 293 ? 11.82 -32.125 -16.125 1 96.38 293 GLY B O 1
ATOM 4470 N N . GLU B 1 294 ? 11.703 -31.031 -18 1 96.25 294 GLU B N 1
ATOM 4471 C CA . GLU B 1 294 ? 10.602 -30.172 -17.578 1 96.25 294 GLU B CA 1
ATOM 4472 C C . GLU B 1 294 ? 9.336 -30.984 -17.328 1 96.25 294 GLU B C 1
ATOM 4474 O O . GLU B 1 294 ? 8.586 -30.703 -16.391 1 96.25 294 GLU B O 1
ATOM 4479 N N . LYS B 1 295 ? 9.109 -32 -18.219 1 97.44 295 LYS B N 1
ATOM 4480 C CA . LYS B 1 295 ? 7.957 -32.875 -18.031 1 97.44 295 LYS B CA 1
ATOM 4481 C C . LYS B 1 295 ? 8.047 -33.625 -16.703 1 97.44 295 LYS B C 1
ATOM 4483 O O . LYS B 1 295 ? 7.039 -33.781 -16 1 97.44 295 LYS B O 1
ATOM 4488 N N . ALA B 1 296 ? 9.195 -34.062 -16.422 1 97.62 296 ALA B N 1
ATOM 4489 C CA . ALA B 1 296 ? 9.406 -34.781 -15.172 1 97.62 296 ALA B CA 1
ATOM 4490 C C . ALA B 1 296 ? 9.156 -33.875 -13.969 1 97.62 296 ALA B C 1
ATOM 4492 O O . ALA B 1 296 ? 8.547 -34.312 -12.984 1 97.62 296 ALA B O 1
ATOM 4493 N N . GLU B 1 297 ? 9.68 -32.656 -14.023 1 96.81 297 GLU B N 1
ATOM 4494 C CA . GLU B 1 297 ? 9.453 -31.703 -12.953 1 96.81 297 GLU B CA 1
ATOM 4495 C C . GLU B 1 297 ? 7.965 -31.375 -12.805 1 96.81 297 GLU B C 1
ATOM 4497 O O . GLU B 1 297 ? 7.461 -31.266 -11.688 1 96.81 297 GLU B O 1
ATOM 4502 N N . LEU B 1 298 ? 7.328 -31.203 -13.906 1 97.94 298 LEU B N 1
ATOM 4503 C CA . LEU B 1 298 ? 5.902 -30.891 -13.883 1 97.94 298 LEU B CA 1
ATOM 4504 C C . LEU B 1 298 ? 5.102 -32.031 -13.273 1 97.94 298 LEU B C 1
ATOM 4506 O O . LEU B 1 298 ? 4.141 -31.812 -12.539 1 97.94 298 LEU B O 1
ATOM 4510 N N . GLU B 1 299 ? 5.48 -33.219 -13.648 1 97.75 299 GLU B N 1
ATOM 4511 C CA . GLU B 1 299 ? 4.82 -34.406 -13.094 1 97.75 299 GLU B CA 1
ATOM 4512 C C . GLU B 1 299 ? 5 -34.469 -11.578 1 97.75 299 GLU B C 1
ATOM 4514 O O . GLU B 1 299 ? 4.051 -34.781 -10.852 1 97.75 299 GLU B O 1
ATOM 4519 N N . LYS B 1 300 ? 6.18 -34.25 -11.164 1 97.5 300 LYS B N 1
ATOM 4520 C CA . LYS B 1 300 ? 6.438 -34.188 -9.727 1 97.5 300 LYS B CA 1
ATOM 4521 C C . LYS B 1 300 ? 5.562 -33.125 -9.047 1 97.5 300 LYS B C 1
ATOM 4523 O O . LYS B 1 300 ? 4.988 -33.406 -7.988 1 97.5 300 LYS B O 1
ATOM 4528 N N . SER B 1 301 ? 5.531 -31.969 -9.617 1 97.5 301 SER B N 1
ATOM 4529 C CA . SER B 1 301 ? 4.684 -30.891 -9.117 1 97.5 301 SER B CA 1
ATOM 4530 C C . SER B 1 301 ? 3.225 -31.328 -9.047 1 97.5 301 SER B C 1
ATOM 4532 O O . SER B 1 301 ? 2.545 -31.078 -8.047 1 97.5 301 SER B O 1
ATOM 4534 N N . PHE B 1 302 ? 2.74 -32 -10.102 1 97.75 302 PHE B N 1
ATOM 4535 C CA . PHE B 1 302 ? 1.35 -32.438 -10.164 1 97.75 302 PHE B CA 1
ATOM 4536 C C . PHE B 1 302 ? 1.054 -33.469 -9.062 1 97.75 302 PHE B C 1
ATOM 4538 O O . PHE B 1 302 ? -0.009 -33.406 -8.445 1 97.75 302 PHE B O 1
ATOM 4545 N N . GLN B 1 303 ? 1.947 -34.312 -8.82 1 97.19 303 GLN B N 1
ATOM 4546 C CA . GLN B 1 303 ? 1.741 -35.312 -7.781 1 97.19 303 GLN B CA 1
ATOM 4547 C C . GLN B 1 303 ? 1.589 -34.688 -6.41 1 97.19 303 GLN B C 1
ATOM 4549 O O . GLN B 1 303 ? 0.795 -35.125 -5.586 1 97.19 303 GLN B O 1
ATOM 4554 N N . SER B 1 304 ? 2.391 -33.719 -6.188 1 94.69 304 SER B N 1
ATOM 4555 C CA . SER B 1 304 ? 2.268 -32.969 -4.938 1 94.69 304 SER B CA 1
ATOM 4556 C C . SER B 1 304 ? 0.893 -32.312 -4.812 1 94.69 304 SER B C 1
ATOM 4558 O O . SER B 1 304 ? 0.267 -32.375 -3.752 1 94.69 304 SER B O 1
ATOM 4560 N N . VAL B 1 305 ? 0.448 -31.672 -5.852 1 95.44 305 VAL B N 1
ATOM 4561 C CA . VAL B 1 305 ? -0.863 -31.031 -5.883 1 95.44 305 VAL B CA 1
ATOM 4562 C C . VAL B 1 305 ? -1.955 -32.094 -5.68 1 95.44 305 VAL B C 1
ATOM 4564 O O . VAL B 1 305 ? -2.867 -31.891 -4.871 1 95.44 305 VAL B O 1
ATOM 4567 N N . LYS B 1 306 ? -1.849 -33.188 -6.43 1 96.31 306 LYS B N 1
ATOM 4568 C CA . LYS B 1 306 ? -2.83 -34.25 -6.379 1 96.31 306 LYS B CA 1
ATOM 4569 C C . LYS B 1 306 ? -2.979 -34.781 -4.961 1 96.31 306 LYS B C 1
ATOM 4571 O O . LYS B 1 306 ? -4.094 -35 -4.488 1 96.31 306 LYS B O 1
ATOM 4576 N N . LYS B 1 307 ? -1.882 -34.969 -4.344 1 94.38 307 LYS B N 1
ATOM 4577 C CA . LYS B 1 307 ? -1.894 -35.5 -2.973 1 94.38 307 LYS B CA 1
ATOM 4578 C C . LYS B 1 307 ? -2.664 -34.562 -2.047 1 94.38 307 LYS B C 1
ATOM 4580 O O . LYS B 1 307 ? -3.488 -35 -1.246 1 94.38 307 LYS B O 1
ATOM 4585 N N . THR B 1 308 ? -2.381 -33.281 -2.125 1 92.62 308 THR B N 1
ATOM 4586 C CA . THR B 1 308 ? -3.018 -32.281 -1.277 1 92.62 308 THR B CA 1
ATOM 4587 C C . THR B 1 308 ? -4.508 -32.156 -1.593 1 92.62 308 THR B C 1
ATOM 4589 O O . THR B 1 308 ? -5.336 -32.125 -0.683 1 92.62 308 THR B O 1
ATOM 4592 N N . VAL B 1 309 ? -4.883 -32.156 -2.859 1 95.19 309 VAL B N 1
ATOM 4593 C CA . VAL B 1 309 ? -6.266 -31.969 -3.293 1 95.19 309 VAL B CA 1
ATOM 4594 C C . VAL B 1 309 ? -7.082 -33.219 -2.93 1 95.19 309 VAL B C 1
ATOM 4596 O O . VAL B 1 309 ? -8.219 -33.094 -2.465 1 95.19 309 VAL B O 1
ATOM 4599 N N . ASP B 1 310 ? -6.508 -34.344 -3.078 1 94.69 310 ASP B N 1
ATOM 4600 C CA . ASP B 1 310 ? -7.215 -35.594 -2.793 1 94.69 310 ASP B CA 1
ATOM 4601 C C . ASP B 1 310 ? -7.508 -35.75 -1.301 1 94.69 310 ASP B C 1
ATOM 4603 O O . ASP B 1 310 ? -8.43 -36.438 -0.906 1 94.69 310 ASP B O 1
ATOM 4607 N N . SER B 1 311 ? -6.719 -35.031 -0.576 1 91 311 SER B N 1
ATOM 4608 C CA . SER B 1 311 ? -6.91 -35.094 0.87 1 91 311 SER B CA 1
ATOM 4609 C C . SER B 1 311 ? -8.148 -34.312 1.293 1 91 311 SER B C 1
ATOM 4611 O O . SER B 1 311 ? -8.633 -34.469 2.416 1 91 311 SER B O 1
ATOM 4613 N N . VAL B 1 312 ? -8.648 -33.375 0.572 1 90 312 VAL B N 1
ATOM 4614 C CA . VAL B 1 312 ? -9.844 -32.594 0.863 1 90 312 VAL B CA 1
ATOM 4615 C C . VAL B 1 312 ? -11.078 -33.469 0.796 1 90 312 VAL B C 1
ATOM 4617 O O . VAL B 1 312 ? -12.094 -33.188 1.434 1 90 312 VAL B O 1
ATOM 4620 N N . LYS B 1 313 ? -11.125 -34.625 0.222 1 85.31 313 LYS B N 1
ATOM 4621 C CA . LYS B 1 313 ? -12.172 -35.656 0.113 1 85.31 313 LYS B CA 1
ATOM 4622 C C . LYS B 1 313 ? -13.477 -35.031 -0.406 1 85.31 313 LYS B C 1
ATOM 4624 O O . LYS B 1 313 ? -14.539 -35.25 0.169 1 85.31 313 LYS B O 1
ATOM 4629 N N . LEU B 1 314 ? -13.469 -34.125 -1.317 1 83.44 314 LEU B N 1
ATOM 4630 C CA . LEU B 1 314 ? -14.617 -33.531 -2.016 1 83.44 314 LEU B CA 1
ATOM 4631 C C . LEU B 1 314 ? -14.719 -34.094 -3.436 1 83.44 314 LEU B C 1
ATOM 4633 O O . LEU B 1 314 ? -13.703 -34.438 -4.043 1 83.44 314 LEU B O 1
#

Secondary structure (DSSP, 8-state):
----SPPEEEEE--SHHHHHHHHHHHHTT--EEEEE--GGGHHHHHHHHHHHHHHHHHHT----EEEES-GGGGTT-SEEEE--SPPPPTT--HHHHHHHHHHHHHHHHHHHHHH-TTSEEEE--SSHHHHHHHHHHHHT--GGGEEE-SHHHHHHHHHHHHHHHHT--GGGEE--EESSSSTT-EE-GGG-EETTEEHHHHS-HHHHHHHHHHHHTHHHHHHHHHSSS---HHHHHHHHHHHHHHHTT--EEEEEEEEEESGGG-EEEEEEEEEEEETTEEEEE------HHHHHHHHHHHHHHHHHHHTT--/----SPPEEEEE--SHHHHHHHHHHHHTT--EEEEE--GGGHHHHHHHHHHHHHHHHHHT----EEEES-GGGGTT-SEEEE--SPPPPTT--HHHHHHHHHHHHHHHHHHHHHH-TTSEEEE--SSHHHHHHHHHHHHT--GGGEEE-SHHHHHHHHHHHHHHHHT--GGGEE--EESSSSTT-EE-GGG-EETTEEHHHHS-HHHHHHHHHHHHTHHHHHHHHHSSS---HHHHHHHHHHHHHHHTT--EEEEEEEEEESGGG-EEEEEEEEEEEETTEEEEE------HHHHHHHHHHHHHHHHHHHTT--

Nearest PDB structures (foldseek):
  7by8-assembly1_B  TM=9.883E-01  e=8.017E-45  Geobacillus stearothermophilus
  7f8d-assembly1_D  TM=9.853E-01  e=1.142E-44  Geobacillus stearothermophilus
  4cl3-assembly1_A  TM=9.866E-01  e=3.709E-43  Chloroflexus aurantiacus Y-400-fl
  7aob-assembly1_B  TM=9.822E-01  e=1.280E-42  Thermaerobacter marianensis
  3tl2-assembly1_A  TM=9.750E-01  e=2.599E-42  Bacillus anthracis

pLDDT: mean 95.42, std 7.64, range [24.72, 98.94]

Solvent-accessible surface area (backbone atoms only — not comparable to full-atom values): 30988 Å² total; per-residue (Å²): 124,82,77,87,62,77,44,33,34,22,30,36,24,46,53,68,35,34,47,44,34,51,48,52,36,26,75,68,60,64,23,32,33,30,32,27,30,58,68,93,41,36,39,44,20,36,27,49,17,53,27,42,39,23,21,22,33,63,76,51,37,76,38,46,49,43,37,37,57,54,67,75,71,40,39,68,18,50,32,33,40,34,54,53,57,73,74,88,48,93,89,60,50,71,67,57,47,47,52,54,27,46,53,51,41,52,53,51,18,48,49,35,41,72,39,27,64,80,23,38,33,36,31,57,25,59,61,46,55,39,45,37,44,48,32,40,66,66,28,62,46,59,69,35,30,42,36,22,60,37,19,41,39,49,19,12,38,42,29,32,52,50,21,62,74,67,73,51,57,35,69,41,42,43,58,45,26,31,32,34,81,48,76,46,36,38,73,38,58,91,72,15,26,49,77,80,42,48,40,78,78,74,41,56,68,70,60,46,51,52,47,52,53,48,39,39,40,41,66,60,51,32,26,66,26,46,66,78,54,66,72,27,51,22,55,20,44,32,48,46,53,54,51,48,20,26,78,65,47,61,53,43,75,42,29,23,23,35,70,28,82,44,65,97,75,38,64,81,42,53,39,18,31,42,24,27,25,17,72,69,23,52,68,40,80,55,84,75,94,66,54,72,68,53,47,52,46,42,49,53,10,46,51,56,43,48,56,54,39,61,67,69,72,123,126,80,76,86,63,76,44,35,35,21,31,38,24,48,54,69,36,34,46,44,34,52,48,51,36,27,73,67,59,64,24,32,32,28,32,27,32,58,69,94,41,35,39,44,21,36,27,50,17,52,28,44,38,23,22,23,34,64,76,48,37,75,39,48,48,43,37,36,58,52,67,75,72,39,39,68,19,51,32,34,40,34,55,51,57,73,75,87,48,94,92,59,50,71,65,56,47,45,52,54,28,46,54,53,40,51,53,51,18,49,48,34,41,72,39,27,65,80,23,36,35,38,31,56,25,59,59,46,57,38,45,38,45,49,32,40,66,66,27,61,45,60,68,36,30,43,34,23,57,38,19,41,38,50,19,12,38,41,29,33,52,50,21,60,73,68,72,50,60,34,70,41,44,43,58,43,27,31,31,34,80,47,76,45,36,38,73,37,57,92,71,14,25,48,76,80,42,48,40,78,79,74,40,58,67,71,61,47,52,50,48,52,52,47,38,35,40,41,66,59,52,31,25,66,26,45,67,80,51,66,73,27,50,22,54,19,44,32,48,47,54,53,51,48,20,25,77,66,48,62,53,42,75,43,30,24,22,34,69,28,80,46,64,96,73,38,65,82,42,52,41,19,32,43,24,28,24,17,70,70,24,51,68,42,79,56,85,77,92,66,55,73,68,53,48,51,46,43,48,54,11,46,50,55,45,48,56,54,39,60,66,68,75,123